Protein AF-A1SZM3-F1 (afdb_monomer)

Radius of gyration: 25.25 Å; Cα contacts (8 Å, |Δi|>4): 1177; chains: 1; bounding box: 64×91×62 Å

InterPro domains:
  IPR011004 Trimeric LpxA-like superfamily [SSF51161] (179-258)
  IPR021884 Ice-binding protein [PF11999] (259-447)

Secondary structure (DSSP, 8-state):
-----STTHHHHHHHHHHHHHHHHHHHHHHHHHHHHHHHHHHHHHHHHHHHHHHHHHHHHHHHHHHTT--HHHHHHHHHHH-EEEEETTEEEE--S----EETTEEEEEEEEEEEETTEEEEEEEEEEEE--TTSS-S-EEEEEEEEE--SSSS------S---S--SPPPTTTTEEEEESS-EEE-SS-BBSSEEEESS-EEE-TT-B-S-EEESSEEE--TT-EEEEEEESSEEEE-TT-EEEEEEESSEEEEPTT-EEEEEEESSEEEE-TT-EEEEE--TTTTSGGGPPTT--SSHHHHHHHHHHHHHHHHHHHHSPPPTTT-BPPSEESSEEE-SEEEEESSEEEPTT-EEEEE--TTS-S-EEEEEEEESS-EEEPTT-EEEEES--SS-EEEEEEEESS-EEE-TT-EEESEEEESS-EEEEEEEEEES-EEESS-EEEEEESB-TTS-B-PPTTTTHHHHHHHTT-

Mean predicted aligned error: 15.8 Å

Nearest PDB structures (foldseek):
  5awg-assembly2_E  TM=1.113E-01  e=8.534E+00  Escherichia coli K-12

Organism: Psychromonas ingrahamii (strain DSM 17664 / CCUG 51855 / 37) (NCBI:txid357804)

Structure (mmCIF, N/CA/C/O backbone):
data_AF-A1SZM3-F1
#
_entry.id   AF-A1SZM3-F1
#
loop_
_atom_site.group_PDB
_atom_site.id
_atom_site.type_symbol
_atom_site.label_atom_id
_atom_site.label_alt_id
_atom_site.label_comp_id
_atom_site.label_asym_id
_atom_site.label_entity_id
_atom_site.label_seq_id
_atom_site.pdbx_PDB_ins_code
_atom_site.Cartn_x
_atom_site.Cartn_y
_atom_site.Cartn_z
_atom_site.occupancy
_atom_site.B_iso_or_equiv
_atom_site.auth_seq_id
_atom_site.auth_comp_id
_atom_site.auth_asym_id
_atom_site.auth_atom_id
_atom_site.pdbx_PDB_model_num
ATOM 1 N N . MET A 1 1 ? -40.982 -51.867 -28.976 1.00 41.75 1 MET A N 1
ATOM 2 C CA . MET A 1 1 ? -39.954 -50.831 -28.711 1.00 41.75 1 MET A CA 1
ATOM 3 C C . MET A 1 1 ? -40.475 -49.470 -29.170 1.00 41.75 1 MET A C 1
ATOM 5 O O . MET A 1 1 ? -40.534 -49.231 -30.370 1.00 41.75 1 MET A O 1
ATOM 9 N N . LYS A 1 2 ? -40.931 -48.608 -28.247 1.00 43.94 2 LYS A N 1
ATOM 10 C CA . LYS A 1 2 ? -41.367 -47.233 -28.566 1.00 43.94 2 LYS A CA 1
ATOM 11 C C . LYS A 1 2 ? -40.135 -46.322 -28.668 1.00 43.94 2 LYS A C 1
ATOM 13 O O . LYS A 1 2 ? -39.290 -46.331 -27.781 1.00 43.94 2 LYS A O 1
ATOM 18 N N . LYS A 1 3 ? -40.016 -45.580 -29.775 1.00 49.78 3 LYS A N 1
ATOM 19 C CA . LYS A 1 3 ? -38.903 -44.662 -30.073 1.00 49.78 3 LYS A CA 1
ATOM 20 C C . LYS A 1 3 ? -39.131 -43.309 -29.382 1.00 49.78 3 LYS A C 1
ATOM 22 O O . LYS A 1 3 ? -39.977 -42.540 -29.825 1.00 49.78 3 LYS A O 1
ATOM 27 N N . HIS A 1 4 ? -38.342 -42.995 -28.356 1.00 50.12 4 HIS A N 1
ATOM 28 C CA . HIS A 1 4 ? -38.204 -41.641 -27.809 1.00 50.12 4 HIS A CA 1
ATOM 29 C C . HIS A 1 4 ? -37.172 -40.866 -28.644 1.00 50.12 4 HIS A C 1
ATOM 31 O O . HIS A 1 4 ? -35.978 -40.969 -28.392 1.00 50.12 4 HIS A O 1
ATOM 37 N N . LYS A 1 5 ? -37.606 -40.136 -29.681 1.00 54.41 5 LYS A N 1
ATOM 38 C CA . LYS A 1 5 ? -36.708 -39.292 -30.503 1.00 54.41 5 LYS A CA 1
ATOM 39 C C . LYS A 1 5 ? -36.914 -37.778 -30.338 1.00 54.41 5 LYS A C 1
ATOM 41 O O . LYS A 1 5 ? -36.140 -37.016 -30.897 1.00 54.41 5 LYS A O 1
ATOM 46 N N . GLY A 1 6 ? -37.906 -37.339 -29.557 1.00 55.88 6 GLY A N 1
ATOM 47 C CA . GLY A 1 6 ? -38.181 -35.909 -29.327 1.00 55.88 6 GLY A CA 1
ATOM 48 C C . GLY A 1 6 ? -37.611 -35.329 -28.026 1.00 55.88 6 GLY A C 1
ATOM 49 O O . GLY A 1 6 ? -37.397 -34.129 -27.940 1.00 55.88 6 GLY A O 1
ATOM 50 N N . PHE A 1 7 ? -37.332 -36.164 -27.018 1.00 56.50 7 PHE A N 1
ATOM 51 C CA . PHE A 1 7 ? -36.997 -35.680 -25.669 1.00 56.50 7 PHE A CA 1
ATOM 52 C C . PHE A 1 7 ? -35.544 -35.198 -25.522 1.00 56.50 7 PHE A C 1
ATOM 54 O O . PHE A 1 7 ? -35.255 -34.402 -24.643 1.00 56.50 7 PHE A O 1
ATOM 61 N N . VAL A 1 8 ? -34.633 -35.643 -26.395 1.00 59.28 8 VAL A N 1
ATOM 62 C CA . VAL A 1 8 ? -33.204 -35.267 -26.352 1.00 59.28 8 VAL A CA 1
ATOM 63 C C . VAL A 1 8 ? -32.942 -33.915 -27.031 1.00 59.28 8 VAL A C 1
ATOM 65 O O . VAL A 1 8 ? -31.987 -33.229 -26.688 1.00 59.28 8 VAL A O 1
ATOM 68 N N . LEU A 1 9 ? -33.811 -33.487 -27.952 1.00 57.47 9 LEU A N 1
ATOM 69 C CA . LEU A 1 9 ? -33.640 -32.227 -28.686 1.00 57.47 9 LEU A CA 1
ATOM 70 C C . LEU A 1 9 ? -33.903 -30.990 -27.819 1.00 57.47 9 LEU A C 1
ATOM 72 O O . LEU A 1 9 ? -33.223 -29.984 -27.973 1.00 57.47 9 LEU A O 1
ATOM 76 N N . ILE A 1 10 ? -34.855 -31.077 -26.892 1.00 65.88 10 ILE A N 1
ATOM 77 C CA . ILE A 1 10 ? -35.241 -29.975 -26.001 1.00 65.88 10 ILE A CA 1
ATOM 78 C C . ILE A 1 10 ? -34.094 -29.552 -25.062 1.00 65.88 10 ILE A C 1
ATOM 80 O O . ILE A 1 10 ? -33.760 -28.369 -25.060 1.00 65.88 10 ILE A O 1
ATOM 84 N N . PRO A 1 11 ? -33.438 -30.457 -24.305 1.00 66.19 11 PRO A N 1
ATOM 85 C CA . PRO A 1 11 ? -32.341 -30.064 -23.423 1.00 66.19 11 PRO A CA 1
ATOM 86 C C . PRO A 1 11 ? -31.127 -29.538 -24.195 1.00 66.19 11 PRO A C 1
ATOM 88 O O . PRO A 1 11 ? -30.495 -28.596 -23.734 1.00 66.19 11 PRO A O 1
ATOM 91 N N . ILE A 1 12 ? -30.833 -30.068 -25.389 1.00 72.88 12 ILE A N 1
ATOM 92 C CA . ILE A 1 12 ? -29.746 -29.549 -26.235 1.00 72.88 12 ILE A CA 1
ATOM 93 C C . ILE A 1 12 ? -30.042 -28.110 -26.664 1.00 72.88 12 ILE A C 1
ATOM 95 O O . ILE A 1 12 ? -29.165 -27.259 -26.556 1.00 72.88 12 ILE A O 1
ATOM 99 N N . LEU A 1 13 ? -31.279 -27.827 -27.087 1.00 71.44 13 LEU A N 1
ATOM 100 C CA . LEU A 1 13 ? -31.674 -26.484 -27.508 1.00 71.44 13 LEU A CA 1
ATOM 101 C C . LEU A 1 13 ? -31.570 -25.485 -26.347 1.00 71.44 13 LEU A C 1
ATOM 103 O O . LEU A 1 13 ? -31.006 -24.407 -26.518 1.00 71.44 13 LEU A O 1
ATOM 107 N N . ILE A 1 14 ? -32.032 -25.888 -25.157 1.00 75.38 14 ILE A N 1
ATOM 108 C CA . ILE A 1 14 ? -31.965 -25.081 -23.931 1.00 75.38 14 ILE A CA 1
ATOM 109 C C . ILE A 1 14 ? -30.508 -24.789 -23.546 1.00 75.38 14 ILE A C 1
ATOM 111 O O . ILE A 1 14 ? -30.167 -23.636 -23.287 1.00 75.38 14 ILE A O 1
ATOM 115 N N . ILE A 1 15 ? -29.633 -25.800 -23.569 1.00 74.94 15 ILE A N 1
ATOM 116 C CA . ILE A 1 15 ? -28.206 -25.627 -23.264 1.00 74.94 15 ILE A CA 1
ATOM 117 C C . ILE A 1 15 ? -27.563 -24.668 -24.269 1.00 74.94 15 ILE A C 1
ATOM 119 O O . ILE A 1 15 ? -26.896 -23.726 -23.856 1.00 74.94 15 ILE A O 1
ATOM 123 N N . THR A 1 16 ? -27.827 -24.822 -25.571 1.00 77.00 16 THR A N 1
ATOM 124 C CA . THR A 1 16 ? -27.276 -23.905 -26.581 1.00 77.00 16 THR A CA 1
ATOM 125 C C . THR A 1 16 ? -27.773 -22.471 -26.422 1.00 77.00 16 THR A C 1
ATOM 127 O O . THR A 1 16 ? -26.991 -21.542 -26.605 1.00 77.00 16 THR A O 1
ATOM 130 N N . THR A 1 17 ? -29.034 -22.261 -26.028 1.00 73.25 17 THR A N 1
ATOM 131 C CA . THR A 1 17 ? -29.552 -20.909 -25.771 1.00 73.25 17 THR A CA 1
ATOM 132 C C . THR A 1 17 ? -28.957 -20.283 -24.516 1.00 73.25 17 THR A C 1
ATOM 134 O O . THR A 1 17 ? -28.628 -19.102 -24.544 1.00 73.25 17 THR A O 1
ATOM 137 N N . ILE A 1 18 ? -28.752 -21.059 -23.447 1.00 75.62 18 ILE A N 1
ATOM 138 C CA . ILE A 1 18 ? -28.117 -20.569 -22.216 1.00 75.62 18 ILE A CA 1
ATOM 139 C C . ILE A 1 18 ? -26.649 -20.226 -22.485 1.00 75.62 18 ILE A C 1
ATOM 141 O O . ILE A 1 18 ? -26.195 -19.154 -22.098 1.00 75.62 18 ILE A O 1
ATOM 145 N N . SER A 1 19 ? -25.919 -21.080 -23.208 1.00 66.00 19 SER A N 1
ATOM 146 C CA . SER A 1 19 ? -24.529 -20.809 -23.590 1.00 66.00 19 SER A CA 1
ATOM 147 C C . SER A 1 19 ? -24.402 -19.588 -24.504 1.00 66.00 19 SER A C 1
ATOM 149 O O . SER A 1 19 ? -23.490 -18.789 -24.319 1.00 66.00 19 SER A O 1
ATOM 151 N N . ALA A 1 20 ? -25.326 -19.402 -25.452 1.00 70.50 20 ALA A N 1
ATOM 152 C CA . ALA A 1 20 ? -25.347 -18.213 -26.301 1.00 70.50 20 ALA A CA 1
ATOM 153 C C . ALA A 1 20 ? -25.654 -16.942 -25.494 1.00 70.50 20 ALA A C 1
ATOM 155 O O . ALA A 1 20 ? -24.970 -15.939 -25.662 1.00 70.50 20 ALA A O 1
ATOM 156 N N . MET A 1 21 ? -26.636 -16.982 -24.586 1.00 68.69 21 MET A N 1
ATOM 157 C CA . MET A 1 21 ? -26.949 -15.850 -23.705 1.00 68.69 21 MET A CA 1
ATOM 158 C C . MET A 1 21 ? -25.776 -15.494 -22.788 1.00 68.69 21 MET A C 1
ATOM 160 O O . MET A 1 21 ? -25.469 -14.316 -22.641 1.00 68.69 21 MET A O 1
ATOM 164 N N . LEU A 1 22 ? -25.081 -16.491 -22.234 1.00 64.31 22 LEU A N 1
ATOM 165 C CA . LEU A 1 22 ? -23.890 -16.273 -21.412 1.00 64.31 22 LEU A CA 1
ATOM 166 C C . LEU A 1 22 ? -22.761 -15.623 -22.228 1.00 64.31 22 LEU A C 1
ATOM 168 O O . LEU A 1 22 ? -22.159 -14.655 -21.776 1.00 64.31 22 LEU A O 1
ATOM 172 N N . ALA A 1 23 ? -22.526 -16.098 -23.455 1.00 62.44 23 ALA A N 1
ATOM 173 C CA . ALA A 1 23 ? -21.529 -15.518 -24.353 1.00 62.44 23 ALA A CA 1
ATOM 174 C C . ALA A 1 23 ? -21.869 -14.069 -24.751 1.00 62.44 23 ALA A C 1
ATOM 176 O O . ALA A 1 23 ? -20.988 -13.214 -24.779 1.00 62.44 23 ALA A O 1
ATOM 177 N N . PHE A 1 24 ? -23.143 -13.761 -25.018 1.00 59.00 24 PHE A N 1
ATOM 178 C CA . PHE A 1 24 ? -23.574 -12.392 -25.318 1.00 59.00 24 PHE A CA 1
ATOM 179 C C . PHE A 1 24 ? -23.526 -11.465 -24.098 1.00 59.00 24 PHE A C 1
ATOM 181 O O . PHE A 1 24 ? -23.191 -10.294 -24.265 1.00 59.00 24 PHE A O 1
ATOM 188 N N . SER A 1 25 ? -23.804 -11.974 -22.893 1.00 59.84 25 SER A N 1
ATOM 189 C CA . SER A 1 25 ? -23.624 -11.217 -21.646 1.00 59.84 25 SER A CA 1
ATOM 190 C C . SER A 1 25 ? -22.159 -10.836 -21.466 1.00 59.84 25 SER A C 1
ATOM 192 O O . SER A 1 25 ? -21.854 -9.660 -21.329 1.00 59.84 25 SER A O 1
ATOM 194 N N . GLN A 1 26 ? -21.244 -11.799 -21.612 1.00 50.78 26 GLN A N 1
ATOM 195 C CA . GLN A 1 26 ? -19.808 -11.540 -21.494 1.00 50.78 26 GLN A CA 1
ATOM 196 C C . GLN A 1 26 ? -19.292 -10.557 -22.553 1.00 50.78 26 GLN A C 1
ATOM 198 O O . GLN A 1 26 ? -18.474 -9.700 -22.245 1.00 50.78 26 GLN A O 1
ATOM 203 N N . LEU A 1 27 ? -19.795 -10.611 -23.791 1.00 55.72 27 LEU A N 1
ATOM 204 C CA . LEU A 1 27 ? -19.451 -9.621 -24.821 1.00 55.72 27 LEU A CA 1
ATOM 205 C C . LEU A 1 27 ? -19.987 -8.215 -24.501 1.00 55.72 27 LEU A C 1
ATOM 207 O O . LEU A 1 27 ? -19.332 -7.223 -24.820 1.00 55.72 27 LEU A O 1
ATOM 211 N N . SER A 1 28 ? -21.173 -8.116 -23.897 1.00 53.47 28 SER A N 1
ATOM 212 C CA . SER A 1 28 ? -21.749 -6.839 -23.464 1.00 53.47 28 SER A CA 1
ATOM 213 C C . SER A 1 28 ? -20.968 -6.241 -22.296 1.00 53.47 28 SER A C 1
ATOM 215 O O . SER A 1 28 ? -20.656 -5.050 -22.326 1.00 53.47 28 SER A O 1
ATOM 217 N N . ASP A 1 29 ? -20.618 -7.068 -21.313 1.00 45.44 29 ASP A N 1
ATOM 218 C CA . ASP A 1 29 ? -19.850 -6.667 -20.135 1.00 45.44 29 ASP A CA 1
ATOM 219 C C . ASP A 1 29 ? -18.430 -6.254 -20.536 1.00 45.44 29 ASP A C 1
ATOM 221 O O . ASP A 1 29 ? -17.993 -5.170 -20.165 1.00 45.44 29 ASP A O 1
ATOM 225 N N . ASN A 1 30 ? -17.773 -7.009 -21.424 1.00 45.44 30 ASN A N 1
ATOM 226 C CA . ASN A 1 30 ? -16.471 -6.637 -21.987 1.00 45.44 30 ASN A CA 1
ATOM 227 C C . ASN A 1 30 ? -16.527 -5.302 -22.739 1.00 45.44 30 ASN A C 1
ATOM 229 O O . ASN A 1 30 ? -15.637 -4.476 -22.586 1.00 45.44 30 ASN A O 1
ATOM 233 N N . ARG A 1 31 ? -17.583 -5.039 -23.520 1.00 43.91 31 ARG A N 1
ATOM 234 C CA . ARG A 1 31 ? -17.738 -3.760 -24.235 1.00 43.91 31 ARG A CA 1
ATOM 235 C C . ARG A 1 31 ? -18.024 -2.593 -23.286 1.00 43.91 31 ARG A C 1
ATOM 237 O O . ARG A 1 31 ? -17.644 -1.459 -23.572 1.00 43.91 31 ARG A O 1
ATOM 244 N N . LEU A 1 32 ? -18.741 -2.830 -22.189 1.00 43.66 32 LEU A N 1
ATOM 245 C CA . LEU A 1 32 ? -18.949 -1.823 -21.148 1.00 43.66 32 LEU A CA 1
ATOM 246 C C . LEU A 1 32 ? -17.644 -1.547 -20.409 1.00 43.66 32 LEU A C 1
ATOM 248 O O . LEU A 1 32 ? -17.298 -0.385 -20.244 1.00 43.66 32 LEU A O 1
ATOM 252 N N . GLN A 1 33 ? -16.890 -2.588 -20.072 1.00 44.94 33 GLN A N 1
ATOM 253 C CA . GLN A 1 33 ? -15.587 -2.486 -19.430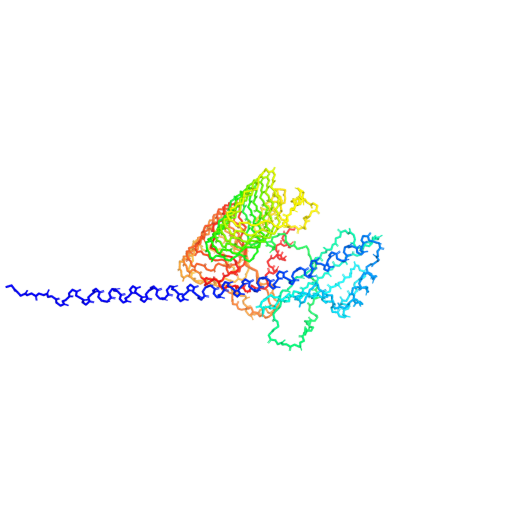 1.00 44.94 33 GLN A CA 1
ATOM 254 C C . GLN A 1 33 ? -14.562 -1.791 -20.335 1.00 44.94 33 GLN A C 1
ATOM 256 O O . GLN A 1 33 ? -13.868 -0.900 -19.875 1.00 44.94 33 GLN A O 1
ATOM 261 N N . GLU A 1 34 ? -14.547 -2.076 -21.638 1.00 43.22 34 GLU A N 1
ATOM 262 C CA . GLU A 1 34 ? -13.710 -1.394 -22.637 1.00 43.22 34 GLU A CA 1
ATOM 263 C C . GLU A 1 34 ? -14.093 0.090 -22.790 1.00 43.22 34 GLU A C 1
ATOM 265 O O . GLU A 1 34 ? -13.237 0.958 -22.953 1.00 43.22 34 GLU A O 1
ATOM 270 N N . ARG A 1 35 ? -15.387 0.423 -22.678 1.00 54.44 35 ARG A N 1
ATOM 271 C CA . ARG A 1 35 ? -15.855 1.820 -22.679 1.00 54.44 35 ARG A CA 1
ATOM 272 C C . ARG A 1 35 ? -15.556 2.548 -21.371 1.00 54.44 35 ARG A C 1
ATOM 274 O O . ARG A 1 35 ? -15.295 3.746 -21.419 1.00 54.44 35 ARG A O 1
ATOM 281 N N . VAL A 1 36 ? -15.616 1.858 -20.234 1.00 49.88 36 VAL A N 1
ATOM 282 C CA . VAL A 1 36 ? -15.260 2.404 -18.919 1.00 49.88 36 VAL A CA 1
ATOM 283 C C . VAL A 1 36 ? -13.753 2.622 -18.854 1.00 49.88 36 VAL A C 1
ATOM 285 O O . VAL A 1 36 ? -13.343 3.752 -18.626 1.00 49.88 36 VAL A O 1
ATOM 288 N N . ALA A 1 37 ? -12.947 1.620 -19.205 1.00 45.22 37 ALA A N 1
ATOM 289 C CA . ALA A 1 37 ? -11.494 1.719 -19.305 1.00 45.22 37 ALA A CA 1
ATOM 290 C C . ALA A 1 37 ? -11.069 2.808 -20.299 1.00 45.22 37 ALA A C 1
ATOM 292 O O . ALA A 1 37 ? -10.232 3.642 -19.979 1.00 45.22 37 ALA A O 1
ATOM 293 N N . GLY A 1 38 ? -11.706 2.891 -21.472 1.00 49.50 38 GLY A N 1
ATOM 294 C CA . GLY A 1 38 ? -11.427 3.947 -22.447 1.00 49.50 38 GLY A CA 1
ATOM 295 C C . GLY A 1 38 ? -11.836 5.350 -21.980 1.00 49.50 38 GLY A C 1
ATOM 296 O O . GLY A 1 38 ? -11.195 6.330 -22.351 1.00 49.50 38 GLY A O 1
ATOM 297 N N . ASN A 1 39 ? -12.888 5.486 -21.169 1.00 56.59 39 ASN A N 1
ATOM 298 C CA . ASN A 1 39 ? -13.261 6.772 -20.573 1.00 56.59 39 ASN A CA 1
ATOM 299 C C . ASN A 1 39 ? -12.335 7.144 -19.406 1.00 56.59 39 ASN A C 1
ATOM 301 O O . ASN A 1 39 ? -11.920 8.296 -19.320 1.00 56.59 39 ASN A O 1
ATOM 305 N N . GLN A 1 40 ? -11.948 6.172 -18.580 1.00 52.91 40 GLN A N 1
ATOM 306 C CA . GLN A 1 40 ? -10.982 6.345 -17.496 1.00 52.91 40 GLN A CA 1
ATOM 307 C C . GLN A 1 40 ? -9.595 6.697 -18.037 1.00 52.91 40 GLN A C 1
ATOM 309 O O . GLN A 1 40 ? -8.969 7.627 -17.549 1.00 52.91 40 GLN A O 1
ATOM 314 N N . GLN A 1 41 ? -9.146 6.055 -19.117 1.00 55.97 41 GLN A N 1
ATOM 315 C CA . GLN A 1 41 ? -7.893 6.393 -19.792 1.00 55.97 41 GLN A CA 1
ATOM 316 C C . GLN A 1 41 ? -7.897 7.841 -20.297 1.00 55.97 41 GLN A C 1
ATOM 318 O O . GLN A 1 41 ? -6.890 8.540 -20.183 1.00 55.97 41 GLN A O 1
ATOM 323 N N . LYS A 1 42 ? -9.027 8.321 -20.837 1.00 63.41 42 LYS A N 1
ATOM 324 C CA . LYS A 1 42 ? -9.161 9.724 -21.257 1.00 63.41 42 LYS A CA 1
ATOM 325 C C . LYS A 1 42 ? -9.103 10.680 -20.075 1.00 63.41 42 LYS A C 1
ATOM 327 O O . LYS A 1 42 ? -8.477 11.727 -20.189 1.00 63.41 42 LYS A O 1
ATOM 332 N N . GLU A 1 43 ? -9.740 10.320 -18.967 1.00 59.34 43 GLU A N 1
ATOM 333 C CA . GLU A 1 43 ? -9.727 11.106 -17.738 1.00 59.34 43 GLU A CA 1
ATOM 334 C C . GLU A 1 43 ? -8.320 11.181 -17.136 1.00 59.34 43 GLU A C 1
ATOM 336 O O . GLU A 1 43 ? -7.836 12.278 -16.884 1.00 59.34 43 GLU A O 1
ATOM 341 N N . ILE A 1 44 ? -7.617 10.052 -17.017 1.00 59.28 44 ILE A N 1
ATOM 342 C CA . ILE A 1 44 ? -6.224 9.984 -16.548 1.00 59.28 44 ILE A CA 1
ATOM 343 C C . ILE A 1 44 ? -5.307 10.786 -17.471 1.00 59.28 44 ILE A C 1
ATOM 345 O O . ILE A 1 44 ? -4.495 11.575 -17.006 1.00 59.28 44 ILE A O 1
ATOM 349 N N . SER A 1 45 ? -5.475 10.665 -18.787 1.00 60.28 45 SER A N 1
ATOM 350 C CA . SER A 1 45 ? -4.677 11.443 -19.742 1.00 60.28 45 SER A CA 1
ATOM 351 C C . SER A 1 45 ? -4.939 12.950 -19.623 1.00 60.28 45 SER A C 1
ATOM 353 O O . SER A 1 45 ? -4.024 13.752 -19.797 1.00 60.28 45 SER A O 1
ATOM 355 N N . ALA A 1 46 ? -6.177 13.352 -19.311 1.00 55.59 46 ALA A N 1
ATOM 356 C CA . ALA A 1 46 ? -6.513 14.744 -19.028 1.00 55.59 46 ALA A CA 1
ATOM 357 C C . ALA A 1 46 ? -5.934 15.212 -17.678 1.00 55.59 46 ALA A C 1
ATOM 359 O O . ALA A 1 46 ? -5.462 16.344 -17.596 1.00 55.59 46 ALA A O 1
ATOM 360 N N . ARG A 1 47 ? -5.908 14.354 -16.647 1.00 62.44 47 ARG A N 1
ATOM 361 C CA . ARG A 1 47 ? -5.253 14.628 -15.352 1.00 62.44 47 ARG A CA 1
ATOM 362 C C . ARG A 1 47 ? -3.749 14.805 -15.510 1.00 62.44 47 ARG A C 1
ATOM 364 O O . ARG A 1 47 ? -3.237 15.847 -15.122 1.00 62.44 47 ARG A O 1
ATOM 371 N N . LEU A 1 48 ? -3.091 13.886 -16.211 1.00 61.06 48 LEU A N 1
ATOM 372 C CA . LEU A 1 48 ? -1.670 13.970 -16.543 1.00 61.06 48 LEU A CA 1
ATOM 373 C C . LEU A 1 48 ? -1.340 15.276 -17.281 1.00 61.06 48 LEU A C 1
ATOM 375 O O . LEU A 1 48 ? -0.334 15.929 -17.014 1.00 61.06 48 LEU A O 1
ATOM 379 N N . ALA A 1 49 ? -2.198 15.692 -18.216 1.00 59.66 49 ALA A N 1
ATOM 380 C CA . ALA A 1 49 ? -2.053 16.972 -18.904 1.00 59.66 49 ALA A CA 1
ATOM 381 C C . ALA A 1 49 ? -2.198 18.176 -17.946 1.00 59.66 49 ALA A C 1
ATOM 383 O O . ALA A 1 49 ? -1.470 19.161 -18.078 1.00 59.66 49 ALA A O 1
ATOM 384 N N . ALA A 1 50 ? -3.092 18.097 -16.954 1.00 57.94 50 ALA A N 1
ATOM 385 C CA . ALA A 1 50 ? -3.229 19.119 -15.919 1.00 57.94 50 ALA A CA 1
ATOM 386 C C . ALA A 1 50 ? -2.007 19.145 -14.975 1.00 57.94 50 ALA A C 1
ATOM 388 O O . ALA A 1 50 ? -1.481 20.220 -14.687 1.00 57.94 50 ALA A O 1
ATOM 389 N N . GLU A 1 51 ? -1.492 17.990 -14.561 1.00 60.88 51 GLU A N 1
ATOM 390 C CA . GLU A 1 51 ? -0.272 17.856 -13.751 1.00 60.88 51 GLU A CA 1
ATOM 391 C C . GLU A 1 51 ? 0.945 18.450 -14.450 1.00 60.88 51 GLU A C 1
ATOM 393 O O . GLU A 1 51 ? 1.647 19.275 -13.866 1.00 60.88 51 GLU A O 1
ATOM 398 N N . LYS A 1 52 ? 1.146 18.136 -15.736 1.00 62.53 52 LYS A N 1
ATOM 399 C CA . LYS A 1 52 ? 2.216 18.727 -16.556 1.00 62.53 52 LYS A CA 1
ATOM 400 C C . LYS A 1 52 ? 2.200 20.253 -16.527 1.00 62.53 52 LYS A C 1
ATOM 402 O O . LYS A 1 52 ? 3.262 20.874 -16.486 1.00 62.53 52 LYS A O 1
ATOM 407 N N . GLY A 1 53 ? 1.014 20.864 -16.530 1.00 61.84 53 GLY A N 1
ATOM 408 C CA . GLY A 1 53 ? 0.886 22.316 -16.423 1.00 61.84 53 GLY A CA 1
ATOM 409 C C . GLY A 1 53 ? 1.345 22.869 -15.073 1.00 61.84 53 GLY A C 1
ATOM 410 O O . GLY A 1 53 ? 2.034 23.887 -15.046 1.00 61.84 53 GLY A O 1
ATOM 411 N N . ILE A 1 54 ? 1.052 22.173 -13.970 1.00 63.88 54 ILE A N 1
ATOM 412 C CA . ILE A 1 54 ? 1.546 22.536 -12.634 1.00 63.88 54 ILE A CA 1
ATOM 413 C C . ILE A 1 54 ? 3.067 22.337 -12.539 1.00 63.88 54 ILE A C 1
ATOM 415 O O . ILE A 1 54 ? 3.775 23.264 -12.149 1.00 63.88 54 ILE A O 1
ATOM 419 N N . PHE A 1 55 ? 3.598 21.190 -12.974 1.00 62.66 55 PHE A N 1
ATOM 420 C CA . PHE A 1 55 ? 5.042 20.919 -12.966 1.00 62.66 55 PHE A CA 1
ATOM 421 C C . PHE A 1 55 ? 5.841 21.905 -13.816 1.00 62.66 55 PHE A C 1
ATOM 423 O O . PHE A 1 55 ? 6.927 22.33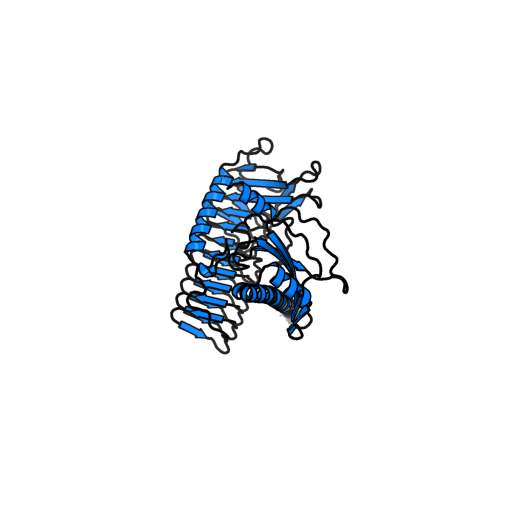7 -13.428 1.00 62.66 55 PHE A O 1
ATOM 430 N N . LYS A 1 56 ? 5.303 22.322 -14.963 1.00 63.78 56 LYS A N 1
ATOM 431 C CA . LYS A 1 56 ? 5.958 23.352 -15.762 1.00 63.78 56 LYS A CA 1
ATOM 432 C C . LYS A 1 56 ? 5.941 24.716 -15.072 1.00 63.78 56 LYS A C 1
ATOM 434 O O . LYS A 1 56 ? 6.958 25.403 -15.117 1.00 63.78 56 LYS A O 1
ATOM 439 N N . ALA A 1 57 ? 4.842 25.096 -14.420 1.00 64.38 57 ALA A N 1
ATOM 440 C CA . ALA A 1 57 ? 4.803 26.324 -13.631 1.00 64.38 57 ALA A CA 1
ATOM 441 C C . ALA A 1 57 ? 5.886 26.315 -12.535 1.00 64.38 57 ALA A C 1
ATOM 443 O O . ALA A 1 57 ? 6.585 27.312 -12.362 1.00 64.38 57 ALA A O 1
ATOM 444 N N . PHE A 1 58 ? 6.107 25.172 -11.875 1.00 63.81 58 PHE A N 1
ATOM 445 C CA . PHE A 1 58 ? 7.219 24.991 -10.935 1.00 63.81 58 PHE A CA 1
ATOM 446 C C . PHE A 1 58 ? 8.595 25.142 -11.590 1.00 63.81 58 PHE A C 1
ATOM 448 O O . PHE A 1 58 ? 9.458 25.835 -11.053 1.00 63.81 58 PHE A O 1
ATOM 455 N N . ASN A 1 59 ? 8.813 24.531 -12.756 1.00 61.41 59 ASN A N 1
ATOM 456 C CA . ASN A 1 59 ? 10.085 24.661 -13.464 1.00 61.41 59 ASN A CA 1
ATOM 457 C C . ASN A 1 59 ? 10.361 26.113 -13.893 1.00 61.41 59 ASN A C 1
ATOM 459 O O . ASN A 1 59 ? 11.490 26.582 -13.783 1.00 61.41 59 ASN A O 1
ATOM 463 N N . ASP A 1 60 ? 9.337 26.846 -14.327 1.00 64.06 60 ASP A N 1
ATOM 464 C CA . ASP A 1 60 ? 9.470 28.260 -14.683 1.00 64.06 60 ASP A CA 1
ATOM 465 C C . ASP A 1 60 ? 9.812 29.117 -13.447 1.00 64.06 60 ASP A C 1
ATOM 467 O O . ASP A 1 60 ? 10.696 29.971 -13.525 1.00 64.06 60 ASP A O 1
ATOM 471 N N . ILE A 1 61 ? 9.192 28.842 -12.289 1.00 64.19 61 ILE A N 1
ATOM 472 C CA . ILE A 1 61 ? 9.540 29.462 -10.995 1.00 64.19 61 ILE A CA 1
ATOM 473 C C . ILE A 1 61 ? 11.011 29.189 -10.639 1.00 64.19 61 ILE A C 1
ATOM 475 O O . ILE A 1 61 ? 11.750 30.115 -10.294 1.00 64.19 61 ILE A O 1
ATOM 479 N N . LYS A 1 62 ? 11.456 27.933 -10.771 1.00 59.72 62 LYS A N 1
ATOM 480 C CA . LYS A 1 62 ? 12.832 27.509 -10.479 1.00 59.72 62 LYS A CA 1
ATOM 481 C C . LYS A 1 62 ? 13.855 28.201 -11.383 1.00 59.72 62 LYS A C 1
ATOM 483 O O . LYS A 1 62 ? 14.833 28.751 -10.891 1.00 59.72 62 LYS A O 1
ATOM 488 N N . VAL A 1 63 ? 13.609 28.254 -12.692 1.00 62.66 63 VAL A N 1
ATOM 489 C CA . VAL A 1 63 ? 14.518 28.910 -13.648 1.00 62.66 63 VAL A CA 1
ATOM 490 C C . VAL A 1 63 ? 14.661 30.406 -13.356 1.00 62.66 63 VAL A C 1
ATOM 492 O O . VAL A 1 63 ? 15.772 30.929 -13.385 1.00 62.66 63 VAL A O 1
ATOM 495 N N . GLN A 1 64 ? 13.565 31.113 -13.062 1.00 62.00 64 GLN A N 1
ATOM 496 C CA . GLN A 1 64 ? 13.636 32.546 -12.737 1.00 62.00 64 GLN A CA 1
ATOM 497 C C . GLN A 1 64 ? 14.359 32.802 -11.409 1.00 62.00 64 GLN A C 1
ATOM 499 O O . GLN A 1 64 ? 15.072 33.799 -11.269 1.00 62.00 64 GLN A O 1
ATOM 504 N N . SER A 1 65 ? 14.230 31.874 -10.462 1.00 58.66 65 SER A N 1
ATOM 505 C CA . SER A 1 65 ? 15.001 31.892 -9.225 1.00 58.66 65 SER A CA 1
ATOM 506 C C . SER A 1 65 ? 16.498 31.721 -9.445 1.00 58.66 65 SER A C 1
ATOM 508 O O . SER A 1 65 ? 17.289 32.496 -8.911 1.00 58.66 65 SER A O 1
ATOM 510 N N . ASP A 1 66 ? 16.900 30.742 -10.257 1.00 58.34 66 ASP A N 1
ATOM 511 C CA . ASP A 1 66 ? 18.311 30.486 -10.566 1.00 58.34 66 ASP A CA 1
ATOM 512 C C . ASP A 1 66 ? 18.965 31.688 -11.279 1.00 58.34 66 ASP A C 1
ATOM 514 O O . ASP A 1 66 ? 20.179 31.892 -11.207 1.00 58.34 66 ASP A O 1
ATOM 518 N N . LEU A 1 67 ? 18.153 32.533 -11.925 1.00 64.06 67 LEU A N 1
ATOM 519 C CA . LEU A 1 67 ? 18.555 33.810 -12.524 1.00 64.06 67 LEU A CA 1
ATOM 520 C C . LEU A 1 67 ? 18.648 34.975 -11.516 1.00 64.06 67 LEU A C 1
ATOM 522 O O . LEU A 1 67 ? 18.983 36.095 -11.910 1.00 64.06 67 LEU A O 1
ATOM 526 N N . GLY A 1 68 ? 18.394 34.730 -10.228 1.00 56.16 68 GLY A N 1
ATOM 527 C CA . GLY A 1 68 ? 18.571 35.686 -9.133 1.00 56.16 68 GLY A CA 1
ATOM 528 C C . GLY A 1 68 ? 17.434 36.697 -8.962 1.00 56.16 68 GLY A C 1
ATOM 529 O O . GLY A 1 68 ? 17.658 37.752 -8.365 1.00 56.16 68 GLY A O 1
ATOM 530 N N . GLN A 1 69 ? 16.239 36.419 -9.494 1.00 61.59 69 GLN A N 1
ATOM 531 C CA . GLN A 1 69 ? 15.064 37.267 -9.264 1.00 61.59 69 GLN A CA 1
ATOM 532 C C . GLN A 1 69 ? 14.529 37.112 -7.833 1.00 61.59 69 GLN A C 1
ATOM 534 O O . GLN A 1 69 ? 14.606 36.040 -7.232 1.00 61.59 69 GLN A O 1
ATOM 539 N N . THR A 1 70 ? 13.975 38.192 -7.277 1.00 57.31 70 THR A N 1
ATOM 540 C CA . THR A 1 70 ? 13.310 38.149 -5.967 1.00 57.31 70 THR A CA 1
ATOM 541 C C . THR A 1 70 ? 11.939 37.478 -6.064 1.00 57.31 70 THR A C 1
ATOM 543 O O . THR A 1 70 ? 11.327 37.442 -7.133 1.00 57.31 70 THR A O 1
ATOM 546 N N . ASN A 1 71 ? 11.418 36.992 -4.936 1.00 55.84 71 ASN A N 1
ATOM 547 C CA . ASN A 1 71 ? 10.107 36.336 -4.876 1.00 55.84 71 ASN A CA 1
ATOM 548 C C . ASN A 1 71 ? 8.994 37.253 -5.411 1.00 55.84 71 ASN A C 1
ATOM 550 O O . ASN A 1 71 ? 8.210 36.832 -6.256 1.00 55.84 71 ASN A O 1
ATOM 554 N N . ASP A 1 72 ? 9.020 38.538 -5.048 1.00 59.25 72 ASP A N 1
ATOM 555 C CA . ASP A 1 72 ? 8.098 39.551 -5.579 1.00 59.25 72 ASP A CA 1
ATOM 556 C C . ASP A 1 72 ? 8.201 39.734 -7.102 1.00 59.25 72 ASP A C 1
ATOM 558 O O . ASP A 1 72 ? 7.189 39.952 -7.770 1.00 59.25 72 ASP A O 1
ATOM 562 N N . GLN A 1 73 ? 9.409 39.648 -7.673 1.00 62.44 73 GLN A N 1
ATOM 563 C CA . GLN A 1 73 ? 9.629 39.777 -9.119 1.00 62.44 73 GLN A CA 1
ATOM 564 C C . GLN A 1 73 ? 9.101 38.563 -9.878 1.00 62.44 73 GLN A C 1
ATOM 566 O O . GLN A 1 73 ? 8.459 38.727 -10.913 1.00 62.44 73 GLN A O 1
ATOM 571 N N . ILE A 1 74 ? 9.329 37.365 -9.340 1.00 61.28 74 ILE A N 1
ATOM 572 C CA . ILE A 1 74 ? 8.858 36.107 -9.921 1.00 61.28 74 ILE A CA 1
ATOM 573 C C . ILE A 1 74 ? 7.331 36.060 -9.867 1.00 61.28 74 ILE A C 1
ATOM 575 O O . ILE A 1 74 ? 6.687 35.808 -10.879 1.00 61.28 74 ILE A O 1
ATOM 579 N N . ILE A 1 75 ? 6.737 36.402 -8.723 1.00 59.09 75 ILE A N 1
ATOM 580 C CA . ILE A 1 75 ? 5.282 36.440 -8.543 1.00 59.09 75 ILE A CA 1
ATOM 581 C C . ILE A 1 75 ? 4.640 37.478 -9.461 1.00 59.09 75 ILE A C 1
ATOM 583 O O . ILE A 1 75 ? 3.676 37.161 -10.153 1.00 59.09 75 ILE A O 1
ATOM 587 N N . SER A 1 76 ? 5.201 38.688 -9.534 1.00 61.44 76 SER A N 1
ATOM 588 C CA . SER A 1 76 ? 4.684 39.731 -10.429 1.00 61.44 76 SER A CA 1
ATOM 589 C C . SER A 1 76 ? 4.792 39.314 -11.897 1.00 61.44 76 SER A C 1
ATOM 591 O O . SER A 1 76 ? 3.826 39.453 -12.636 1.00 61.44 76 SER A O 1
ATOM 593 N N . ALA A 1 77 ? 5.916 38.720 -12.317 1.00 61.34 77 ALA A N 1
ATOM 594 C CA . ALA A 1 77 ? 6.094 38.229 -13.683 1.00 61.34 77 ALA A CA 1
ATOM 595 C C . ALA A 1 77 ? 5.121 37.091 -14.039 1.00 61.34 77 ALA A C 1
ATOM 597 O O . ALA A 1 77 ? 4.646 37.016 -15.173 1.00 61.34 77 ALA A O 1
ATOM 598 N N . LEU A 1 78 ? 4.810 36.212 -13.084 1.00 59.84 78 LEU A N 1
ATOM 599 C CA . LEU A 1 78 ? 3.883 35.098 -13.279 1.00 59.84 78 LEU A CA 1
ATOM 600 C C . LEU A 1 78 ? 2.425 35.570 -13.320 1.00 59.84 78 LEU A C 1
ATOM 602 O O . LEU A 1 78 ? 1.676 35.137 -14.194 1.00 59.84 78 LEU A O 1
ATOM 606 N N . ILE A 1 79 ? 2.038 36.511 -12.460 1.00 56.34 79 ILE A N 1
ATOM 607 C CA . ILE A 1 79 ? 0.700 37.120 -12.471 1.00 56.34 79 ILE A CA 1
ATOM 608 C C . ILE A 1 79 ? 0.491 37.956 -13.740 1.00 56.34 79 ILE A C 1
ATOM 610 O O . ILE A 1 79 ? -0.541 37.816 -14.399 1.00 56.34 79 ILE A O 1
ATOM 614 N N . ASP A 1 80 ? 1.489 38.746 -14.146 1.00 58.66 80 ASP A N 1
ATOM 615 C CA . ASP A 1 80 ? 1.448 39.549 -15.376 1.00 58.66 80 ASP A CA 1
ATOM 616 C C . ASP A 1 80 ? 1.415 38.677 -16.647 1.00 58.66 80 ASP A C 1
ATOM 618 O O . ASP A 1 80 ? 0.920 39.116 -17.689 1.00 58.66 80 ASP A O 1
ATOM 622 N N . SER A 1 81 ? 1.900 37.428 -16.574 1.00 57.34 81 SER A N 1
ATOM 623 C CA . SER A 1 81 ? 1.826 36.464 -17.682 1.00 57.34 81 SER A CA 1
ATOM 624 C C . SER A 1 81 ? 0.414 35.906 -17.923 1.00 57.34 81 SER A C 1
ATOM 626 O O . SER A 1 81 ? 0.118 35.432 -19.022 1.00 57.34 81 SER A O 1
ATOM 628 N N . GLY A 1 82 ? -0.484 36.003 -16.934 1.00 58.06 82 GLY A N 1
ATOM 629 C CA . GLY A 1 82 ? -1.869 35.546 -17.033 1.00 58.06 82 GLY A CA 1
ATOM 630 C C . GLY A 1 82 ? -2.005 34.031 -17.249 1.00 58.06 82 GLY A C 1
ATOM 631 O O . GLY A 1 82 ? -1.518 33.222 -16.460 1.00 58.06 82 GLY A O 1
ATOM 632 N N . LYS A 1 83 ? -2.737 33.635 -18.300 1.00 55.66 83 LYS A N 1
ATOM 633 C CA . LYS A 1 83 ? -2.894 32.232 -18.715 1.00 55.66 83 LYS A CA 1
ATOM 634 C C . LYS A 1 83 ? -1.748 31.852 -19.649 1.00 55.66 83 LYS A C 1
ATOM 636 O O . LYS A 1 83 ? -1.635 32.409 -20.739 1.00 55.66 83 LYS A O 1
ATOM 641 N N . VAL A 1 84 ? -0.950 30.868 -19.256 1.00 57.16 84 VAL A N 1
ATOM 642 C CA . VAL A 1 84 ? 0.119 30.314 -20.086 1.00 57.16 84 VAL A CA 1
ATOM 643 C C . VAL A 1 84 ? -0.400 29.061 -20.786 1.00 57.16 84 VAL A C 1
ATOM 645 O O . VAL A 1 84 ? -0.643 28.026 -20.161 1.00 57.16 84 VAL A O 1
ATOM 648 N N . ASP A 1 85 ? -0.579 29.163 -22.102 1.00 52.56 85 ASP A N 1
ATOM 649 C CA . ASP A 1 85 ? -0.958 28.040 -22.960 1.00 52.56 85 ASP A CA 1
ATOM 650 C C . ASP A 1 85 ? 0.291 27.235 -23.349 1.00 52.56 85 ASP A C 1
ATOM 652 O O . ASP A 1 85 ? 1.234 27.760 -23.943 1.00 52.56 85 ASP A O 1
ATOM 656 N N . LEU A 1 86 ? 0.299 25.949 -23.004 1.00 51.50 86 LEU A N 1
ATOM 657 C CA . LEU A 1 86 ? 1.389 25.015 -23.308 1.00 51.50 86 LEU A CA 1
ATOM 658 C C . LEU A 1 86 ? 1.177 24.325 -24.649 1.00 51.50 86 LEU A C 1
ATOM 660 O O . LEU A 1 86 ? 2.120 24.081 -25.401 1.00 51.50 86 LEU A O 1
ATOM 664 N N . SER A 1 87 ? -0.088 24.072 -24.968 1.00 49.91 87 SER A N 1
ATOM 665 C CA . SER A 1 87 ? -0.557 23.578 -26.254 1.00 49.91 87 SER A CA 1
ATOM 666 C C . SER A 1 87 ? -2.031 23.962 -26.437 1.00 49.91 87 SER A C 1
ATOM 668 O O . SER A 1 87 ? -2.641 24.575 -25.564 1.00 49.91 87 SER A O 1
ATOM 670 N N . ALA A 1 88 ? -2.657 23.573 -27.555 1.00 41.62 88 ALA A N 1
ATOM 671 C CA . ALA A 1 88 ? -4.091 23.812 -27.778 1.00 41.62 88 ALA A CA 1
ATOM 672 C C . ALA A 1 88 ? -5.015 23.120 -26.746 1.00 41.62 88 ALA A C 1
ATOM 674 O O . ALA A 1 88 ? -6.223 23.336 -26.783 1.00 41.62 88 ALA A O 1
ATOM 675 N N . ARG A 1 89 ? -4.464 22.256 -25.880 1.00 38.44 89 ARG A N 1
ATOM 676 C CA . ARG A 1 89 ? -5.183 21.382 -24.939 1.00 38.44 89 ARG A CA 1
ATOM 677 C C . ARG A 1 89 ? -4.652 21.442 -23.502 1.00 38.44 89 ARG A C 1
ATOM 679 O O . ARG A 1 89 ? -5.177 20.754 -22.632 1.00 38.44 89 ARG A O 1
ATOM 686 N N . GLU A 1 90 ? -3.617 22.236 -23.253 1.00 46.34 90 GLU A N 1
ATOM 687 C CA . GLU A 1 90 ? -2.921 22.319 -21.968 1.00 46.34 90 GLU A CA 1
ATOM 688 C C . GLU A 1 90 ? -2.690 23.786 -21.638 1.00 46.34 90 GLU A C 1
ATOM 690 O O . GLU A 1 90 ? -2.135 24.536 -22.446 1.00 46.34 90 GLU A O 1
ATOM 695 N N . SER A 1 91 ? -3.100 24.206 -20.450 1.00 52.31 91 SER A N 1
ATOM 696 C CA . SER A 1 91 ? -2.875 25.578 -20.008 1.00 52.31 91 SER A CA 1
ATOM 697 C C . SER A 1 91 ? -2.870 25.660 -18.498 1.00 52.31 91 SER A C 1
ATOM 699 O O . SER A 1 91 ? -3.682 24.989 -17.867 1.00 52.31 91 SER A O 1
ATOM 701 N N . TYR A 1 92 ? -2.062 26.543 -17.928 1.00 52.12 92 TYR A N 1
ATOM 702 C CA . TYR A 1 92 ? -2.208 26.937 -16.530 1.00 52.12 92 TYR A CA 1
ATOM 703 C C . TYR A 1 92 ? -2.447 28.436 -16.420 1.00 52.12 92 TYR A C 1
ATOM 705 O O . TYR A 1 92 ? -2.094 29.217 -17.302 1.00 52.12 92 TYR A O 1
ATOM 713 N N . SER A 1 93 ? -3.107 28.837 -15.348 1.00 52.66 93 SER A N 1
ATOM 714 C CA . SER A 1 93 ? -3.399 30.223 -15.029 1.00 52.66 93 SER A CA 1
ATOM 715 C C . SER A 1 93 ? -3.160 30.466 -13.552 1.00 52.66 93 SER A C 1
ATOM 717 O O . SER A 1 93 ? -3.532 29.647 -12.706 1.00 52.66 93 SER A O 1
ATOM 719 N N . PHE A 1 94 ? -2.606 31.630 -13.258 1.00 52.97 94 PHE A N 1
ATOM 720 C CA . PHE A 1 94 ? -2.561 32.176 -11.913 1.00 52.97 94 PHE A CA 1
ATOM 721 C C . PHE A 1 94 ? -3.872 32.939 -11.674 1.00 52.97 94 PHE A C 1
ATOM 723 O O . PHE A 1 94 ? -4.258 33.748 -12.524 1.00 52.97 94 PHE A O 1
ATOM 730 N N . PRO A 1 95 ? -4.603 32.693 -10.575 1.00 50.41 95 PRO A N 1
ATOM 731 C CA . PRO A 1 95 ? -5.651 33.607 -10.148 1.00 50.41 95 PRO A CA 1
ATOM 732 C C . PRO A 1 95 ? -5.034 34.987 -9.880 1.00 50.41 95 PRO A C 1
ATOM 734 O O . PRO A 1 95 ? -3.892 35.083 -9.438 1.00 50.41 95 PRO A O 1
ATOM 737 N N . SER A 1 96 ? -5.797 36.053 -10.115 1.00 46.72 96 SER A N 1
ATOM 738 C CA . SER A 1 96 ? -5.382 37.454 -9.925 1.00 46.72 96 SER A CA 1
ATOM 739 C C . SER A 1 96 ? -5.092 37.851 -8.471 1.00 46.72 96 SER A C 1
ATOM 741 O O . SER A 1 96 ? -4.756 39.004 -8.199 1.00 46.72 96 SER A O 1
ATOM 743 N N . ASP A 1 97 ? -5.248 36.918 -7.534 1.00 48.31 97 ASP A N 1
ATOM 744 C CA . ASP A 1 97 ? -5.449 37.224 -6.131 1.00 48.31 97 ASP A CA 1
ATOM 745 C C . ASP A 1 97 ? -4.238 36.711 -5.342 1.00 48.31 97 ASP A C 1
ATOM 747 O O . ASP A 1 97 ? -4.087 35.515 -5.082 1.00 48.31 97 ASP A O 1
ATOM 751 N N . ASN A 1 98 ? -3.355 37.646 -4.980 1.00 47.72 98 ASN A N 1
ATOM 752 C CA . ASN A 1 98 ? -2.285 37.446 -4.004 1.00 47.72 98 ASN A CA 1
ATOM 753 C C . ASN A 1 98 ? -2.909 37.139 -2.636 1.00 47.72 98 ASN A C 1
ATOM 755 O O . ASN A 1 98 ? -3.100 38.037 -1.813 1.00 47.72 98 ASN A O 1
ATOM 759 N N . ASN A 1 99 ? -3.268 35.881 -2.394 1.00 45.66 99 ASN A N 1
ATOM 760 C CA . ASN A 1 99 ? -3.841 35.458 -1.123 1.00 45.66 99 ASN A CA 1
ATOM 761 C C . ASN A 1 99 ? -2.754 35.392 -0.042 1.00 45.66 99 ASN A C 1
ATOM 763 O O . ASN A 1 99 ? -2.198 34.338 0.243 1.00 45.66 99 ASN A O 1
ATOM 767 N N . GLY A 1 100 ? -2.502 36.549 0.573 1.00 46.78 100 GLY A N 1
ATOM 768 C CA . GLY A 1 100 ? -1.874 36.692 1.884 1.00 46.78 100 GLY A CA 1
ATOM 769 C C . GLY A 1 100 ? -0.350 36.609 1.884 1.00 46.78 100 GLY A C 1
ATOM 770 O O . GLY A 1 100 ? 0.229 35.532 1.979 1.00 46.78 100 GLY A O 1
ATOM 771 N N . ALA A 1 101 ? 0.308 37.769 1.884 1.00 42.97 101 ALA A N 1
ATOM 772 C CA . ALA A 1 101 ? 1.685 37.866 2.354 1.00 42.97 101 ALA A CA 1
ATOM 773 C C . ALA A 1 101 ? 1.697 37.684 3.884 1.00 42.97 101 ALA A C 1
ATOM 775 O O . ALA A 1 101 ? 1.112 38.492 4.609 1.00 42.97 101 ALA A O 1
ATOM 776 N N . SER A 1 102 ? 2.352 36.633 4.376 1.00 44.12 102 SER A N 1
ATOM 777 C CA . SER A 1 102 ? 2.826 36.579 5.762 1.00 44.12 102 SER A CA 1
ATOM 778 C C . SER A 1 102 ? 4.224 37.209 5.803 1.00 44.12 102 SER A C 1
ATOM 780 O O . SER A 1 102 ? 4.969 37.049 4.838 1.00 44.12 102 SER A O 1
ATOM 782 N N . PRO A 1 103 ? 4.639 37.899 6.881 1.00 45.09 103 PRO A N 1
ATOM 783 C CA . PRO A 1 103 ? 5.989 38.467 6.984 1.00 45.09 103 PRO A CA 1
ATOM 784 C C . PRO A 1 103 ? 7.139 37.444 6.878 1.00 45.09 103 PRO A C 1
ATOM 786 O O . PRO A 1 103 ? 8.291 37.857 6.786 1.00 45.09 103 PRO A O 1
ATOM 789 N N . GLU A 1 104 ? 6.845 36.139 6.890 1.00 46.00 104 GLU A N 1
ATOM 790 C CA . GLU A 1 104 ? 7.830 35.046 6.832 1.00 46.00 104 GLU A CA 1
ATOM 791 C C . GLU A 1 104 ? 7.653 34.112 5.614 1.00 46.00 104 GLU A C 1
ATOM 793 O O . GLU A 1 104 ? 8.502 33.251 5.371 1.00 46.00 104 GLU A O 1
ATOM 798 N N . ALA A 1 105 ? 6.552 34.241 4.858 1.00 50.53 105 ALA A N 1
ATOM 799 C CA . ALA A 1 105 ? 6.247 33.356 3.734 1.00 50.53 105 ALA A CA 1
ATOM 800 C C . ALA A 1 105 ? 5.219 33.941 2.749 1.00 50.53 105 ALA A C 1
ATOM 802 O O . ALA A 1 105 ? 4.260 34.606 3.147 1.00 50.53 105 ALA A O 1
ATOM 803 N N . THR A 1 106 ? 5.359 33.590 1.470 1.00 55.06 106 THR A N 1
ATOM 804 C CA . THR A 1 106 ? 4.411 33.931 0.402 1.00 55.06 106 THR A CA 1
ATOM 805 C C . THR A 1 106 ? 3.611 32.707 -0.041 1.00 55.06 106 THR A C 1
ATOM 807 O O . THR A 1 106 ? 4.192 31.650 -0.277 1.00 55.06 106 THR A O 1
ATOM 810 N N . ILE A 1 107 ? 2.285 32.831 -0.171 1.00 54.72 107 ILE A N 1
ATOM 811 C CA . ILE A 1 107 ? 1.400 31.749 -0.632 1.00 54.72 107 ILE A CA 1
ATOM 812 C C . ILE A 1 107 ? 0.923 32.039 -2.061 1.00 54.72 107 ILE A C 1
ATOM 814 O O . ILE A 1 107 ? 0.414 33.122 -2.345 1.00 54.72 107 ILE A O 1
ATOM 818 N N . ILE A 1 108 ? 1.066 31.067 -2.965 1.00 59.22 108 ILE A N 1
ATOM 819 C CA . ILE A 1 108 ? 0.648 31.152 -4.371 1.00 59.22 108 ILE A CA 1
ATOM 820 C C . ILE A 1 108 ? -0.358 30.046 -4.667 1.00 59.22 108 ILE A C 1
ATOM 822 O O . ILE A 1 108 ? -0.148 28.887 -4.324 1.00 59.22 108 ILE A O 1
ATOM 826 N N . THR A 1 109 ? -1.441 30.387 -5.359 1.00 61.34 109 THR A N 1
ATOM 827 C CA . THR A 1 109 ? -2.387 29.407 -5.899 1.00 61.34 109 THR A CA 1
ATOM 828 C C . THR A 1 109 ? -2.178 29.257 -7.404 1.00 61.34 109 THR A C 1
ATOM 830 O O . THR A 1 109 ? -2.158 30.247 -8.127 1.00 61.34 109 THR A O 1
ATOM 833 N N . LEU A 1 110 ? -2.070 28.023 -7.889 1.00 65.25 110 LEU A N 1
ATOM 834 C CA . LEU A 1 110 ? -1.995 27.669 -9.304 1.00 65.25 110 LEU A CA 1
ATOM 835 C C . LEU A 1 110 ? -3.246 26.911 -9.718 1.00 65.25 110 LEU A C 1
ATOM 837 O O . LEU A 1 110 ? -3.727 26.068 -8.964 1.00 65.25 110 LEU A O 1
ATOM 841 N N . VAL A 1 111 ? -3.734 27.149 -10.933 1.00 64.88 111 VAL A N 1
ATOM 842 C CA . VAL A 1 111 ? -4.766 26.311 -11.551 1.00 64.88 111 VAL A CA 1
ATOM 843 C C . VAL A 1 111 ? -4.286 25.880 -12.929 1.00 64.88 111 VAL A C 1
ATOM 845 O O . VAL A 1 111 ? -4.035 26.716 -13.791 1.00 64.88 111 VAL A O 1
ATOM 848 N N . SER A 1 112 ? -4.183 24.577 -13.153 1.00 65.81 112 SER A N 1
ATOM 849 C CA . SER A 1 112 ? -3.873 23.974 -14.444 1.00 65.81 112 SER A CA 1
ATOM 850 C C . SER A 1 112 ? -5.086 23.253 -15.013 1.00 65.81 112 SER A C 1
ATOM 852 O O . SER A 1 112 ? -5.907 22.708 -14.278 1.00 65.81 112 SER A O 1
ATOM 854 N N . LYS A 1 113 ? -5.198 23.254 -16.337 1.00 71.12 113 LYS A N 1
ATOM 855 C CA . LYS A 1 113 ? -6.231 22.582 -17.115 1.00 71.12 113 LYS A CA 1
ATOM 856 C C . LYS A 1 113 ? -5.567 21.637 -18.108 1.00 71.12 113 LYS A C 1
ATOM 858 O O . LYS A 1 113 ? -4.747 22.073 -18.919 1.00 71.12 113 LYS A O 1
ATOM 863 N N . GLY A 1 114 ? -5.995 20.382 -18.092 1.00 65.19 114 GLY A N 1
ATOM 864 C CA . GLY A 1 114 ? -5.645 19.383 -19.093 1.00 65.19 114 GLY A CA 1
ATOM 865 C C . GLY A 1 114 ? -6.875 18.909 -19.858 1.00 65.19 114 GLY A C 1
ATOM 866 O O . GLY A 1 114 ? -7.925 18.649 -19.271 1.00 65.19 114 GLY A O 1
ATOM 867 N N . GLU A 1 115 ? -6.760 18.797 -21.180 1.00 67.56 115 GLU A N 1
ATOM 868 C CA . GLU A 1 115 ? -7.804 18.247 -22.044 1.00 67.56 115 GLU A CA 1
ATOM 869 C C . GLU A 1 115 ? -7.287 17.080 -22.883 1.00 67.56 115 GLU A C 1
ATOM 871 O O . GLU A 1 115 ? -6.314 17.197 -23.630 1.00 67.56 115 GLU A O 1
ATOM 876 N N . PHE A 1 116 ? -8.003 15.957 -22.853 1.00 61.81 116 PHE A N 1
ATOM 877 C CA . PHE A 1 116 ? -7.674 14.806 -23.682 1.00 61.81 116 PHE A CA 1
ATOM 878 C C . PHE A 1 116 ? -8.927 14.134 -24.241 1.00 61.81 116 PHE A C 1
ATOM 880 O O . PHE A 1 116 ? -9.769 13.613 -23.516 1.00 61.81 116 PHE A O 1
ATOM 887 N N . SER A 1 117 ? -9.055 14.124 -25.573 1.00 64.81 117 SER A N 1
ATOM 888 C CA . SER A 1 117 ? -10.115 13.404 -26.301 1.00 64.81 117 SER A CA 1
ATOM 889 C C . SER A 1 117 ? -11.551 13.660 -25.792 1.00 64.81 117 SER A C 1
ATOM 891 O O . SER A 1 117 ? -12.381 12.748 -25.788 1.00 64.81 117 SER A O 1
ATOM 893 N N . GLY A 1 118 ? -11.840 14.904 -25.388 1.00 61.88 118 GLY A N 1
ATOM 894 C CA . GLY A 1 118 ? -13.146 15.352 -24.883 1.00 61.88 118 GLY A CA 1
ATOM 895 C C . GLY A 1 118 ? -13.317 15.276 -23.361 1.00 61.88 118 GLY A C 1
ATOM 896 O O . GLY A 1 118 ? -14.339 15.739 -22.865 1.00 61.88 118 GLY A O 1
ATOM 897 N N . ALA A 1 119 ? -12.343 14.721 -22.632 1.00 54.38 119 ALA A N 1
ATOM 898 C CA . ALA A 1 119 ? -12.254 14.820 -21.177 1.00 54.38 119 ALA A CA 1
ATOM 899 C C . ALA A 1 119 ? -11.459 16.071 -20.781 1.00 54.38 119 ALA A C 1
ATOM 901 O O . ALA A 1 119 ? -10.490 16.431 -21.455 1.00 54.38 119 ALA A O 1
ATOM 902 N N . THR A 1 120 ? -11.856 16.707 -19.682 1.00 60.88 120 THR A N 1
ATOM 903 C CA . THR A 1 120 ? -11.202 17.894 -19.127 1.00 60.88 120 THR A CA 1
ATOM 904 C C . THR A 1 120 ? -10.965 17.670 -17.641 1.00 60.88 120 THR A C 1
ATOM 906 O O . THR A 1 120 ? -11.905 17.341 -16.920 1.00 60.88 120 THR A O 1
ATOM 909 N N . ALA A 1 121 ? -9.733 17.875 -17.188 1.00 53.56 121 ALA A N 1
ATOM 910 C CA . ALA A 1 121 ? -9.364 17.854 -15.781 1.00 53.56 121 ALA A CA 1
ATOM 911 C C . ALA A 1 121 ? -8.788 19.214 -15.382 1.00 53.56 121 ALA A C 1
ATOM 913 O O . ALA A 1 121 ? -8.087 19.858 -16.169 1.00 53.56 121 ALA A O 1
ATOM 914 N N . TYR A 1 122 ? -9.076 19.635 -14.154 1.00 60.97 122 TYR A N 1
ATOM 915 C CA . TYR A 1 122 ? -8.452 20.799 -13.546 1.00 60.97 122 TYR A CA 1
ATOM 916 C C . TYR A 1 122 ? -7.690 20.370 -12.302 1.00 60.97 122 TYR A C 1
ATOM 918 O O . TYR A 1 122 ? -8.187 19.579 -11.499 1.00 60.97 122 TYR A O 1
ATOM 926 N N . LEU A 1 123 ? -6.497 20.926 -12.145 1.00 58.03 123 LEU A N 1
ATOM 927 C CA . LEU A 1 123 ? -5.637 20.709 -10.997 1.00 58.03 123 LEU A CA 1
ATOM 928 C C . LEU A 1 123 ? -5.336 22.053 -10.353 1.00 58.03 123 LEU A C 1
ATOM 930 O O . LEU A 1 123 ? -4.783 22.939 -11.003 1.00 58.03 123 LEU A O 1
ATOM 934 N N . LYS A 1 124 ? -5.705 22.212 -9.085 1.00 60.28 124 LYS A N 1
ATOM 935 C CA . LYS A 1 124 ? -5.374 23.392 -8.291 1.00 60.28 124 LYS A CA 1
ATOM 936 C C . LYS A 1 124 ? -4.279 23.030 -7.294 1.00 60.28 124 LYS A C 1
ATOM 938 O O . LYS A 1 124 ? -4.451 22.088 -6.528 1.00 60.28 124 LYS A O 1
ATOM 943 N N . ALA A 1 125 ? -3.186 23.784 -7.284 1.00 56.38 125 ALA A N 1
ATOM 944 C CA . ALA A 1 125 ? -2.094 23.614 -6.329 1.00 56.38 125 ALA A CA 1
ATOM 945 C C . ALA A 1 125 ? -1.933 24.878 -5.480 1.00 56.38 125 ALA A C 1
ATOM 947 O O . ALA A 1 125 ? -1.994 25.988 -6.009 1.00 56.38 125 ALA A O 1
ATOM 948 N N . VAL A 1 126 ? -1.730 24.721 -4.173 1.00 58.03 126 VAL A N 1
ATOM 949 C CA . VAL A 1 126 ? -1.399 25.818 -3.255 1.00 58.03 126 VAL A CA 1
ATOM 950 C C . VAL A 1 126 ? 0.031 25.628 -2.770 1.00 58.03 126 VAL A C 1
ATOM 952 O O . VAL A 1 126 ? 0.382 24.599 -2.189 1.00 58.03 126 VAL A O 1
ATOM 955 N N . ILE A 1 127 ? 0.859 26.633 -3.022 1.00 56.91 127 ILE A N 1
ATOM 956 C CA . ILE A 1 127 ? 2.294 26.633 -2.759 1.00 56.91 127 ILE A CA 1
ATOM 957 C C . ILE A 1 127 ? 2.567 27.633 -1.644 1.00 56.91 127 ILE A C 1
ATOM 959 O O . ILE A 1 127 ? 2.136 28.779 -1.747 1.00 56.91 127 ILE A O 1
ATOM 963 N N . LYS A 1 128 ? 3.317 27.232 -0.615 1.00 54.94 128 LYS A N 1
ATOM 964 C CA . LYS A 1 128 ? 3.882 28.158 0.374 1.00 54.94 128 LYS A CA 1
ATOM 965 C C . LYS A 1 128 ? 5.385 28.261 0.155 1.00 54.94 128 LYS A C 1
ATOM 967 O O . LYS A 1 128 ? 6.079 27.257 0.019 1.00 54.94 128 LYS A O 1
ATOM 972 N N . ILE A 1 129 ? 5.883 29.487 0.141 1.00 55.69 129 ILE A N 1
ATOM 973 C CA . ILE A 1 129 ? 7.283 29.820 -0.110 1.00 55.69 129 ILE A CA 1
ATOM 974 C C . ILE A 1 129 ? 7.813 30.531 1.125 1.00 55.69 129 ILE A C 1
ATOM 976 O O . ILE A 1 129 ? 7.209 31.503 1.559 1.00 55.69 129 ILE A O 1
ATOM 980 N N . ILE A 1 130 ? 8.928 30.069 1.682 1.00 49.59 130 ILE A N 1
ATOM 981 C CA . ILE A 1 130 ? 9.585 30.702 2.834 1.00 49.59 130 ILE A CA 1
ATOM 982 C C . ILE A 1 130 ? 10.716 31.595 2.309 1.00 49.59 130 ILE A C 1
ATOM 984 O O . ILE A 1 130 ? 11.512 31.160 1.473 1.00 49.59 130 ILE A O 1
ATOM 988 N N . ASP A 1 131 ? 10.791 32.842 2.775 1.00 46.09 131 ASP A N 1
ATOM 989 C CA . ASP A 1 131 ? 11.797 33.796 2.301 1.00 46.09 131 ASP A CA 1
ATOM 990 C C . ASP A 1 131 ? 13.200 33.456 2.838 1.00 46.09 131 ASP A C 1
ATOM 992 O O . ASP A 1 131 ? 13.450 33.441 4.043 1.00 46.09 131 ASP A O 1
ATOM 996 N N . GLY A 1 132 ? 14.152 33.228 1.925 1.00 43.81 132 GLY A N 1
ATOM 997 C CA . GLY A 1 132 ? 15.584 33.121 2.215 1.00 43.81 132 GLY A CA 1
ATOM 998 C C . GLY A 1 132 ? 16.389 34.219 1.497 1.00 43.81 132 GLY A C 1
ATOM 999 O O . GLY A 1 132 ? 15.983 34.662 0.421 1.00 43.81 132 GLY A O 1
ATOM 1000 N N . PRO A 1 133 ? 17.552 34.658 2.025 1.00 33.00 133 PRO A N 1
ATOM 1001 C CA . PRO A 1 133 ? 18.327 35.806 1.519 1.00 33.00 133 PRO A CA 1
ATOM 1002 C C . PRO A 1 133 ? 19.026 35.581 0.157 1.00 33.00 133 PRO A C 1
ATOM 1004 O O . PRO A 1 133 ? 20.082 36.153 -0.109 1.00 33.00 133 PRO A O 1
ATOM 1007 N N . SER A 1 134 ? 18.496 34.724 -0.716 1.00 38.72 134 SER A N 1
ATOM 1008 C CA . SER A 1 134 ? 19.120 34.353 -1.996 1.00 38.72 134 SER A CA 1
ATOM 1009 C C . SER A 1 134 ? 18.129 34.071 -3.135 1.00 38.72 134 SER A C 1
ATOM 1011 O O . SER A 1 134 ? 18.543 33.516 -4.147 1.00 38.72 134 SER A O 1
ATOM 1013 N N . GLY A 1 135 ? 16.852 34.449 -3.003 1.00 42.50 135 GLY A N 1
ATOM 1014 C CA . GLY A 1 135 ? 15.819 34.058 -3.974 1.00 42.50 135 GLY A CA 1
ATOM 1015 C C . GLY A 1 135 ? 15.402 32.586 -3.828 1.00 42.50 135 GLY A C 1
ATOM 1016 O O . GLY A 1 135 ? 15.946 31.866 -2.988 1.00 42.50 135 GLY A O 1
ATOM 1017 N N . LEU A 1 136 ? 14.400 32.180 -4.615 1.00 45.09 136 LEU A N 1
ATOM 1018 C CA . LEU A 1 136 ? 13.620 30.918 -4.654 1.00 45.09 136 LEU A CA 1
ATOM 1019 C C . LEU A 1 136 ? 14.440 29.605 -4.854 1.00 45.09 136 LEU A C 1
ATOM 1021 O O . LEU A 1 136 ? 14.122 28.758 -5.686 1.00 45.09 136 LEU A O 1
ATOM 1025 N N . GLY A 1 137 ? 15.552 29.427 -4.145 1.00 40.31 137 GLY A N 1
ATOM 1026 C CA . GLY A 1 137 ? 16.586 28.468 -4.536 1.00 40.31 137 GLY A CA 1
ATOM 1027 C C . GLY A 1 137 ? 16.737 27.207 -3.693 1.00 40.31 137 GLY A C 1
ATOM 1028 O O . GLY A 1 137 ? 17.644 26.440 -4.004 1.00 40.31 137 GLY A O 1
ATOM 1029 N N . LYS A 1 138 ? 15.965 26.973 -2.616 1.00 38.59 138 LYS A N 1
ATOM 1030 C CA . LYS A 1 138 ? 16.260 25.810 -1.743 1.00 38.59 138 LYS A CA 1
ATOM 1031 C C . LYS A 1 138 ? 15.107 24.948 -1.244 1.00 38.59 138 LYS A C 1
ATOM 1033 O O . LYS A 1 138 ? 15.365 23.778 -0.990 1.00 38.59 138 LYS A O 1
ATOM 1038 N N . THR A 1 139 ? 13.872 25.436 -1.166 1.00 39.03 139 THR A N 1
ATOM 1039 C CA . THR A 1 139 ? 12.746 24.566 -0.788 1.00 39.03 139 THR A CA 1
ATOM 1040 C C . THR A 1 139 ? 11.435 25.192 -1.245 1.00 39.03 139 THR A C 1
ATOM 1042 O O . THR A 1 139 ? 11.035 26.236 -0.735 1.00 39.03 139 THR A O 1
ATOM 1045 N N . VAL A 1 140 ? 10.779 24.585 -2.233 1.00 39.41 140 VAL A N 1
ATOM 1046 C CA . VAL A 1 140 ? 9.376 24.873 -2.543 1.00 39.41 140 VAL A CA 1
ATOM 1047 C C . VAL A 1 140 ? 8.577 23.740 -1.915 1.00 39.41 140 VAL A C 1
ATOM 1049 O O . VAL A 1 140 ? 8.796 22.589 -2.271 1.00 39.41 140 VAL A O 1
ATOM 1052 N N . SER A 1 141 ? 7.701 24.048 -0.960 1.00 38.72 141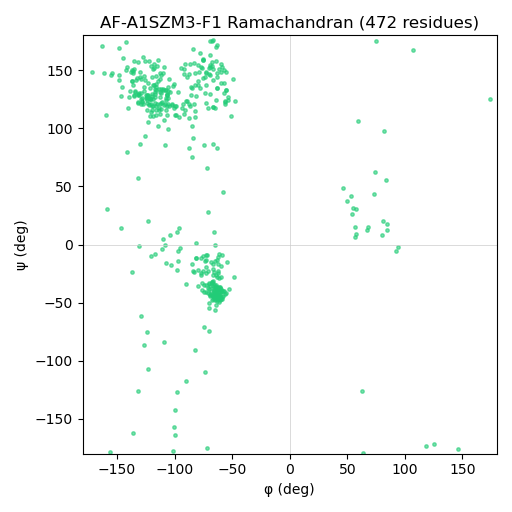 SER A N 1
ATOM 1053 C CA . SER A 1 141 ? 6.817 23.054 -0.342 1.00 38.72 141 SER A CA 1
ATOM 1054 C C . SER A 1 141 ? 5.395 23.249 -0.860 1.00 38.72 141 SER A C 1
ATOM 1056 O O . SER A 1 141 ? 4.873 24.370 -0.894 1.00 38.72 141 SER A O 1
ATOM 1058 N N . TYR A 1 142 ? 4.756 22.158 -1.276 1.00 39.38 142 TYR A N 1
ATOM 1059 C CA . TYR A 1 142 ? 3.325 22.148 -1.559 1.00 39.38 142 TYR A CA 1
ATOM 1060 C C . TYR A 1 142 ? 2.565 22.087 -0.228 1.00 39.38 142 TYR A C 1
ATOM 1062 O O . TYR A 1 142 ? 2.944 21.329 0.656 1.00 39.38 142 TYR A O 1
ATOM 1070 N N . CYS A 1 143 ? 1.515 22.897 -0.055 1.00 37.81 143 CYS A N 1
ATOM 1071 C CA . CYS A 1 143 ? 0.649 22.787 1.130 1.00 37.81 143 CYS A CA 1
ATOM 1072 C C . CYS A 1 143 ? -0.679 22.087 0.811 1.00 37.81 143 CYS A C 1
ATOM 1074 O O . CYS A 1 143 ? -1.343 21.611 1.723 1.00 37.81 143 CYS A O 1
ATOM 1076 N N . SER A 1 144 ? -1.079 21.988 -0.464 1.00 41.53 144 SER A N 1
ATOM 1077 C CA . SER A 1 144 ? -2.177 21.112 -0.906 1.00 41.53 144 SER A CA 1
ATOM 1078 C C . SER A 1 144 ? -2.294 21.044 -2.435 1.00 41.53 144 SER A C 1
ATOM 1080 O O . SER A 1 144 ? -2.007 22.017 -3.140 1.00 41.53 144 SER A O 1
ATOM 1082 N N . ILE A 1 145 ? -2.742 19.893 -2.950 1.00 40.78 145 ILE A N 1
ATOM 1083 C CA . ILE A 1 145 ? -3.050 19.652 -4.367 1.00 40.78 145 ILE A CA 1
ATOM 1084 C C . ILE A 1 145 ? -4.468 19.072 -4.439 1.00 40.78 145 ILE A C 1
ATOM 1086 O O . ILE A 1 145 ? -4.738 18.037 -3.838 1.00 40.78 145 ILE A O 1
ATOM 1090 N N . TYR A 1 146 ? -5.373 19.724 -5.172 1.00 42.00 146 TYR A N 1
ATOM 1091 C CA . TYR A 1 146 ? -6.753 19.262 -5.352 1.00 42.00 146 TYR A CA 1
ATOM 1092 C C . TYR A 1 146 ? -7.100 19.127 -6.834 1.00 42.00 146 TYR A C 1
ATOM 1094 O O . TYR A 1 146 ? -6.958 20.077 -7.611 1.00 42.00 146 TYR A O 1
ATOM 1102 N N . TYR A 1 147 ? -7.634 17.967 -7.211 1.00 38.38 147 TYR A N 1
ATOM 1103 C CA . TYR A 1 147 ? -8.293 17.771 -8.502 1.00 38.38 147 TYR A CA 1
ATOM 1104 C C . TYR A 1 147 ? -9.749 18.221 -8.400 1.00 38.38 147 TYR A C 1
ATOM 1106 O O . TYR A 1 147 ? -10.448 17.865 -7.451 1.00 38.38 147 TYR A O 1
ATOM 1114 N N . TYR A 1 148 ? -10.227 18.980 -9.385 1.00 46.00 148 TYR A N 1
ATOM 1115 C CA . TYR A 1 148 ? -11.620 19.424 -9.431 1.00 46.00 148 TYR A CA 1
ATOM 1116 C C . TYR A 1 148 ? -12.243 19.225 -10.816 1.00 46.00 148 TYR A C 1
ATOM 1118 O O . TYR A 1 148 ? -11.614 19.470 -11.848 1.00 46.00 148 TYR A O 1
ATOM 1126 N N . TYR A 1 149 ? -13.519 18.828 -10.819 1.00 41.31 149 TYR A N 1
ATOM 1127 C CA . TYR A 1 149 ? -14.364 18.710 -12.007 1.00 41.31 149 TYR A CA 1
ATOM 1128 C C . TYR A 1 149 ? -15.519 19.711 -11.904 1.00 41.31 149 TYR A C 1
ATOM 1130 O O . TYR A 1 149 ? -16.400 19.527 -11.061 1.00 41.31 149 TYR A O 1
ATOM 1138 N N . PRO A 1 150 ? -15.566 20.767 -12.735 1.00 43.03 150 PRO A N 1
ATOM 1139 C CA . PRO A 1 150 ? -16.702 21.676 -12.719 1.00 43.03 150 PRO A CA 1
ATOM 1140 C C . PRO A 1 150 ? -17.959 20.954 -13.206 1.00 43.03 150 PRO A C 1
ATOM 1142 O O . PRO A 1 150 ? -18.036 20.529 -14.356 1.00 43.03 150 PRO A O 1
ATOM 1145 N N . GLN A 1 151 ? -18.975 20.855 -12.343 1.00 36.78 151 GLN A N 1
ATOM 1146 C CA . GLN A 1 151 ? -20.323 20.459 -12.769 1.00 36.78 151 GLN A CA 1
ATOM 1147 C C . GLN A 1 151 ? -21.063 21.594 -13.504 1.00 36.78 151 GLN A C 1
ATOM 1149 O O . GLN A 1 151 ? -22.101 21.341 -14.115 1.00 36.78 151 GLN A O 1
ATOM 1154 N N . GLN A 1 152 ? -20.537 22.827 -13.505 1.00 30.17 152 GLN A N 1
ATOM 1155 C CA . GLN A 1 152 ? -21.061 23.937 -14.303 1.00 30.17 152 GLN A CA 1
ATOM 1156 C C . GLN A 1 152 ? -19.943 24.775 -14.928 1.00 30.17 152 GLN A C 1
ATOM 1158 O O . GLN A 1 152 ? -18.976 25.168 -14.277 1.00 30.17 152 GLN A O 1
ATOM 1163 N N . ASP A 1 153 ? -20.114 25.034 -16.221 1.00 41.72 153 ASP A N 1
ATOM 1164 C CA . ASP A 1 153 ? -19.319 25.955 -17.019 1.00 41.72 153 ASP A CA 1
ATOM 1165 C C . ASP A 1 153 ? -19.504 27.379 -16.463 1.00 41.72 153 ASP A C 1
ATOM 1167 O O . ASP A 1 153 ? -20.634 27.801 -16.215 1.00 41.72 153 ASP A O 1
ATOM 1171 N N . THR A 1 154 ? -18.410 28.126 -16.301 1.00 32.41 154 THR A N 1
ATOM 1172 C CA . THR A 1 154 ? -18.361 29.568 -15.961 1.00 32.41 154 THR A CA 1
ATOM 1173 C C . THR A 1 154 ? -18.460 30.000 -14.485 1.00 32.41 154 THR A C 1
ATOM 1175 O O . THR A 1 154 ? -19.247 30.868 -14.137 1.00 32.41 154 THR A O 1
ATOM 1178 N N . ALA A 1 155 ? -17.584 29.485 -13.621 1.00 34.03 155 ALA A N 1
ATOM 1179 C CA . ALA A 1 155 ? -16.824 30.278 -12.637 1.00 34.03 155 ALA A CA 1
ATOM 1180 C C . ALA A 1 155 ? -16.036 29.322 -11.739 1.00 34.03 155 ALA A C 1
ATOM 1182 O O . ALA A 1 155 ? -16.614 28.450 -11.095 1.00 34.03 155 ALA A O 1
ATOM 1183 N N . VAL A 1 156 ? -14.720 29.518 -11.648 1.00 38.25 156 VAL A N 1
ATOM 1184 C CA . VAL A 1 156 ? -13.956 29.042 -10.491 1.00 38.25 156 VAL A CA 1
ATOM 1185 C C . VAL A 1 156 ? -14.459 29.882 -9.319 1.00 38.25 156 VAL A C 1
ATOM 1187 O O . VAL A 1 156 ? -13.955 30.978 -9.089 1.00 38.25 156 VAL A O 1
ATOM 1190 N N . ALA A 1 157 ? -15.539 29.455 -8.662 1.00 34.34 157 ALA A N 1
ATOM 1191 C CA . ALA A 1 157 ? -15.971 30.094 -7.431 1.00 34.34 157 ALA A CA 1
ATOM 1192 C C . ALA A 1 157 ? -14.776 30.043 -6.478 1.00 34.34 157 ALA A C 1
ATOM 1194 O O . ALA A 1 157 ? -14.197 28.974 -6.264 1.00 34.34 157 ALA A O 1
ATOM 1195 N N . ALA A 1 158 ? -14.357 31.211 -5.991 1.00 35.25 158 ALA A N 1
ATOM 1196 C CA . ALA A 1 158 ? -13.390 31.301 -4.918 1.00 35.25 158 ALA A CA 1
ATOM 1197 C C . ALA A 1 158 ? -13.897 30.394 -3.792 1.00 35.25 158 ALA A C 1
ATOM 1199 O O . ALA A 1 158 ? -14.957 30.645 -3.224 1.00 35.25 158 ALA A O 1
ATOM 1200 N N . LEU A 1 159 ? -13.190 29.285 -3.561 1.00 34.59 159 LEU A N 1
ATOM 1201 C CA . LEU A 1 159 ? -13.385 28.481 -2.365 1.00 34.59 159 LEU A CA 1
ATOM 1202 C C . LEU A 1 159 ? -13.172 29.423 -1.183 1.00 34.59 159 LEU A C 1
ATOM 1204 O O . LEU A 1 159 ? -12.147 30.107 -1.121 1.00 34.59 159 LEU A O 1
ATOM 1208 N N . ASP A 1 160 ? -14.201 29.499 -0.344 1.00 29.84 160 ASP A N 1
ATOM 1209 C CA . ASP A 1 160 ? -14.301 30.414 0.781 1.00 29.84 160 ASP A CA 1
ATOM 1210 C C . ASP A 1 160 ? -13.090 30.262 1.712 1.00 29.84 160 ASP A C 1
ATOM 1212 O O . ASP A 1 160 ? -12.470 29.199 1.806 1.00 29.84 160 ASP A O 1
ATOM 1216 N N . SER A 1 161 ? -12.713 31.365 2.348 1.00 28.42 161 SER A N 1
ATOM 1217 C CA . SER A 1 161 ? -11.461 31.573 3.076 1.00 28.42 161 SER A CA 1
ATOM 1218 C C . SER A 1 161 ? -11.386 30.800 4.403 1.00 28.42 161 SER A C 1
ATOM 1220 O O . SER A 1 161 ? -11.337 31.404 5.471 1.00 28.42 161 SER A O 1
ATOM 1222 N N . GLY A 1 162 ? -11.364 29.468 4.337 1.00 27.67 162 GLY A N 1
ATOM 1223 C CA . GLY A 1 162 ? -11.217 28.560 5.483 1.00 27.67 162 GLY A CA 1
ATOM 1224 C C . GLY A 1 162 ? -9.795 28.042 5.730 1.00 27.67 162 GLY A C 1
ATOM 1225 O O . GLY A 1 162 ? -9.616 27.124 6.518 1.00 27.67 162 GLY A O 1
ATOM 1226 N N . TYR A 1 163 ? -8.768 28.587 5.068 1.00 32.72 163 TYR A N 1
ATOM 1227 C CA . TYR A 1 163 ? -7.378 28.172 5.294 1.00 32.72 163 TYR A CA 1
ATOM 1228 C C . TYR A 1 163 ? -6.747 28.970 6.439 1.00 32.72 163 TYR A C 1
ATOM 1230 O O . TYR A 1 163 ? -6.021 29.938 6.207 1.00 32.72 163 TYR A O 1
ATOM 1238 N N . SER A 1 164 ? -6.988 28.546 7.678 1.00 28.98 164 SER A N 1
ATOM 1239 C CA . SER A 1 164 ? -6.025 28.773 8.754 1.00 28.98 164 SER A CA 1
ATOM 1240 C C . SER A 1 164 ? -5.267 27.475 9.016 1.00 28.98 164 SER A C 1
ATOM 1242 O O . SER A 1 164 ? -5.866 26.473 9.377 1.00 28.98 164 SER A O 1
ATOM 1244 N N . GLU A 1 165 ? -3.944 27.540 8.851 1.00 36.69 165 GLU A N 1
ATOM 1245 C CA . GLU A 1 165 ? -2.987 26.676 9.554 1.00 36.69 165 GLU A CA 1
ATOM 1246 C C . GLU A 1 165 ? -2.872 25.208 9.108 1.00 36.69 165 GLU A C 1
ATOM 1248 O O . GLU A 1 165 ? -3.026 24.300 9.903 1.00 36.69 165 GLU A O 1
ATOM 1253 N N . TYR A 1 166 ? -2.469 24.953 7.859 1.00 37.34 166 TYR A N 1
ATOM 1254 C CA . TYR A 1 166 ? -1.913 23.641 7.485 1.00 37.34 166 TYR A CA 1
ATOM 1255 C C . TYR A 1 166 ? -0.747 23.789 6.504 1.00 37.34 166 TYR A C 1
ATOM 1257 O O . TYR A 1 166 ? -0.875 23.624 5.296 1.00 37.34 166 TYR A O 1
ATOM 1265 N N . CYS A 1 167 ? 0.417 24.128 7.051 1.00 34.59 167 CYS A N 1
ATOM 1266 C CA . CYS A 1 167 ? 1.707 23.762 6.463 1.00 34.59 167 CYS A CA 1
ATOM 1267 C C . CYS A 1 167 ? 2.564 23.173 7.594 1.00 34.59 167 CYS A C 1
ATOM 1269 O O . CYS A 1 167 ? 3.602 23.731 7.950 1.00 34.59 167 CYS A O 1
ATOM 1271 N N . GLY A 1 168 ? 2.040 22.116 8.223 1.00 34.59 168 GLY A N 1
ATOM 1272 C CA . GLY A 1 168 ? 2.836 21.190 9.023 1.00 34.59 168 GLY A CA 1
ATOM 1273 C C . GLY A 1 168 ? 3.595 20.232 8.104 1.00 34.59 168 GLY A C 1
ATOM 1274 O O . GLY A 1 168 ? 3.298 20.158 6.910 1.00 34.59 168 GLY A O 1
ATOM 1275 N N . GLU A 1 169 ? 4.590 19.536 8.648 1.00 39.69 169 GLU A N 1
ATOM 1276 C CA . GLU A 1 169 ? 5.300 18.460 7.954 1.00 39.69 169 GLU A CA 1
ATOM 1277 C C . GLU A 1 169 ? 4.288 17.508 7.303 1.00 39.69 169 GLU A C 1
ATOM 1279 O O . GLU A 1 169 ? 3.385 16.992 7.965 1.00 39.69 169 GLU A O 1
ATOM 1284 N N . ILE A 1 170 ? 4.392 17.308 5.988 1.00 46.34 170 ILE A N 1
ATOM 1285 C CA . ILE A 1 170 ? 3.584 16.296 5.312 1.00 46.34 170 ILE A CA 1
ATOM 1286 C C . ILE A 1 170 ? 4.038 14.967 5.884 1.00 46.34 170 ILE A C 1
ATOM 1288 O O . ILE A 1 170 ? 5.211 14.616 5.761 1.00 46.34 170 ILE A O 1
ATOM 1292 N N . SER A 1 171 ? 3.124 14.254 6.548 1.00 59.00 171 SER A N 1
ATOM 1293 C CA 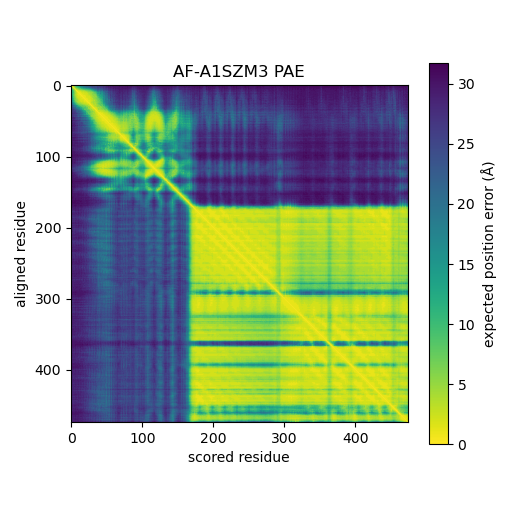. SER A 1 171 ? 3.449 12.932 7.064 1.00 59.00 171 SER A CA 1
ATOM 1294 C C . SER A 1 171 ? 3.991 12.095 5.909 1.00 59.00 171 SER A C 1
ATOM 1296 O O . SER A 1 171 ? 3.315 11.978 4.881 1.00 59.00 171 SER A O 1
ATOM 1298 N N . PRO A 1 172 ? 5.176 11.491 6.063 1.00 65.38 172 PRO A N 1
ATOM 1299 C CA . PRO A 1 172 ? 5.823 10.764 4.978 1.00 65.38 172 PRO A CA 1
ATOM 1300 C C . PRO A 1 172 ? 5.005 9.521 4.567 1.00 65.38 172 PRO A C 1
ATOM 1302 O O . PRO A 1 172 ? 5.178 8.970 3.489 1.00 65.38 172 PRO A O 1
ATOM 1305 N N . PHE A 1 173 ? 4.031 9.117 5.385 1.00 74.88 173 PHE A N 1
ATOM 1306 C CA . PHE A 1 173 ? 3.075 8.057 5.082 1.00 74.88 173 PHE A CA 1
ATOM 1307 C C . PHE A 1 173 ? 2.006 8.431 4.044 1.00 74.88 173 PHE A C 1
ATOM 1309 O O . PHE A 1 173 ? 1.438 7.541 3.409 1.00 74.88 173 PHE A O 1
ATOM 1316 N N . LYS A 1 174 ? 1.698 9.723 3.883 1.00 78.06 174 LYS A N 1
ATOM 1317 C CA . LYS A 1 174 ? 0.454 10.197 3.256 1.00 78.06 174 LYS A CA 1
ATOM 1318 C C . LYS A 1 174 ? 0.283 9.779 1.795 1.00 78.06 174 LYS A C 1
ATOM 1320 O O . LYS A 1 174 ? -0.839 9.480 1.381 1.00 78.06 174 LYS A O 1
ATOM 1325 N N . SER A 1 175 ? 1.366 9.777 1.022 1.00 78.94 175 SER A N 1
ATOM 1326 C CA . SER A 1 175 ? 1.356 9.414 -0.401 1.00 78.94 175 SER A CA 1
ATOM 1327 C C . SER A 1 175 ? 1.234 7.905 -0.633 1.00 78.94 175 SER A C 1
ATOM 1329 O O . SER A 1 175 ? 0.744 7.479 -1.680 1.00 78.94 175 SER A O 1
ATOM 1331 N N . TYR A 1 176 ? 1.606 7.085 0.353 1.00 88.31 176 TYR A N 1
ATOM 1332 C CA . TYR A 1 176 ? 1.662 5.635 0.214 1.00 88.31 176 TYR A CA 1
ATOM 1333 C C . TYR A 1 176 ? 0.352 4.970 0.611 1.00 88.31 176 TYR A C 1
ATOM 1335 O O . TYR A 1 176 ? -0.026 4.936 1.785 1.00 88.31 176 TYR A O 1
ATOM 1343 N N . ALA A 1 177 ? -0.293 4.334 -0.364 1.00 90.88 177 ALA A N 1
ATOM 1344 C CA . ALA A 1 177 ? -1.418 3.441 -0.126 1.00 90.88 177 ALA A CA 1
ATOM 1345 C C . ALA A 1 177 ? -0.973 2.183 0.635 1.00 90.88 177 ALA A C 1
ATOM 1347 O O . ALA A 1 177 ? -1.701 1.696 1.507 1.00 90.88 177 ALA A O 1
ATOM 1348 N N . ALA A 1 178 ? 0.223 1.664 0.326 1.00 96.69 178 ALA A N 1
ATOM 1349 C CA . ALA A 1 178 ? 0.800 0.554 1.071 1.00 96.69 178 ALA A CA 1
ATOM 1350 C C . ALA A 1 178 ? 2.334 0.562 1.141 1.00 96.69 178 ALA A C 1
ATOM 1352 O O . ALA A 1 178 ? 3.015 0.833 0.152 1.00 96.69 178 ALA A O 1
ATOM 1353 N N . ILE A 1 179 ? 2.865 0.171 2.304 1.00 97.50 179 ILE A N 1
ATOM 1354 C CA . ILE A 1 179 ? 4.304 0.010 2.564 1.00 97.50 179 ILE A CA 1
ATOM 1355 C C . ILE A 1 179 ? 4.544 -1.352 3.216 1.00 97.50 179 ILE A C 1
ATOM 1357 O O . ILE A 1 179 ? 3.874 -1.704 4.185 1.00 97.50 179 ILE A O 1
ATOM 1361 N N . SER A 1 180 ? 5.497 -2.118 2.689 1.00 98.44 180 SER A N 1
ATOM 1362 C CA . SER A 1 180 ? 5.783 -3.495 3.100 1.00 98.44 180 SER A CA 1
ATOM 1363 C C . SER A 1 180 ? 7.263 -3.712 3.416 1.00 98.44 180 SER A C 1
ATOM 1365 O O . SER A 1 180 ? 8.141 -3.446 2.594 1.00 98.44 180 SER A O 1
ATOM 1367 N N . GLY A 1 181 ? 7.541 -4.304 4.576 1.00 97.94 181 GLY A N 1
ATOM 1368 C CA . GLY A 1 181 ? 8.873 -4.787 4.950 1.00 97.94 181 GLY A CA 1
ATOM 1369 C C . GLY A 1 181 ? 9.321 -6.051 4.202 1.00 97.94 181 GLY A C 1
ATOM 1370 O O . GLY A 1 181 ? 10.482 -6.430 4.307 1.00 97.94 181 GLY A O 1
ATOM 1371 N N . ASP A 1 182 ? 8.430 -6.695 3.442 1.00 98.44 182 ASP A N 1
ATOM 1372 C CA . ASP A 1 182 ? 8.752 -7.821 2.556 1.00 98.44 182 ASP A CA 1
ATOM 1373 C C . ASP A 1 182 ? 8.310 -7.492 1.120 1.00 98.44 182 ASP A C 1
ATOM 1375 O O . ASP A 1 182 ? 8.891 -6.609 0.494 1.00 98.44 182 ASP A O 1
ATOM 1379 N N . TYR A 1 183 ? 7.241 -8.099 0.598 1.00 98.50 183 TYR A N 1
ATOM 1380 C CA . TYR A 1 183 ? 6.749 -7.857 -0.764 1.00 98.50 183 TYR A CA 1
ATOM 1381 C C . TYR A 1 183 ? 5.274 -7.453 -0.812 1.00 98.50 183 TYR A C 1
ATOM 1383 O O . TYR A 1 183 ? 4.505 -7.764 0.097 1.00 98.50 183 TYR A O 1
ATOM 1391 N N . ILE A 1 184 ? 4.869 -6.796 -1.902 1.00 98.81 184 ILE A N 1
ATOM 1392 C CA . ILE A 1 184 ? 3.470 -6.434 -2.175 1.00 98.81 184 ILE A CA 1
ATOM 1393 C C . ILE A 1 184 ? 2.949 -7.230 -3.372 1.00 98.81 184 ILE A C 1
ATOM 1395 O O . ILE A 1 184 ? 3.597 -7.306 -4.415 1.00 98.81 184 ILE A O 1
ATOM 1399 N N . THR A 1 185 ? 1.748 -7.790 -3.240 1.00 98.38 185 THR A N 1
ATOM 1400 C CA . THR A 1 185 ? 0.982 -8.371 -4.349 1.00 98.38 185 THR A CA 1
ATOM 1401 C C . THR A 1 185 ? -0.398 -7.723 -4.439 1.00 98.38 185 THR A C 1
ATOM 1403 O O . THR A 1 185 ? -1.172 -7.770 -3.482 1.00 98.38 185 THR A O 1
ATOM 1406 N N . ILE A 1 186 ? -0.705 -7.128 -5.591 1.00 97.56 186 ILE A N 1
ATOM 1407 C CA . ILE A 1 186 ? -2.014 -6.549 -5.913 1.00 97.56 186 ILE A CA 1
ATOM 1408 C C . ILE A 1 186 ? -2.730 -7.475 -6.894 1.00 97.56 186 ILE A C 1
ATOM 1410 O O . ILE A 1 186 ? -2.124 -7.954 -7.858 1.00 97.56 186 ILE A O 1
ATOM 1414 N N . ALA A 1 187 ? -4.016 -7.733 -6.668 1.00 94.81 187 ALA A N 1
ATOM 1415 C CA . ALA A 1 187 ? -4.818 -8.543 -7.579 1.00 94.81 187 ALA A CA 1
ATOM 1416 C C . ALA A 1 187 ? -4.956 -7.897 -8.976 1.00 94.81 187 ALA A C 1
ATOM 1418 O O . ALA A 1 187 ? -4.538 -6.767 -9.232 1.00 94.81 187 ALA A O 1
ATOM 1419 N N . ALA A 1 188 ? -5.519 -8.651 -9.921 1.00 91.19 188 ALA A N 1
ATOM 1420 C CA . ALA A 1 188 ? -5.887 -8.120 -11.233 1.00 91.19 188 ALA A CA 1
ATOM 1421 C C . ALA A 1 188 ? -7.155 -7.259 -11.145 1.00 91.19 188 ALA A C 1
ATOM 1423 O O . ALA A 1 188 ? -7.962 -7.431 -10.231 1.00 91.19 188 ALA A O 1
ATOM 1424 N N . ASN A 1 189 ? -7.356 -6.388 -12.133 1.00 84.06 189 ASN A N 1
ATOM 1425 C CA . ASN A 1 189 ? -8.476 -5.450 -12.231 1.00 84.06 189 ASN A CA 1
ATOM 1426 C C . ASN A 1 189 ? -8.614 -4.597 -10.966 1.00 84.06 189 ASN A C 1
ATOM 1428 O O . ASN A 1 189 ? -9.708 -4.438 -10.431 1.00 84.06 189 ASN A O 1
ATOM 1432 N N . SER A 1 190 ? -7.480 -4.141 -10.441 1.00 84.44 190 SER A N 1
ATOM 1433 C CA . SER A 1 190 ? -7.407 -3.479 -9.146 1.00 84.44 190 SER A CA 1
ATOM 1434 C C . SER A 1 190 ? -6.960 -2.035 -9.279 1.00 84.44 190 SER A C 1
ATOM 1436 O O . SER A 1 190 ? -6.114 -1.709 -10.107 1.00 84.44 190 SER A O 1
ATOM 1438 N N . THR A 1 191 ? -7.494 -1.169 -8.430 1.00 81.62 191 THR A N 1
ATOM 1439 C CA . THR A 1 191 ? -7.064 0.228 -8.343 1.00 81.62 191 THR A CA 1
ATOM 1440 C C . THR A 1 191 ? -6.397 0.460 -6.998 1.00 81.62 191 THR A C 1
ATOM 1442 O O . THR A 1 191 ? -6.900 0.018 -5.964 1.00 81.62 191 THR A O 1
ATOM 1445 N N . VAL A 1 192 ? -5.252 1.133 -7.026 1.00 83.12 192 VAL A N 1
ATOM 1446 C CA . VAL A 1 192 ? -4.538 1.610 -5.845 1.00 83.12 192 VAL A CA 1
ATOM 1447 C C . VAL A 1 192 ? -4.461 3.126 -5.946 1.00 83.12 192 VAL A C 1
ATOM 1449 O O . VAL A 1 192 ? -3.775 3.659 -6.814 1.00 83.12 192 VAL A O 1
ATOM 1452 N N . ASN A 1 193 ? -5.189 3.816 -5.073 1.00 76.81 193 ASN A N 1
ATOM 1453 C CA . ASN A 1 193 ? -5.167 5.273 -4.985 1.00 76.81 193 ASN A CA 1
ATOM 1454 C C . ASN A 1 193 ? -4.006 5.739 -4.093 1.00 76.81 193 ASN A C 1
ATOM 1456 O O . ASN A 1 193 ? -4.209 6.078 -2.929 1.00 76.81 193 ASN A O 1
ATOM 1460 N N . GLY A 1 194 ? -2.789 5.673 -4.627 1.00 79.25 194 GLY A N 1
ATOM 1461 C CA . GLY A 1 194 ? -1.559 6.045 -3.931 1.00 79.25 194 GLY A CA 1
ATOM 1462 C C . GLY A 1 194 ? -0.371 5.187 -4.350 1.00 79.25 194 GLY A C 1
ATOM 1463 O O . GLY A 1 194 ? -0.479 4.322 -5.225 1.00 79.25 194 GLY A O 1
ATOM 1464 N N . ASP A 1 195 ? 0.754 5.430 -3.690 1.00 88.50 195 ASP A N 1
ATOM 1465 C CA . ASP A 1 195 ? 2.027 4.789 -3.994 1.00 88.50 195 ASP A CA 1
ATOM 1466 C C . ASP A 1 195 ? 2.181 3.445 -3.274 1.00 88.50 195 ASP A C 1
ATOM 1468 O O . ASP A 1 195 ? 1.572 3.184 -2.227 1.00 88.50 195 ASP A O 1
ATOM 1472 N N . LEU A 1 196 ? 3.013 2.575 -3.842 1.00 96.19 196 LEU A N 1
ATOM 1473 C CA . LEU A 1 196 ? 3.389 1.287 -3.267 1.00 96.19 196 LEU A CA 1
ATOM 1474 C C . LEU A 1 196 ? 4.887 1.261 -2.985 1.00 96.19 196 LEU A C 1
ATOM 1476 O O . LEU A 1 196 ? 5.679 1.565 -3.871 1.00 96.19 196 LEU A O 1
ATOM 1480 N N . ALA A 1 197 ? 5.285 0.800 -1.801 1.00 97.00 197 ALA A N 1
ATOM 1481 C CA . ALA A 1 197 ? 6.694 0.599 -1.472 1.00 97.00 197 ALA A CA 1
ATOM 1482 C C . ALA A 1 197 ? 6.947 -0.748 -0.793 1.00 97.00 197 ALA A C 1
ATOM 1484 O O . ALA A 1 197 ? 6.268 -1.116 0.165 1.00 97.00 197 ALA A O 1
ATOM 1485 N N . ALA A 1 198 ? 7.949 -1.490 -1.261 1.00 98.44 198 ALA A N 1
ATOM 1486 C CA . ALA A 1 198 ? 8.346 -2.762 -0.664 1.00 98.44 198 ALA A CA 1
ATOM 1487 C C . ALA A 1 198 ? 9.870 -2.904 -0.567 1.00 98.44 198 ALA A C 1
ATOM 1489 O O . ALA A 1 198 ? 10.586 -2.564 -1.506 1.00 98.44 198 ALA A O 1
ATOM 1490 N N . GLN A 1 199 ? 10.385 -3.472 0.530 1.00 97.50 199 GLN A N 1
ATOM 1491 C CA . GLN A 1 199 ? 11.820 -3.790 0.627 1.00 97.50 199 GLN A CA 1
ATOM 1492 C C . GLN A 1 199 ? 12.226 -4.905 -0.348 1.00 97.50 199 GLN A C 1
ATOM 1494 O O . GLN A 1 199 ? 13.343 -4.920 -0.858 1.00 97.50 199 GLN A O 1
ATOM 1499 N N . GLY A 1 200 ? 11.318 -5.846 -0.599 1.00 98.00 200 GLY A N 1
ATOM 1500 C CA . GLY A 1 200 ? 11.466 -6.931 -1.555 1.00 98.00 200 GLY A CA 1
ATOM 1501 C C . GLY A 1 200 ? 10.947 -6.534 -2.931 1.00 98.00 200 GLY A C 1
ATOM 1502 O O . GLY A 1 200 ? 11.485 -5.647 -3.587 1.00 98.00 200 GLY A O 1
ATOM 1503 N N . TYR A 1 201 ? 9.917 -7.232 -3.403 1.00 98.44 201 TYR A N 1
ATOM 1504 C CA . TYR A 1 201 ? 9.349 -7.029 -4.734 1.00 98.44 201 TYR A CA 1
ATOM 1505 C C . TYR A 1 201 ? 7.914 -6.501 -4.681 1.00 98.44 201 TYR A C 1
ATOM 1507 O O . TYR A 1 201 ? 7.200 -6.683 -3.694 1.00 98.44 201 TYR A O 1
ATOM 1515 N N . VAL A 1 202 ? 7.471 -5.888 -5.775 1.00 98.81 202 VAL A N 1
ATOM 1516 C CA . VAL A 1 202 ? 6.069 -5.514 -5.990 1.00 98.81 202 VAL A CA 1
ATOM 1517 C C . VAL A 1 202 ? 5.556 -6.231 -7.230 1.00 98.81 202 VAL A C 1
ATOM 1519 O O . VAL A 1 202 ? 6.184 -6.212 -8.287 1.00 98.81 202 VAL A O 1
ATOM 1522 N N . THR A 1 203 ? 4.413 -6.901 -7.112 1.00 98.56 203 THR A N 1
ATOM 1523 C CA . THR A 1 203 ? 3.709 -7.503 -8.247 1.00 98.56 203 THR A CA 1
ATOM 1524 C C . THR A 1 203 ? 2.285 -6.987 -8.314 1.00 98.56 203 THR A C 1
ATOM 1526 O O . THR A 1 203 ? 1.541 -7.117 -7.345 1.00 98.56 203 THR A O 1
ATOM 1529 N N . ILE A 1 204 ? 1.883 -6.447 -9.461 1.00 97.81 204 ILE A N 1
ATOM 1530 C CA . ILE A 1 204 ? 0.505 -6.010 -9.696 1.00 97.81 204 ILE A CA 1
ATOM 1531 C C . ILE A 1 204 ? -0.142 -6.857 -10.786 1.00 97.81 204 ILE A C 1
ATOM 1533 O O . ILE A 1 204 ? 0.508 -7.238 -11.759 1.00 97.81 204 ILE A O 1
ATOM 1537 N N . GLY A 1 205 ? -1.418 -7.192 -10.609 1.00 95.31 205 GLY A N 1
ATOM 1538 C CA . GLY A 1 205 ? -2.166 -7.979 -11.580 1.00 95.31 205 GLY A CA 1
ATOM 1539 C C . GLY A 1 205 ? -2.457 -7.236 -12.889 1.00 95.31 205 GLY A C 1
ATOM 1540 O O . GLY A 1 205 ? -2.147 -6.059 -13.061 1.00 95.31 205 GLY A O 1
ATOM 1541 N N . ALA A 1 206 ? -3.053 -7.960 -13.838 1.0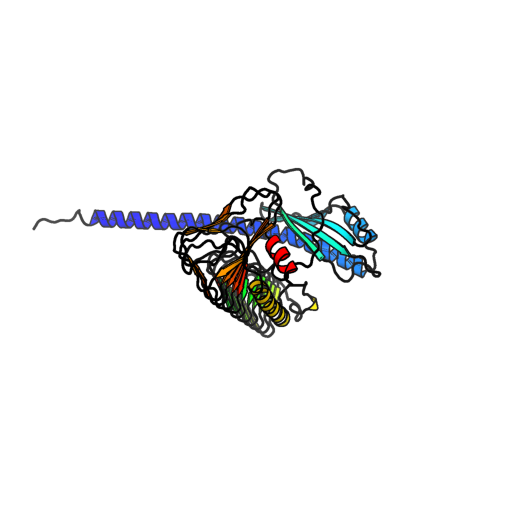0 90.94 206 ALA A N 1
ATOM 1542 C CA . ALA A 1 206 ? -3.469 -7.408 -15.128 1.00 90.94 206 ALA A CA 1
ATOM 1543 C C . ALA A 1 206 ? -4.550 -6.333 -14.958 1.00 90.94 206 ALA A C 1
ATOM 1545 O O . ALA A 1 206 ? -5.385 -6.455 -14.064 1.00 90.94 206 ALA A O 1
ATOM 1546 N N . ASN A 1 207 ? -4.565 -5.325 -15.832 1.00 82.56 207 ASN A N 1
ATOM 1547 C CA . ASN A 1 207 ? -5.501 -4.194 -15.814 1.00 82.56 207 ASN A CA 1
ATOM 1548 C C . ASN A 1 207 ? -5.545 -3.439 -14.476 1.00 82.56 207 ASN A C 1
ATOM 1550 O O . ASN A 1 207 ? -6.583 -2.879 -14.117 1.00 82.56 207 ASN A O 1
ATOM 1554 N N . SER A 1 208 ? -4.457 -3.474 -13.706 1.00 84.81 208 SER A N 1
ATOM 1555 C CA . SER A 1 208 ? -4.371 -2.745 -12.444 1.00 84.81 208 SER A CA 1
ATOM 1556 C C . SER A 1 208 ? -3.781 -1.354 -12.651 1.00 84.81 208 SER A C 1
ATOM 1558 O O . SER A 1 208 ? -2.930 -1.164 -13.520 1.00 84.81 208 SER A O 1
ATOM 1560 N N . VAL A 1 209 ? -4.241 -0.390 -11.855 1.00 81.12 209 VAL A N 1
ATOM 1561 C CA . VAL A 1 209 ? -3.810 1.013 -11.903 1.00 81.12 209 VAL A CA 1
ATOM 1562 C C . VAL A 1 209 ? -3.183 1.384 -10.569 1.00 81.12 209 VAL A C 1
ATOM 1564 O O . VAL A 1 209 ? -3.814 1.209 -9.525 1.00 81.12 209 VAL A O 1
ATOM 1567 N N . VAL A 1 210 ? -1.952 1.881 -10.622 1.00 81.69 210 VAL A N 1
ATOM 1568 C CA . VAL A 1 210 ? -1.162 2.329 -9.470 1.00 81.69 210 VAL A CA 1
ATOM 1569 C C . VAL A 1 210 ? -0.465 3.639 -9.839 1.00 81.69 210 VAL A C 1
ATOM 1571 O O . VAL A 1 210 ? -0.159 3.845 -11.012 1.00 81.69 210 VAL A O 1
ATOM 1574 N N . HIS A 1 211 ? -0.213 4.510 -8.860 1.00 82.69 211 HIS A N 1
ATOM 1575 C CA . HIS A 1 211 ? 0.649 5.679 -9.047 1.00 82.69 211 HIS A CA 1
ATOM 1576 C C . HIS A 1 211 ? 2.120 5.237 -9.108 1.00 82.69 211 HIS A C 1
ATOM 1578 O O . HIS A 1 211 ? 2.525 4.569 -10.064 1.00 82.69 211 HIS A O 1
ATOM 1584 N N . ASN A 1 212 ? 2.919 5.548 -8.089 1.00 85.81 212 ASN A N 1
ATOM 1585 C CA . ASN A 1 212 ? 4.328 5.198 -8.059 1.00 85.81 212 ASN A CA 1
ATOM 1586 C C . ASN A 1 212 ? 4.560 3.850 -7.378 1.00 85.81 212 ASN A C 1
ATOM 1588 O O . ASN A 1 212 ? 3.814 3.418 -6.494 1.00 85.81 212 ASN A O 1
ATOM 1592 N N . ILE A 1 213 ? 5.619 3.168 -7.802 1.00 95.19 213 ILE A N 1
ATOM 1593 C CA . ILE A 1 213 ? 6.065 1.910 -7.215 1.00 95.19 213 ILE A CA 1
ATOM 1594 C C . ILE A 1 213 ? 7.543 2.008 -6.875 1.00 95.19 213 ILE A C 1
ATOM 1596 O O . ILE A 1 213 ? 8.378 2.216 -7.753 1.00 95.19 213 ILE A O 1
ATOM 1600 N N . TYR A 1 214 ? 7.861 1.724 -5.620 1.00 95.94 214 TYR A N 1
ATOM 1601 C CA . TYR A 1 214 ? 9.199 1.400 -5.163 1.00 95.94 214 TYR A CA 1
ATOM 1602 C C . TYR A 1 214 ? 9.311 -0.077 -4.774 1.00 95.94 214 TYR A C 1
ATOM 1604 O O . TYR A 1 214 ? 8.484 -0.619 -4.034 1.00 95.94 214 TYR A O 1
ATOM 1612 N N . ALA A 1 215 ? 10.375 -0.731 -5.233 1.00 98.19 215 ALA A N 1
ATOM 1613 C CA . ALA A 1 215 ? 10.753 -2.069 -4.803 1.00 98.19 215 ALA A CA 1
ATOM 1614 C C . ALA A 1 215 ? 12.270 -2.179 -4.622 1.00 98.19 215 ALA A C 1
ATOM 1616 O O . ALA A 1 215 ? 13.040 -1.930 -5.550 1.00 98.19 215 ALA A O 1
ATOM 1617 N N . GLY A 1 216 ? 12.724 -2.645 -3.461 1.00 96.88 216 GLY A N 1
ATOM 1618 C CA . GLY A 1 216 ? 14.155 -2.858 -3.226 1.00 96.88 216 GLY A CA 1
ATOM 1619 C C . GLY A 1 216 ? 14.773 -3.926 -4.139 1.00 96.88 216 GLY A C 1
ATOM 1620 O O . GLY A 1 216 ? 15.958 -3.848 -4.452 1.00 96.88 216 GLY A O 1
ATOM 1621 N N . ALA A 1 217 ? 13.978 -4.884 -4.622 1.00 97.56 217 ALA A N 1
ATOM 1622 C CA . ALA A 1 217 ? 14.390 -5.897 -5.587 1.00 97.56 217 ALA A CA 1
ATOM 1623 C C . ALA A 1 217 ? 13.745 -5.670 -6.961 1.00 97.56 217 ALA A C 1
ATOM 1625 O O . ALA A 1 217 ? 14.361 -5.081 -7.844 1.00 97.56 217 ALA A O 1
ATOM 1626 N N . ALA A 1 218 ? 12.516 -6.141 -7.173 1.00 98.25 218 ALA A N 1
ATOM 1627 C CA . ALA A 1 218 ? 11.932 -6.200 -8.509 1.00 98.25 218 ALA A CA 1
ATOM 1628 C C . ALA A 1 218 ? 10.490 -5.701 -8.564 1.00 98.25 218 ALA A C 1
ATOM 1630 O O . ALA A 1 218 ? 9.728 -5.856 -7.611 1.00 98.25 218 ALA A O 1
ATOM 1631 N N . VAL A 1 219 ? 10.098 -5.172 -9.721 1.00 98.75 219 VAL A N 1
ATOM 1632 C CA . VAL A 1 219 ? 8.705 -4.835 -10.031 1.00 98.75 219 VAL A CA 1
ATOM 1633 C C . VAL A 1 219 ? 8.222 -5.698 -11.184 1.00 98.75 219 VAL A C 1
ATOM 1635 O O . VAL A 1 219 ? 8.916 -5.867 -12.184 1.00 98.75 219 VAL A O 1
ATOM 1638 N N . THR A 1 220 ? 7.036 -6.285 -11.041 1.00 98.62 220 THR A N 1
ATOM 1639 C CA . THR A 1 220 ? 6.352 -7.020 -12.110 1.00 98.62 220 THR A CA 1
ATOM 1640 C C . THR A 1 220 ? 4.930 -6.508 -12.256 1.00 98.62 220 THR A C 1
ATOM 1642 O O . THR A 1 220 ? 4.157 -6.553 -11.302 1.00 98.62 220 THR A O 1
ATOM 1645 N N . THR A 1 221 ? 4.554 -6.059 -13.445 1.00 97.38 221 THR A N 1
ATOM 1646 C CA . THR A 1 221 ? 3.177 -5.642 -13.718 1.00 97.38 221 THR A CA 1
ATOM 1647 C C . THR A 1 221 ? 2.462 -6.627 -14.634 1.00 97.38 221 THR A C 1
ATOM 1649 O O . THR A 1 221 ? 3.093 -7.340 -15.418 1.00 97.38 221 THR A O 1
ATOM 1652 N N . GLY A 1 222 ? 1.138 -6.696 -14.518 1.00 94.25 222 GLY A N 1
ATOM 1653 C CA . GLY A 1 222 ? 0.295 -7.532 -15.362 1.00 94.25 222 GLY A CA 1
ATOM 1654 C C . GLY A 1 222 ? -0.080 -6.873 -16.689 1.00 94.25 222 GLY A C 1
ATOM 1655 O O . GLY A 1 222 ? 0.132 -5.684 -16.903 1.00 94.25 222 GLY A O 1
ATOM 1656 N N . ASP A 1 223 ? -0.633 -7.676 -17.600 1.00 91.31 223 ASP A N 1
ATOM 1657 C CA . ASP A 1 223 ? -1.067 -7.224 -18.931 1.00 91.31 223 ASP A CA 1
ATOM 1658 C C . ASP A 1 223 ? -2.047 -6.047 -18.821 1.00 91.31 223 ASP A C 1
ATOM 1660 O O . ASP A 1 223 ? -2.953 -6.082 -17.988 1.00 91.31 223 ASP A O 1
ATOM 1664 N N . GLY A 1 224 ? -1.841 -4.991 -19.609 1.00 73.62 224 GLY A N 1
ATOM 1665 C CA . GLY A 1 224 ? -2.707 -3.806 -19.600 1.00 73.62 224 GLY A CA 1
ATOM 1666 C C . GLY A 1 224 ? -2.671 -2.970 -18.312 1.00 73.62 224 GLY A C 1
ATOM 1667 O O . GLY A 1 224 ? -3.547 -2.130 -18.112 1.00 73.62 224 GLY A O 1
ATOM 1668 N N . SER A 1 225 ? -1.710 -3.195 -17.409 1.00 86.06 225 SER A N 1
ATOM 1669 C CA . SER A 1 225 ? -1.557 -2.369 -16.205 1.00 86.06 225 SER A CA 1
ATOM 1670 C C . SER A 1 225 ? -1.115 -0.944 -16.539 1.00 86.06 225 SER A C 1
ATOM 1672 O O . SER A 1 225 ? -0.379 -0.739 -17.505 1.00 86.06 225 SER A O 1
ATOM 1674 N N . ILE A 1 226 ? -1.452 0.012 -15.677 1.00 81.88 226 ILE A N 1
ATOM 1675 C CA . ILE A 1 226 ? -0.991 1.400 -15.762 1.00 81.88 226 ILE A CA 1
ATOM 1676 C C . ILE A 1 226 ? -0.252 1.743 -14.470 1.00 81.88 226 ILE A C 1
ATOM 1678 O O . ILE A 1 226 ? -0.803 1.581 -13.381 1.00 81.88 226 ILE A O 1
ATOM 1682 N N . VAL A 1 227 ? 0.986 2.206 -14.608 1.00 80.38 227 VAL A N 1
ATOM 1683 C CA . VAL A 1 227 ? 1.829 2.690 -13.509 1.00 80.38 227 VAL A CA 1
ATOM 1684 C C . VAL A 1 227 ? 2.400 4.051 -13.896 1.00 80.38 227 VAL A C 1
ATOM 1686 O O . VAL A 1 227 ? 2.632 4.320 -15.074 1.00 80.38 227 VAL A O 1
ATOM 1689 N N . GLU A 1 228 ? 2.627 4.931 -12.931 1.00 82.75 228 GLU A N 1
ATOM 1690 C CA . GLU A 1 228 ? 3.320 6.192 -13.178 1.00 82.75 228 GLU A CA 1
ATOM 1691 C C . GLU A 1 228 ? 4.830 5.961 -13.178 1.00 82.75 228 GLU A C 1
ATOM 1693 O O . GLU A 1 228 ? 5.405 5.618 -14.216 1.00 82.75 228 GLU A O 1
ATOM 1698 N N . ASN A 1 229 ? 5.477 6.092 -12.023 1.00 83.00 229 ASN A N 1
ATOM 1699 C CA . ASN A 1 229 ? 6.912 5.890 -11.895 1.00 83.00 229 ASN A CA 1
ATOM 1700 C C . ASN A 1 229 ? 7.216 4.553 -11.219 1.00 83.00 229 ASN A C 1
ATOM 1702 O O . ASN A 1 229 ? 6.519 4.118 -10.308 1.00 83.00 229 ASN A O 1
ATOM 1706 N N . THR A 1 230 ? 8.266 3.880 -11.675 1.00 90.56 230 THR A N 1
ATOM 1707 C CA . THR A 1 230 ? 8.756 2.639 -11.079 1.00 90.56 230 THR A CA 1
ATOM 1708 C C . THR A 1 230 ? 10.227 2.774 -10.728 1.00 90.56 230 THR A C 1
ATOM 1710 O O . THR A 1 230 ? 11.046 3.053 -11.600 1.00 90.56 230 THR A O 1
ATOM 1713 N N . PHE A 1 231 ? 10.565 2.496 -9.475 1.00 93.38 231 PHE A N 1
ATOM 1714 C CA . PHE A 1 231 ? 11.927 2.433 -8.965 1.00 93.38 231 PHE A CA 1
ATOM 1715 C C . PHE A 1 231 ? 12.185 1.032 -8.421 1.00 93.38 231 PHE A C 1
ATOM 1717 O O . PHE A 1 231 ? 11.552 0.588 -7.466 1.00 93.38 231 PHE A O 1
ATOM 1724 N N . SER A 1 232 ? 13.112 0.316 -9.052 1.00 96.94 232 SER A N 1
ATOM 1725 C CA . SER A 1 232 ? 13.493 -1.040 -8.661 1.00 96.94 232 SER A CA 1
ATOM 1726 C C . SER A 1 232 ? 14.999 -1.155 -8.456 1.00 96.94 232 SER A C 1
ATOM 1728 O O . SER A 1 232 ? 15.785 -0.667 -9.271 1.00 96.94 232 SER A O 1
ATOM 1730 N N . GLY A 1 233 ? 15.419 -1.813 -7.375 1.00 94.56 233 GLY A N 1
ATOM 1731 C CA . GLY A 1 233 ? 16.843 -2.032 -7.106 1.00 94.56 233 GLY A CA 1
ATOM 1732 C C . GLY A 1 233 ? 17.514 -3.034 -8.053 1.00 94.56 233 GLY A C 1
ATOM 1733 O O . GLY A 1 233 ? 18.724 -2.966 -8.247 1.00 94.56 233 GLY A O 1
ATOM 1734 N N . ASP A 1 234 ? 16.747 -3.930 -8.676 1.00 96.38 234 ASP A N 1
ATOM 1735 C CA . ASP A 1 234 ? 17.231 -4.970 -9.588 1.00 96.38 234 ASP A CA 1
ATOM 1736 C C . ASP A 1 234 ? 16.493 -4.910 -10.936 1.00 96.38 234 ASP A C 1
ATOM 1738 O O . ASP A 1 234 ? 16.948 -4.239 -11.863 1.00 96.38 234 ASP A O 1
ATOM 1742 N N . ALA A 1 235 ? 15.338 -5.566 -11.072 1.00 97.94 235 ALA A N 1
ATOM 1743 C CA . ALA A 1 235 ? 14.668 -5.703 -12.364 1.00 97.94 235 ALA A CA 1
ATOM 1744 C C . ALA A 1 235 ? 13.233 -5.167 -12.370 1.00 97.94 235 ALA A C 1
ATOM 1746 O O . ALA A 1 235 ? 12.447 -5.447 -11.469 1.00 97.94 235 ALA A O 1
ATOM 1747 N N . THR A 1 236 ? 12.849 -4.488 -13.451 1.00 98.56 236 THR A N 1
ATOM 1748 C CA . THR A 1 236 ? 11.447 -4.157 -13.736 1.00 98.56 236 THR A CA 1
ATOM 1749 C C . THR A 1 236 ? 10.965 -4.917 -14.963 1.00 98.56 236 THR A C 1
ATOM 1751 O O . THR A 1 236 ? 11.566 -4.855 -16.034 1.00 98.56 236 THR A O 1
ATOM 1754 N N . THR A 1 237 ? 9.851 -5.627 -14.816 1.00 98.44 237 THR A N 1
ATOM 1755 C CA . THR A 1 237 ? 9.123 -6.257 -15.916 1.00 98.44 237 THR A CA 1
ATOM 1756 C C . THR A 1 237 ? 7.726 -5.666 -15.997 1.00 98.44 237 THR A C 1
ATOM 1758 O O . THR A 1 237 ? 6.932 -5.800 -15.074 1.00 98.44 237 THR A O 1
ATOM 1761 N N . ILE A 1 238 ? 7.411 -5.056 -17.127 1.00 94.69 238 ILE A N 1
ATOM 1762 C CA . ILE A 1 238 ? 6.064 -4.593 -17.468 1.00 94.69 238 ILE A CA 1
ATOM 1763 C C . ILE A 1 238 ? 5.528 -5.551 -18.521 1.00 94.69 238 ILE A C 1
ATOM 1765 O O . ILE A 1 238 ? 6.221 -5.844 -19.498 1.00 94.69 238 ILE A O 1
ATOM 1769 N N . ALA A 1 239 ? 4.335 -6.099 -18.312 1.00 95.06 239 ALA A N 1
ATOM 1770 C CA . ALA A 1 239 ? 3.759 -7.070 -19.238 1.00 95.06 239 ALA A CA 1
ATOM 1771 C C . ALA A 1 239 ? 3.295 -6.425 -20.557 1.00 95.06 239 ALA A C 1
ATOM 1773 O O . ALA A 1 239 ? 3.544 -5.253 -20.837 1.00 95.06 239 ALA A O 1
ATOM 1774 N N . ALA A 1 240 ? 2.663 -7.229 -21.415 1.00 87.44 240 ALA A N 1
ATOM 1775 C CA . ALA A 1 240 ? 2.127 -6.741 -22.677 1.00 87.44 240 ALA A CA 1
ATOM 1776 C C . ALA A 1 240 ? 1.055 -5.662 -22.453 1.00 87.44 240 ALA A C 1
ATOM 1778 O O . ALA A 1 240 ? 0.389 -5.645 -21.417 1.00 87.44 240 ALA A O 1
ATOM 1779 N N . ASN A 1 241 ? 0.920 -4.739 -23.406 1.00 82.44 241 ASN A N 1
ATOM 1780 C CA . ASN A 1 241 ? -0.056 -3.640 -23.385 1.00 82.44 241 ASN A CA 1
ATOM 1781 C C . ASN A 1 241 ? 0.012 -2.716 -22.149 1.00 82.44 241 ASN A C 1
ATOM 1783 O O . ASN A 1 241 ? -0.869 -1.876 -21.967 1.00 82.44 241 ASN A O 1
ATOM 1787 N N . ALA A 1 242 ? 1.004 -2.888 -21.273 1.00 85.25 242 ALA A N 1
ATOM 1788 C CA . ALA A 1 242 ? 1.145 -2.102 -20.060 1.00 85.25 242 ALA A CA 1
ATOM 1789 C C . ALA A 1 242 ? 1.743 -0.728 -20.375 1.00 85.25 242 ALA A C 1
ATOM 1791 O O . ALA A 1 242 ? 2.556 -0.584 -21.292 1.00 85.25 242 ALA A O 1
ATOM 1792 N N . ILE A 1 243 ? 1.352 0.269 -19.586 1.00 82.12 243 ILE A N 1
ATOM 1793 C CA . ILE A 1 243 ? 1.821 1.648 -19.710 1.00 82.12 243 ILE A CA 1
ATOM 1794 C C . ILE A 1 243 ? 2.569 2.028 -18.435 1.00 82.12 243 ILE A C 1
ATOM 1796 O O . ILE A 1 243 ? 2.055 1.827 -17.333 1.00 82.12 243 ILE A O 1
ATOM 1800 N N . ALA A 1 244 ? 3.758 2.602 -18.596 1.00 79.31 244 ALA A N 1
ATOM 1801 C CA . ALA A 1 244 ? 4.514 3.227 -17.517 1.00 79.31 244 ALA A CA 1
ATOM 1802 C C . ALA A 1 244 ? 4.980 4.631 -17.930 1.00 79.31 244 ALA A C 1
ATOM 1804 O O . ALA A 1 244 ? 5.338 4.849 -19.088 1.00 79.31 244 ALA A O 1
ATOM 1805 N N . GLN A 1 245 ? 5.020 5.597 -17.011 1.00 80.25 245 GLN A N 1
ATOM 1806 C CA . GLN A 1 245 ? 5.681 6.872 -17.306 1.00 80.25 245 GLN A CA 1
ATOM 1807 C C . GLN A 1 245 ? 7.196 6.669 -17.267 1.00 80.25 245 GLN A C 1
ATOM 1809 O O . GLN A 1 245 ? 7.852 6.638 -18.307 1.00 80.25 245 GLN A O 1
ATOM 1814 N N . ASN A 1 246 ? 7.765 6.458 -16.085 1.00 81.75 246 ASN A N 1
ATOM 1815 C CA . ASN A 1 246 ? 9.213 6.372 -15.926 1.00 81.75 246 ASN A CA 1
ATOM 1816 C C . ASN A 1 246 ? 9.610 5.080 -15.222 1.00 81.75 246 ASN A C 1
ATOM 1818 O O . ASN A 1 246 ? 8.938 4.643 -14.292 1.00 81.75 246 ASN A O 1
ATOM 1822 N N . ILE A 1 247 ? 10.716 4.472 -15.652 1.00 88.19 247 ILE A N 1
ATOM 1823 C CA . ILE A 1 247 ? 11.244 3.261 -15.019 1.00 88.19 247 ILE A CA 1
ATOM 1824 C C . ILE A 1 247 ? 12.728 3.402 -14.757 1.00 88.19 247 ILE A C 1
ATOM 1826 O O . ILE A 1 247 ? 13.529 3.532 -15.682 1.00 88.19 247 ILE A O 1
ATOM 1830 N N . TYR A 1 248 ? 13.082 3.265 -13.490 1.00 91.81 248 TYR A N 1
ATOM 1831 C CA . TYR A 1 248 ? 14.432 3.072 -13.015 1.00 91.81 248 TYR A CA 1
ATOM 1832 C C . TYR A 1 248 ? 14.607 1.628 -12.532 1.00 91.81 248 TYR A C 1
ATOM 1834 O O . TYR A 1 248 ? 13.885 1.155 -11.649 1.00 91.81 248 TYR A O 1
ATOM 1842 N N . ALA A 1 249 ? 15.588 0.921 -13.087 1.00 96.56 249 ALA A N 1
ATOM 1843 C CA . ALA A 1 249 ? 15.978 -0.405 -12.628 1.00 96.56 249 ALA A CA 1
ATOM 1844 C C . ALA A 1 249 ? 17.495 -0.503 -12.455 1.00 96.56 249 ALA A C 1
ATOM 1846 O O . ALA A 1 249 ? 18.258 -0.203 -13.377 1.00 96.56 249 ALA A O 1
ATOM 1847 N N . GLY A 1 250 ? 17.945 -0.979 -11.294 1.00 94.38 250 GLY A N 1
ATOM 1848 C CA . GLY A 1 250 ? 19.376 -1.145 -11.020 1.00 94.38 250 GLY A CA 1
ATOM 1849 C C . GLY A 1 250 ? 20.077 -2.143 -11.952 1.00 94.38 250 GLY A C 1
ATOM 1850 O O . GLY A 1 250 ? 21.274 -2.017 -12.195 1.00 94.38 250 GLY A O 1
ATOM 1851 N N . ALA A 1 251 ? 19.343 -3.091 -12.538 1.00 96.75 251 ALA A N 1
ATOM 1852 C CA . ALA A 1 251 ? 19.858 -4.071 -13.486 1.00 96.75 251 ALA A CA 1
ATOM 1853 C C . ALA A 1 251 ? 19.107 -4.048 -14.822 1.00 96.75 251 ALA A C 1
ATOM 1855 O O . ALA A 1 251 ? 19.648 -3.579 -15.822 1.00 96.75 251 ALA A O 1
ATOM 1856 N N . ALA A 1 252 ? 17.889 -4.584 -14.899 1.00 97.88 252 ALA A N 1
ATOM 1857 C CA . ALA A 1 252 ? 17.259 -4.855 -16.192 1.00 97.88 252 ALA A CA 1
ATOM 1858 C C . ALA A 1 252 ? 15.812 -4.376 -16.286 1.00 97.88 252 ALA A C 1
ATOM 1860 O O . ALA A 1 252 ? 15.029 -4.520 -15.353 1.00 97.88 252 ALA A O 1
ATOM 1861 N N . ILE A 1 253 ? 15.441 -3.880 -17.466 1.00 98.56 253 ILE A N 1
ATOM 1862 C CA . ILE A 1 253 ? 14.057 -3.568 -17.823 1.00 98.56 253 ILE A CA 1
ATOM 1863 C C . ILE A 1 253 ? 13.605 -4.523 -18.922 1.00 98.56 253 ILE A C 1
ATOM 1865 O O . ILE A 1 253 ? 14.286 -4.686 -19.935 1.00 98.56 253 ILE A O 1
ATOM 1869 N N . THR A 1 254 ? 12.437 -5.133 -18.744 1.00 98.44 254 THR A N 1
ATOM 1870 C CA . THR A 1 254 ? 11.733 -5.874 -19.795 1.00 98.44 254 THR A CA 1
ATOM 1871 C C . THR A 1 254 ? 10.371 -5.242 -20.030 1.00 98.44 254 THR A C 1
ATOM 1873 O O . THR A 1 254 ? 9.539 -5.225 -19.127 1.00 98.44 254 THR A O 1
ATOM 1876 N N . VAL A 1 255 ? 10.138 -4.757 -21.247 1.00 97.12 255 VAL A N 1
ATOM 1877 C CA . VAL A 1 255 ? 8.844 -4.232 -21.695 1.00 97.12 255 VAL A CA 1
ATOM 1878 C C . VAL A 1 255 ? 8.174 -5.290 -22.561 1.00 97.12 255 VAL A C 1
ATOM 1880 O O . VAL A 1 255 ? 8.743 -5.727 -23.563 1.00 97.12 255 VAL A O 1
ATOM 1883 N N . GLY A 1 256 ? 6.984 -5.737 -22.168 1.00 95.38 256 GLY A N 1
ATOM 1884 C CA . GLY A 1 256 ? 6.184 -6.703 -22.914 1.00 95.38 256 GLY A CA 1
ATOM 1885 C C . GLY A 1 256 ? 5.735 -6.177 -24.279 1.00 95.38 256 GLY A C 1
ATOM 1886 O O . GLY A 1 256 ? 5.908 -5.006 -24.602 1.00 95.38 256 GLY A O 1
ATOM 1887 N N . ALA A 1 257 ? 5.173 -7.059 -25.110 1.00 90.06 257 ALA A N 1
ATOM 1888 C CA . ALA A 1 257 ? 4.684 -6.676 -26.436 1.00 90.06 257 ALA A CA 1
ATOM 1889 C C . ALA A 1 257 ? 3.641 -5.550 -26.350 1.00 90.06 257 ALA A C 1
ATOM 1891 O O . ALA A 1 257 ? 2.798 -5.566 -25.458 1.00 90.06 257 ALA A O 1
ATOM 1892 N N . ASP A 1 258 ? 3.722 -4.585 -27.262 1.00 87.62 258 ASP A N 1
ATOM 1893 C CA . ASP A 1 258 ? 2.845 -3.409 -27.313 1.00 87.62 258 ASP A CA 1
ATOM 1894 C C . ASP A 1 258 ? 2.839 -2.564 -26.012 1.00 87.62 258 ASP A C 1
ATOM 1896 O O . ASP A 1 258 ? 1.950 -1.740 -25.814 1.00 87.62 258 ASP A O 1
ATOM 1900 N N . GLY A 1 259 ? 3.813 -2.760 -25.110 1.00 83.25 259 GLY A N 1
ATOM 1901 C CA . GLY A 1 259 ? 3.986 -1.932 -23.916 1.00 83.25 259 GLY A CA 1
ATOM 1902 C C . GLY A 1 259 ? 4.598 -0.571 -24.252 1.00 83.25 259 GLY A C 1
ATOM 1903 O O . GLY A 1 259 ? 5.471 -0.479 -25.119 1.00 83.25 259 GLY A O 1
ATOM 1904 N N . ASP A 1 260 ? 4.163 0.475 -23.553 1.00 80.19 260 ASP A N 1
ATOM 1905 C CA . ASP A 1 260 ? 4.606 1.852 -23.791 1.00 80.19 260 ASP A CA 1
ATOM 1906 C C . ASP A 1 260 ? 5.188 2.469 -22.521 1.00 80.19 260 ASP A C 1
ATOM 1908 O O . ASP A 1 260 ? 4.541 2.510 -21.472 1.00 80.19 260 ASP A O 1
ATOM 1912 N N . VAL A 1 261 ? 6.425 2.948 -22.623 1.00 79.69 261 VAL A N 1
ATOM 1913 C CA . VAL A 1 261 ? 7.133 3.599 -21.524 1.00 79.69 261 VAL A CA 1
ATOM 1914 C C . VAL A 1 261 ? 7.630 4.963 -21.967 1.00 79.69 261 VAL A C 1
ATOM 1916 O O . VAL A 1 261 ? 8.280 5.098 -23.007 1.00 79.69 261 VAL A O 1
ATOM 1919 N N . GLN A 1 262 ? 7.391 5.999 -21.169 1.00 75.88 262 GLN A N 1
ATOM 1920 C CA . GLN A 1 262 ? 7.882 7.325 -21.527 1.00 75.88 262 GLN A CA 1
ATOM 1921 C C . GLN A 1 262 ? 9.407 7.411 -21.402 1.00 75.88 262 GLN A C 1
ATOM 1923 O O . GLN A 1 262 ? 10.044 7.749 -22.397 1.00 75.88 262 GLN A O 1
ATOM 1928 N N . ALA A 1 263 ? 10.009 7.091 -20.254 1.00 77.00 263 ALA A N 1
ATOM 1929 C CA . ALA A 1 263 ? 11.465 7.113 -20.096 1.00 77.00 263 ALA A CA 1
ATOM 1930 C C . ALA A 1 263 ? 12.011 5.972 -19.230 1.00 77.00 263 ALA A C 1
ATOM 1932 O O . ALA A 1 263 ? 11.345 5.477 -18.324 1.00 77.00 263 ALA A O 1
ATOM 1933 N N . VAL A 1 264 ? 13.245 5.552 -19.520 1.00 85.75 264 VAL A N 1
ATOM 1934 C CA . VAL A 1 264 ? 13.871 4.395 -18.865 1.00 85.75 264 VAL A CA 1
ATOM 1935 C C . VAL A 1 264 ? 15.324 4.641 -18.468 1.00 85.75 264 VAL A C 1
ATOM 1937 O O . VAL A 1 264 ? 16.069 5.316 -19.179 1.00 85.75 264 VAL A O 1
ATOM 1940 N N . TYR A 1 265 ? 15.741 4.021 -17.368 1.00 88.31 265 TYR A N 1
ATOM 1941 C CA . TYR A 1 265 ? 17.134 3.756 -17.019 1.00 88.31 265 TYR A CA 1
ATOM 1942 C C . TYR A 1 265 ? 17.272 2.314 -16.520 1.00 88.31 265 TYR A C 1
ATOM 1944 O O . TYR A 1 265 ? 16.540 1.891 -15.628 1.00 88.31 265 TYR A O 1
ATOM 1952 N N . ALA A 1 266 ? 18.221 1.568 -17.088 1.00 95.06 266 ALA A N 1
ATOM 1953 C CA . ALA A 1 266 ? 18.581 0.226 -16.640 1.00 95.06 266 ALA A CA 1
ATOM 1954 C C . ALA A 1 266 ? 20.102 0.125 -16.499 1.00 95.06 266 ALA A C 1
ATOM 1956 O O . ALA A 1 266 ? 20.819 0.422 -17.457 1.00 95.06 266 ALA A O 1
ATOM 1957 N N . GLY A 1 267 ? 20.593 -0.349 -15.353 1.00 93.44 267 GLY A N 1
ATOM 1958 C CA . GLY A 1 267 ? 22.037 -0.484 -15.120 1.00 93.44 267 GLY A CA 1
ATOM 1959 C C . GLY A 1 267 ? 22.740 -1.534 -15.998 1.00 93.44 267 GLY A C 1
ATOM 1960 O O . GLY A 1 267 ? 23.962 -1.511 -16.133 1.00 93.44 267 GLY A O 1
ATOM 1961 N N . ALA A 1 268 ? 21.994 -2.452 -16.619 1.00 96.00 268 ALA A N 1
ATOM 1962 C CA . ALA A 1 268 ? 22.529 -3.515 -17.467 1.00 96.00 268 ALA A CA 1
ATOM 1963 C C . ALA A 1 268 ? 21.853 -3.603 -18.843 1.00 96.00 268 ALA A C 1
ATOM 1965 O O . ALA A 1 268 ? 22.534 -3.478 -19.861 1.00 96.00 268 ALA A O 1
ATOM 1966 N N . ALA A 1 269 ? 20.544 -3.873 -18.910 1.00 96.75 269 ALA A N 1
ATOM 1967 C CA . ALA A 1 269 ? 19.883 -4.161 -20.187 1.00 96.75 269 ALA A CA 1
ATOM 1968 C C . ALA A 1 269 ? 18.422 -3.709 -20.245 1.00 96.75 269 ALA A C 1
ATOM 1970 O O . ALA A 1 269 ? 17.683 -3.820 -19.272 1.00 96.75 269 ALA A O 1
ATOM 1971 N N . ILE A 1 270 ? 17.992 -3.286 -21.436 1.00 97.25 270 ILE A N 1
ATOM 1972 C CA . ILE A 1 270 ? 16.591 -3.007 -21.764 1.00 97.25 270 ILE A CA 1
ATOM 1973 C C . ILE A 1 270 ? 16.169 -3.978 -22.866 1.00 97.25 270 ILE A C 1
ATOM 1975 O O . ILE A 1 270 ? 16.775 -4.012 -23.938 1.00 97.25 270 ILE A O 1
ATOM 1979 N N . THR A 1 271 ? 15.138 -4.775 -22.599 1.00 98.06 271 THR A N 1
ATOM 1980 C CA . THR A 1 271 ? 14.543 -5.717 -23.552 1.00 98.06 271 THR A CA 1
ATOM 1981 C C . THR A 1 271 ? 13.157 -5.230 -23.940 1.00 98.06 271 THR A C 1
ATOM 1983 O O . THR A 1 271 ? 12.297 -5.064 -23.080 1.00 98.06 271 THR A O 1
ATOM 1986 N N . LEU A 1 272 ? 12.934 -5.031 -25.238 1.00 97.12 272 LEU A N 1
ATOM 1987 C CA . LEU A 1 272 ? 11.649 -4.608 -25.787 1.00 97.12 272 LEU A CA 1
ATOM 1988 C C . LEU A 1 272 ? 10.965 -5.778 -26.494 1.00 97.12 272 LEU A C 1
ATOM 1990 O O . LEU A 1 272 ? 11.562 -6.443 -27.345 1.00 97.12 272 LEU A O 1
ATOM 1994 N N . GLY A 1 273 ? 9.708 -6.022 -26.137 1.00 97.06 273 GLY A N 1
ATOM 1995 C CA . GLY A 1 273 ? 8.814 -6.917 -26.850 1.00 97.06 273 GLY A CA 1
ATOM 1996 C C . GLY A 1 273 ? 8.457 -6.385 -28.239 1.00 97.06 273 GLY A C 1
ATOM 1997 O O . GLY A 1 273 ? 8.831 -5.282 -28.638 1.00 97.06 273 GLY A O 1
ATOM 1998 N N . ALA A 1 274 ? 7.709 -7.182 -29.004 1.00 93.62 274 ALA A N 1
ATOM 1999 C CA . ALA A 1 274 ? 7.217 -6.748 -30.309 1.00 93.62 274 ALA A CA 1
ATOM 2000 C C . ALA A 1 274 ? 6.395 -5.455 -30.166 1.00 93.62 274 ALA A C 1
ATOM 2002 O O . ALA A 1 274 ? 5.523 -5.390 -29.309 1.00 93.62 274 ALA A O 1
ATOM 2003 N N . ASN A 1 275 ? 6.690 -4.448 -30.994 1.00 88.44 275 ASN A N 1
ATOM 2004 C CA . ASN A 1 275 ? 6.060 -3.117 -30.987 1.00 88.44 275 ASN A CA 1
ATOM 2005 C C . ASN A 1 275 ? 6.147 -2.325 -29.669 1.00 88.44 275 ASN A C 1
ATOM 2007 O O . ASN A 1 275 ? 5.498 -1.289 -29.564 1.00 88.44 275 ASN A O 1
ATOM 2011 N N . ALA A 1 276 ? 6.924 -2.775 -28.685 1.00 91.50 276 ALA A N 1
ATOM 2012 C CA . ALA A 1 276 ? 7.108 -2.018 -27.455 1.00 91.50 276 ALA A CA 1
ATOM 2013 C C . ALA A 1 276 ? 7.921 -0.738 -27.712 1.00 91.50 276 ALA A C 1
ATOM 2015 O O . ALA A 1 276 ? 8.837 -0.740 -28.545 1.00 91.50 276 ALA A O 1
ATOM 2016 N N . SER A 1 277 ? 7.619 0.333 -26.979 1.00 76.88 277 SER A N 1
ATOM 2017 C CA . SER A 1 277 ? 8.291 1.630 -27.108 1.00 76.88 277 SER A CA 1
ATOM 2018 C C . SER A 1 277 ? 8.833 2.162 -25.789 1.00 76.88 277 SER A C 1
ATOM 2020 O O . SER A 1 277 ? 8.238 2.006 -24.727 1.00 76.88 277 SER A O 1
ATOM 2022 N N . THR A 1 278 ? 9.978 2.838 -25.892 1.00 80.44 278 THR A N 1
ATOM 2023 C CA . THR A 1 278 ? 10.545 3.701 -24.852 1.00 80.44 278 THR A CA 1
ATOM 2024 C C . THR A 1 278 ? 10.935 5.023 -25.510 1.00 80.44 278 THR A C 1
ATOM 2026 O O . THR A 1 278 ? 11.723 5.004 -26.460 1.00 80.44 278 THR A O 1
ATOM 2029 N N . ASN A 1 279 ? 10.408 6.158 -25.049 1.00 72.06 279 ASN A N 1
ATOM 2030 C CA . ASN A 1 279 ? 10.565 7.444 -25.754 1.00 72.06 279 ASN A CA 1
ATOM 2031 C C . ASN A 1 279 ? 11.701 8.335 -25.215 1.00 72.06 279 ASN A C 1
ATOM 2033 O O . ASN A 1 279 ? 12.104 9.292 -25.878 1.00 72.06 279 ASN A O 1
ATOM 2037 N N . GLY A 1 280 ? 12.227 8.025 -24.032 1.00 67.38 280 GLY A N 1
ATOM 2038 C CA . GLY A 1 280 ? 13.189 8.843 -23.305 1.00 67.38 280 GLY A CA 1
ATOM 2039 C C . GLY A 1 280 ? 14.156 8.016 -22.466 1.00 67.38 280 GLY A C 1
ATOM 2040 O O . GLY A 1 280 ? 13.986 6.812 -22.272 1.00 67.38 280 GLY A O 1
ATOM 2041 N N . VAL A 1 281 ? 15.188 8.690 -21.970 1.00 73.00 281 VAL A N 1
ATOM 2042 C CA . VAL A 1 281 ? 16.231 8.110 -21.119 1.00 73.00 281 VAL A CA 1
ATOM 2043 C C . VAL A 1 281 ? 16.271 8.911 -19.825 1.00 73.00 281 VAL A C 1
ATOM 2045 O O . VAL A 1 281 ? 16.334 10.140 -19.875 1.00 73.00 281 VAL A O 1
ATOM 2048 N N . LEU A 1 282 ? 16.204 8.222 -18.688 1.00 74.94 282 LEU A N 1
ATOM 2049 C CA . LEU A 1 282 ? 16.396 8.831 -17.373 1.00 74.94 282 LEU A CA 1
ATOM 2050 C C . LEU A 1 282 ? 17.892 8.939 -17.059 1.00 74.94 282 LEU A C 1
ATOM 2052 O O . LEU A 1 282 ? 18.711 8.196 -17.604 1.00 74.94 282 LEU A O 1
ATOM 2056 N N . ALA A 1 283 ? 18.245 9.866 -16.174 1.00 74.94 283 ALA A N 1
ATOM 2057 C CA . ALA A 1 283 ? 19.603 9.957 -15.659 1.00 74.94 283 ALA A CA 1
ATOM 2058 C C . ALA A 1 283 ? 19.927 8.757 -14.745 1.00 74.94 283 ALA A C 1
ATOM 2060 O O . ALA A 1 283 ? 19.034 8.163 -14.139 1.00 74.94 283 ALA A O 1
ATOM 2061 N N . GLU A 1 284 ? 21.209 8.397 -14.651 1.00 74.25 284 GLU A N 1
ATOM 2062 C CA . GLU A 1 284 ? 21.690 7.297 -13.794 1.00 74.25 284 GLU A CA 1
ATOM 2063 C C . GLU A 1 284 ? 21.406 7.533 -12.306 1.00 74.25 284 GLU A C 1
ATOM 2065 O O . GLU A 1 284 ? 21.202 6.586 -11.549 1.00 74.25 284 GLU A O 1
ATOM 2070 N N . ASP A 1 285 ? 21.345 8.798 -11.910 1.00 77.00 285 ASP A N 1
ATOM 2071 C CA . ASP A 1 285 ? 21.065 9.282 -10.566 1.00 77.00 285 ASP A CA 1
ATOM 2072 C C . ASP A 1 285 ? 19.591 9.661 -10.359 1.00 77.00 285 ASP A C 1
ATOM 2074 O O . ASP A 1 285 ? 19.261 10.280 -9.354 1.00 77.00 285 ASP A O 1
ATOM 2078 N N . ALA A 1 286 ? 18.675 9.271 -11.254 1.00 74.38 286 ALA A N 1
ATOM 2079 C CA . ALA A 1 286 ? 17.251 9.597 -11.121 1.00 74.38 286 ALA A CA 1
ATOM 2080 C C . ALA A 1 286 ? 16.575 8.996 -9.866 1.00 74.38 286 ALA A C 1
ATOM 2082 O O . ALA A 1 286 ? 15.451 9.369 -9.551 1.00 74.38 286 ALA A O 1
ATOM 2083 N N . ASN A 1 287 ? 17.243 8.081 -9.154 1.00 76.19 287 ASN A N 1
ATOM 2084 C CA . ASN A 1 287 ? 16.826 7.535 -7.857 1.00 76.19 287 ASN A CA 1
ATOM 2085 C C . ASN A 1 287 ? 17.623 8.104 -6.656 1.00 76.19 287 ASN A C 1
ATOM 2087 O O . ASN A 1 287 ? 17.518 7.578 -5.545 1.00 76.19 287 ASN A O 1
ATOM 2091 N N . SER A 1 288 ? 18.465 9.119 -6.881 1.00 73.75 288 SER A N 1
ATOM 2092 C CA . SER A 1 288 ? 19.268 9.790 -5.851 1.00 73.75 288 SER A CA 1
ATOM 2093 C C . SER A 1 288 ? 18.398 10.620 -4.907 1.00 73.75 288 SER A C 1
ATOM 2095 O O . SER A 1 288 ? 17.385 11.184 -5.321 1.00 73.75 288 SER A O 1
ATOM 2097 N N . ASP A 1 289 ? 18.866 10.780 -3.667 1.00 66.00 289 ASP A N 1
ATOM 2098 C CA . ASP A 1 289 ? 18.269 11.668 -2.661 1.00 66.00 289 ASP A CA 1
ATOM 2099 C C . ASP A 1 289 ? 18.235 13.143 -3.104 1.00 66.00 289 ASP A C 1
ATOM 2101 O O . ASP A 1 289 ? 17.438 13.924 -2.592 1.00 66.00 289 ASP A O 1
ATOM 2105 N N . ASP A 1 290 ? 19.044 13.530 -4.097 1.00 56.72 290 ASP A N 1
ATOM 2106 C CA . ASP A 1 290 ? 19.022 14.879 -4.685 1.00 56.72 290 ASP A CA 1
ATOM 2107 C C . ASP A 1 290 ? 17.678 15.225 -5.362 1.00 56.72 290 ASP A C 1
ATOM 2109 O O . ASP A 1 290 ? 17.392 16.400 -5.614 1.00 56.72 290 ASP A O 1
ATOM 2113 N N . TYR A 1 291 ? 16.858 14.209 -5.654 1.00 52.16 291 TYR A N 1
ATOM 2114 C CA . TYR A 1 291 ? 15.532 14.327 -6.262 1.00 52.16 291 TYR A CA 1
ATOM 2115 C C . TYR A 1 291 ? 14.383 13.990 -5.297 1.00 52.16 291 TYR A C 1
ATOM 2117 O O . TYR A 1 291 ? 13.234 13.962 -5.730 1.00 52.16 291 TYR A O 1
ATOM 2125 N N . VAL A 1 292 ? 14.674 13.726 -4.018 1.00 50.41 292 VAL A N 1
ATOM 2126 C CA . VAL A 1 292 ? 13.701 13.226 -3.035 1.00 50.41 292 VAL A CA 1
ATOM 2127 C C . VAL A 1 292 ? 13.061 14.389 -2.275 1.00 50.41 292 VAL A C 1
ATOM 2129 O O . VAL A 1 292 ? 13.737 15.174 -1.607 1.00 50.41 292 VAL A O 1
ATOM 2132 N N . GLU A 1 293 ? 11.734 14.497 -2.357 1.00 54.28 293 GLU A N 1
ATOM 2133 C CA . GLU A 1 293 ? 10.958 15.302 -1.412 1.00 54.28 293 GLU A CA 1
ATOM 2134 C C . GLU A 1 293 ? 10.818 14.545 -0.080 1.00 54.28 293 GLU A C 1
ATOM 2136 O O . GLU A 1 293 ? 10.870 13.317 -0.032 1.00 54.28 293 GLU A O 1
ATOM 2141 N N . ALA A 1 294 ? 10.662 15.263 1.036 1.00 50.00 294 ALA A N 1
ATOM 2142 C CA . ALA A 1 294 ? 10.538 14.626 2.346 1.00 50.00 294 ALA A CA 1
ATOM 2143 C C . ALA A 1 294 ? 9.368 13.622 2.364 1.00 50.00 294 ALA A C 1
ATOM 2145 O O . ALA A 1 294 ? 8.220 14.000 2.138 1.00 50.00 294 ALA A O 1
ATOM 2146 N N . GLY A 1 295 ? 9.676 12.355 2.654 1.00 57.69 295 GLY A N 1
ATOM 2147 C CA . GLY A 1 295 ? 8.699 11.266 2.704 1.00 57.69 295 GLY A CA 1
ATOM 2148 C C . GLY A 1 295 ? 8.539 10.461 1.420 1.00 57.69 295 GLY A C 1
ATOM 2149 O O . GLY A 1 295 ? 7.804 9.479 1.425 1.00 57.69 295 GLY A O 1
ATOM 2150 N N . ASP A 1 296 ? 9.247 10.821 0.356 1.00 73.75 296 ASP A N 1
ATOM 2151 C CA . ASP A 1 296 ? 9.275 10.058 -0.883 1.00 73.75 296 ASP A CA 1
ATOM 2152 C C . ASP A 1 296 ? 10.275 8.882 -0.815 1.00 73.75 296 ASP A C 1
ATOM 2154 O O . ASP A 1 296 ? 11.290 8.950 -0.118 1.00 73.75 296 ASP A O 1
ATOM 2158 N N . ILE A 1 297 ? 9.983 7.772 -1.499 1.00 82.75 297 ILE A N 1
ATOM 2159 C CA . ILE A 1 297 ? 10.730 6.508 -1.410 1.00 82.75 297 ILE A CA 1
ATOM 2160 C C . ILE A 1 297 ? 11.162 6.088 -2.804 1.00 82.75 297 ILE A C 1
ATOM 2162 O O . ILE A 1 297 ? 10.453 5.360 -3.490 1.00 82.75 297 ILE A O 1
ATOM 2166 N N . HIS A 1 298 ? 12.372 6.468 -3.205 1.00 82.00 298 HIS A N 1
ATOM 2167 C CA . HIS A 1 298 ? 12.928 6.085 -4.509 1.00 82.00 298 HIS A CA 1
ATOM 2168 C C . HIS A 1 298 ? 14.188 5.218 -4.396 1.00 82.00 298 HIS A C 1
ATOM 2170 O O . HIS A 1 298 ? 14.646 4.639 -5.386 1.00 82.00 298 HIS A O 1
ATOM 2176 N N . ASN A 1 299 ? 14.726 5.054 -3.184 1.00 84.81 299 ASN A N 1
ATOM 2177 C CA . ASN A 1 299 ? 15.881 4.205 -2.918 1.00 84.81 299 ASN A CA 1
ATOM 2178 C C . ASN A 1 299 ? 15.791 3.448 -1.579 1.00 84.81 299 ASN A C 1
ATOM 2180 O O . ASN A 1 299 ? 14.876 3.613 -0.772 1.00 84.81 299 ASN A O 1
ATOM 2184 N N . ALA A 1 300 ? 16.770 2.563 -1.360 1.00 89.69 300 ALA A N 1
ATOM 2185 C CA . ALA A 1 300 ? 16.817 1.692 -0.185 1.00 89.69 300 ALA A CA 1
ATOM 2186 C C . ALA A 1 300 ? 17.035 2.452 1.133 1.00 89.69 300 ALA A C 1
ATOM 2188 O O . ALA A 1 300 ? 16.622 1.959 2.184 1.00 89.69 300 ALA A O 1
ATOM 2189 N N . GLY A 1 301 ? 17.665 3.630 1.083 1.00 86.94 301 GLY A N 1
ATOM 2190 C CA . GLY A 1 301 ? 17.821 4.515 2.235 1.00 86.94 301 GLY A CA 1
ATOM 2191 C C . GLY A 1 301 ? 16.463 5.029 2.699 1.00 86.94 301 GLY A C 1
ATOM 2192 O O . GLY A 1 301 ? 16.058 4.718 3.816 1.00 86.94 301 GLY A O 1
ATOM 2193 N N . ASN A 1 302 ? 15.708 5.674 1.800 1.00 86.12 302 ASN A N 1
ATOM 2194 C CA . ASN A 1 302 ? 14.372 6.198 2.117 1.00 86.12 302 ASN A CA 1
ATOM 2195 C C . ASN A 1 302 ? 13.434 5.092 2.631 1.00 86.12 302 ASN A C 1
ATOM 2197 O O . ASN A 1 302 ? 12.699 5.284 3.598 1.00 86.12 302 ASN A O 1
ATOM 2201 N N . MET A 1 303 ? 13.500 3.897 2.031 1.00 91.88 303 MET A N 1
ATOM 2202 C CA . MET A 1 303 ? 12.701 2.753 2.481 1.00 91.88 303 MET A CA 1
ATOM 2203 C C . MET A 1 303 ? 13.097 2.285 3.888 1.00 91.88 303 MET A C 1
ATOM 2205 O O . MET A 1 303 ? 12.245 1.871 4.674 1.00 91.88 303 MET A O 1
ATOM 2209 N N . THR A 1 304 ? 14.388 2.324 4.222 1.00 89.94 304 THR A N 1
ATOM 2210 C CA . THR A 1 304 ? 14.873 1.959 5.560 1.00 89.94 304 THR A CA 1
ATOM 2211 C C . THR A 1 304 ? 14.371 2.950 6.606 1.00 89.94 304 THR A C 1
ATOM 2213 O O . THR A 1 304 ? 13.852 2.520 7.637 1.00 89.94 304 THR A O 1
ATOM 2216 N N . ASP A 1 305 ? 14.457 4.248 6.313 1.00 86.88 305 ASP A N 1
ATOM 2217 C CA . ASP A 1 305 ? 13.988 5.317 7.199 1.00 86.88 305 ASP A CA 1
ATOM 2218 C C . ASP A 1 305 ? 12.473 5.227 7.423 1.00 86.88 305 ASP A C 1
ATOM 2220 O O . ASP A 1 305 ? 11.995 5.282 8.557 1.00 86.88 305 ASP A O 1
ATOM 2224 N N . MET A 1 306 ? 11.714 4.969 6.357 1.00 88.12 306 MET A N 1
ATOM 2225 C CA . MET A 1 306 ? 10.271 4.768 6.436 1.00 88.12 306 MET A CA 1
ATOM 2226 C C . MET A 1 306 ? 9.890 3.559 7.299 1.00 88.12 306 MET A C 1
ATOM 2228 O O . MET A 1 306 ? 8.975 3.627 8.121 1.00 88.12 306 MET A O 1
ATOM 2232 N N . MET A 1 307 ? 10.596 2.436 7.149 1.00 92.69 307 MET A N 1
ATOM 2233 C CA . MET A 1 307 ? 10.330 1.250 7.964 1.00 92.69 307 MET A CA 1
ATOM 2234 C C . MET A 1 307 ? 10.684 1.461 9.437 1.00 92.69 307 MET A C 1
ATOM 2236 O O . MET A 1 307 ? 10.005 0.900 10.300 1.00 92.69 307 MET A O 1
ATOM 2240 N N . ALA A 1 308 ? 11.704 2.267 9.740 1.00 87.25 308 ALA A N 1
ATOM 2241 C CA . ALA A 1 308 ? 11.990 2.687 11.108 1.00 87.25 308 ALA A CA 1
ATOM 2242 C C . ALA A 1 308 ? 10.842 3.541 11.668 1.00 87.25 308 ALA A C 1
ATOM 2244 O O . ALA A 1 308 ? 10.337 3.240 12.748 1.00 87.25 308 ALA A O 1
ATOM 2245 N N . LEU A 1 309 ? 10.335 4.501 10.889 1.00 88.31 309 LEU A N 1
ATOM 2246 C CA . LEU A 1 309 ? 9.198 5.328 11.292 1.00 88.31 309 LEU A CA 1
ATOM 2247 C C . LEU A 1 309 ? 7.921 4.507 11.536 1.00 88.31 309 LEU A C 1
ATOM 2249 O O . LEU A 1 309 ? 7.180 4.795 12.474 1.00 88.31 309 LEU A O 1
ATOM 2253 N N . ILE A 1 310 ? 7.666 3.456 10.745 1.00 92.19 310 ILE A N 1
ATOM 2254 C CA . ILE A 1 310 ? 6.568 2.502 10.999 1.00 92.19 310 ILE A CA 1
ATOM 2255 C C . ILE A 1 310 ? 6.735 1.847 12.374 1.00 92.19 310 ILE A C 1
ATOM 2257 O O . ILE A 1 310 ? 5.769 1.749 13.128 1.00 92.19 310 ILE A O 1
ATOM 2261 N N . VAL A 1 311 ? 7.947 1.402 12.717 1.00 91.25 311 VAL A N 1
ATOM 2262 C CA . VAL A 1 311 ? 8.235 0.760 14.011 1.00 91.25 311 VAL A CA 1
ATOM 2263 C C . VAL A 1 311 ? 8.049 1.736 15.174 1.00 91.25 311 VAL A C 1
ATOM 2265 O O . VAL A 1 311 ? 7.447 1.364 16.188 1.00 91.25 311 VAL A O 1
ATOM 2268 N N . ASP A 1 312 ? 8.520 2.970 15.026 1.00 88.12 312 ASP A N 1
ATOM 2269 C CA . ASP A 1 312 ? 8.383 4.010 16.047 1.00 88.12 312 ASP A CA 1
ATOM 2270 C C . ASP A 1 312 ? 6.910 4.391 16.241 1.00 88.12 312 ASP A C 1
ATOM 2272 O O . ASP A 1 312 ? 6.411 4.377 17.367 1.00 88.12 312 ASP A O 1
ATOM 2276 N N . THR A 1 313 ? 6.171 4.574 15.143 1.00 89.81 313 THR A N 1
ATOM 2277 C CA . THR A 1 313 ? 4.728 4.864 15.162 1.00 89.81 313 THR A CA 1
ATOM 2278 C C . THR A 1 313 ? 3.937 3.742 15.838 1.00 89.81 313 THR A C 1
ATOM 2280 O O . THR A 1 313 ? 3.101 4.005 16.701 1.00 89.81 313 THR A O 1
ATOM 2283 N N . GLN A 1 314 ? 4.218 2.472 15.517 1.00 94.44 314 GLN A N 1
ATOM 2284 C CA . GLN A 1 314 ? 3.586 1.332 16.197 1.00 94.44 314 GLN A CA 1
ATOM 2285 C C . GLN A 1 314 ? 3.860 1.334 17.702 1.00 94.44 314 GLN A C 1
ATOM 2287 O O . GLN A 1 314 ? 2.973 1.013 18.496 1.00 94.44 314 GLN A O 1
ATOM 2292 N N . SER A 1 315 ? 5.084 1.687 18.095 1.00 88.81 315 SER A N 1
ATOM 2293 C CA . SER A 1 315 ? 5.486 1.750 19.500 1.00 88.81 315 SER A CA 1
ATOM 2294 C C . SER A 1 315 ? 4.764 2.880 20.236 1.00 88.81 315 SER A C 1
ATOM 2296 O O . SER A 1 315 ? 4.260 2.652 21.335 1.00 88.81 315 SER A O 1
ATOM 2298 N N . ALA A 1 316 ? 4.652 4.060 19.617 1.00 91.38 316 ALA A N 1
ATOM 2299 C CA . ALA A 1 316 ? 3.901 5.194 20.150 1.00 91.38 316 ALA A CA 1
ATOM 2300 C C . ALA A 1 316 ? 2.407 4.866 20.300 1.00 91.38 316 ALA A C 1
ATOM 2302 O O . ALA A 1 316 ? 1.829 5.096 21.359 1.00 91.38 316 ALA A O 1
ATOM 2303 N N . LEU A 1 317 ? 1.802 4.230 19.290 1.00 93.56 317 LEU A N 1
ATOM 2304 C CA . LEU A 1 317 ? 0.405 3.793 19.338 1.00 93.56 317 LEU A CA 1
ATOM 2305 C C . LEU A 1 317 ? 0.158 2.784 20.468 1.00 93.56 317 LEU A C 1
ATOM 2307 O O . LEU A 1 317 ? -0.804 2.943 21.215 1.00 93.56 317 LEU A O 1
ATOM 2311 N N . PHE A 1 318 ? 1.028 1.781 20.650 1.00 93.88 318 PHE A N 1
ATOM 2312 C CA . PHE A 1 318 ? 0.905 0.818 21.757 1.00 93.88 318 PHE A CA 1
ATOM 2313 C C . PHE A 1 318 ? 1.127 1.434 23.145 1.00 93.88 318 PHE A C 1
ATOM 2315 O O . PHE A 1 318 ? 0.699 0.842 24.136 1.00 93.88 318 PHE A O 1
ATOM 2322 N N . ALA A 1 319 ? 1.795 2.586 23.235 1.00 92.06 319 ALA A N 1
ATOM 2323 C CA . ALA A 1 319 ? 2.020 3.289 24.494 1.00 92.06 319 ALA A CA 1
ATOM 2324 C C . ALA A 1 319 ? 0.816 4.136 24.944 1.00 92.06 319 ALA A C 1
ATOM 2326 O O . ALA A 1 319 ? 0.800 4.592 26.088 1.00 92.06 319 ALA A O 1
ATOM 2327 N N . LEU A 1 320 ? -0.181 4.347 24.076 1.00 91.94 320 LEU A N 1
ATOM 2328 C CA . LEU A 1 320 ? -1.388 5.099 24.410 1.00 91.94 320 LEU A CA 1
ATOM 2329 C C . LEU A 1 320 ? -2.196 4.405 25.514 1.00 91.94 320 LEU A C 1
ATOM 2331 O O . LEU A 1 320 ? -2.444 3.199 25.461 1.00 91.94 320 LEU A O 1
ATOM 2335 N N . GLU A 1 321 ? -2.646 5.186 26.498 1.00 92.19 321 GLU A N 1
ATOM 2336 C CA . GLU A 1 321 ? -3.496 4.678 27.574 1.00 92.19 321 GLU A CA 1
ATOM 2337 C C . GLU A 1 321 ? -4.896 4.320 27.034 1.00 92.19 321 GLU A C 1
ATOM 2339 O O . GLU A 1 321 ? -5.520 5.152 26.367 1.00 92.19 321 GLU A O 1
ATOM 2344 N N . PRO A 1 322 ? -5.422 3.112 27.320 1.00 93.19 322 PRO A N 1
ATOM 2345 C CA . PRO A 1 322 ? -6.769 2.727 26.915 1.00 93.19 322 PRO A CA 1
ATOM 2346 C C . PRO A 1 322 ? -7.829 3.659 27.502 1.00 93.19 322 PRO A C 1
ATOM 2348 O O . PRO A 1 322 ? -7.786 4.002 28.687 1.00 93.19 322 PRO A O 1
ATOM 2351 N N . SER A 1 323 ? -8.834 4.009 26.701 1.00 92.06 323 SER A N 1
ATOM 2352 C CA . SER A 1 323 ? -9.964 4.812 27.162 1.00 92.06 323 SER A CA 1
ATOM 2353 C C . SER A 1 323 ? -10.786 4.009 28.183 1.00 92.06 323 SER A C 1
ATOM 2355 O O . SER A 1 323 ? -11.352 2.971 27.820 1.00 92.06 323 SER A O 1
ATOM 2357 N N . PRO A 1 324 ? -10.907 4.464 29.449 1.00 86.31 324 PRO A N 1
ATOM 2358 C CA . PRO A 1 324 ? -11.543 3.675 30.507 1.00 86.31 324 PRO A CA 1
ATOM 2359 C C . PRO A 1 324 ? -13.002 3.298 30.218 1.00 86.31 324 PRO A C 1
ATOM 2361 O O . PRO A 1 324 ? -13.478 2.273 30.703 1.00 86.31 324 PRO A O 1
ATOM 2364 N N . GLU A 1 325 ? -13.705 4.117 29.433 1.00 87.56 325 GLU A N 1
ATOM 2365 C CA . GLU A 1 325 ? -15.122 3.928 29.095 1.00 87.56 325 GLU A CA 1
ATOM 2366 C C . GLU A 1 325 ? -15.356 2.840 28.037 1.00 87.56 325 GLU A C 1
ATOM 2368 O O . GLU A 1 325 ? -16.399 2.185 28.042 1.00 87.56 325 GLU A O 1
ATOM 2373 N N . ASN A 1 326 ? -14.364 2.587 27.179 1.00 87.62 326 ASN A N 1
ATOM 2374 C CA . ASN A 1 326 ? -14.455 1.612 26.092 1.00 87.62 326 ASN A CA 1
ATOM 2375 C C . ASN A 1 326 ? -14.249 0.173 26.597 1.00 87.62 326 ASN A C 1
ATOM 2377 O O . ASN A 1 326 ? -14.917 -0.766 26.148 1.00 87.62 326 ASN A O 1
ATOM 2381 N N . GLY A 1 327 ? -13.361 -0.002 27.581 1.00 87.56 327 GLY A N 1
ATOM 2382 C CA . GLY A 1 327 ? -12.941 -1.316 28.067 1.00 87.56 327 GLY A CA 1
ATOM 2383 C C . GLY A 1 327 ? -12.209 -2.150 26.998 1.00 87.56 327 GLY A C 1
ATOM 2384 O O . GLY A 1 327 ? -12.006 -1.702 25.868 1.00 87.56 327 GLY A O 1
ATOM 2385 N N . PRO A 1 328 ? -11.790 -3.384 27.331 1.00 92.06 328 PRO A N 1
ATOM 2386 C CA . PRO A 1 328 ? -11.069 -4.230 26.390 1.00 92.06 328 PRO A CA 1
ATOM 2387 C C . PRO A 1 328 ? -11.996 -4.798 25.308 1.00 92.06 328 PRO A C 1
ATOM 2389 O O . PRO A 1 328 ? -13.142 -5.191 25.566 1.00 92.06 328 PRO A O 1
ATOM 2392 N N . LEU A 1 329 ? -11.467 -4.927 24.094 1.00 95.44 329 LEU A N 1
ATOM 2393 C CA . LEU A 1 329 ? -12.124 -5.635 23.007 1.00 95.44 329 LEU A CA 1
ATOM 2394 C C . LEU A 1 329 ? -12.225 -7.137 23.317 1.00 95.44 329 LEU A C 1
ATOM 2396 O O . LEU A 1 329 ? -11.293 -7.743 23.858 1.00 95.44 329 LEU A O 1
ATOM 2400 N N . PRO A 1 330 ? -13.350 -7.779 22.955 1.00 95.06 330 PRO A N 1
ATOM 2401 C CA . PRO A 1 330 ? -13.484 -9.224 23.079 1.00 95.06 330 PRO A CA 1
ATOM 2402 C C . PRO A 1 330 ? -12.568 -9.937 22.076 1.00 95.06 330 PRO A C 1
ATOM 2404 O O . PRO A 1 330 ? -12.170 -9.371 21.068 1.00 95.06 330 PRO A O 1
ATOM 2407 N N . THR A 1 331 ? -12.309 -11.228 22.278 1.00 96.62 331 THR A N 1
ATOM 2408 C CA . THR A 1 331 ? -11.543 -12.031 21.304 1.00 96.62 331 THR A CA 1
ATOM 2409 C C . THR A 1 331 ? -12.339 -12.371 20.041 1.00 96.62 331 THR A C 1
ATOM 2411 O O . THR A 1 331 ? -11.797 -12.822 19.031 1.00 96.62 331 THR A O 1
ATOM 2414 N N . THR A 1 332 ? -13.657 -12.180 20.072 1.00 97.38 332 THR A N 1
ATOM 2415 C CA . THR A 1 332 ? -14.540 -12.346 18.918 1.00 97.38 332 THR A CA 1
ATOM 2416 C C . THR A 1 332 ? -15.667 -11.328 18.981 1.00 97.38 332 THR A C 1
ATOM 2418 O O . THR A 1 332 ? -16.282 -11.154 20.034 1.00 97.38 332 THR A O 1
ATOM 2421 N N . MET A 1 333 ? -15.973 -10.686 17.855 1.00 96.44 333 MET A N 1
ATOM 2422 C CA . MET A 1 333 ? -17.135 -9.807 17.726 1.00 96.44 333 MET A CA 1
ATOM 2423 C C . MET A 1 333 ? -17.852 -10.010 16.392 1.00 96.44 333 MET A C 1
ATOM 2425 O O . MET A 1 333 ? -17.235 -10.366 15.394 1.00 96.44 333 MET A O 1
ATOM 2429 N N . GLY A 1 334 ? -19.168 -9.810 16.397 1.00 95.19 334 GLY A N 1
ATOM 2430 C CA . GLY A 1 334 ? -19.957 -9.652 15.177 1.00 95.19 334 GLY A CA 1
ATOM 2431 C C . GLY A 1 334 ? -20.237 -8.180 14.915 1.00 95.19 334 GLY A C 1
ATOM 2432 O O . GLY A 1 334 ? -19.395 -7.337 15.219 1.00 95.19 334 GLY A O 1
ATOM 2433 N N . THR A 1 335 ? -21.431 -7.864 14.415 1.00 96.94 335 THR A N 1
ATOM 2434 C CA . THR A 1 335 ? -21.880 -6.473 14.274 1.00 96.94 335 THR A CA 1
ATOM 2435 C C . THR A 1 335 ? -21.775 -5.731 15.602 1.00 96.94 335 THR A C 1
ATOM 2437 O O . THR A 1 335 ? -22.314 -6.186 16.616 1.00 96.94 335 THR A O 1
ATOM 2440 N N . ARG A 1 336 ? -21.058 -4.605 15.599 1.00 95.50 336 ARG A N 1
ATOM 2441 C CA . ARG A 1 336 ? -20.746 -3.848 16.810 1.00 95.50 336 ARG A CA 1
ATOM 2442 C C . ARG A 1 336 ? -20.501 -2.380 16.495 1.00 95.50 336 ARG A C 1
ATOM 2444 O O . ARG A 1 336 ? -19.955 -2.047 15.452 1.00 95.50 336 ARG A O 1
ATOM 2451 N N . MET A 1 337 ? -20.866 -1.542 17.455 1.00 94.94 337 MET A N 1
ATOM 2452 C CA . MET A 1 337 ? -20.583 -0.117 17.470 1.00 94.94 337 MET A CA 1
ATOM 2453 C C . MET A 1 337 ? -19.393 0.178 18.391 1.00 94.94 337 MET A C 1
ATOM 2455 O O . MET A 1 337 ? -19.290 -0.425 19.466 1.00 94.94 337 MET A O 1
ATOM 2459 N N . LEU A 1 338 ? -18.500 1.062 17.957 1.00 95.19 338 LEU A N 1
ATOM 2460 C CA . LEU A 1 338 ? -17.313 1.500 18.686 1.00 95.19 338 LEU A CA 1
ATOM 2461 C C . LEU A 1 338 ? -17.360 3.021 18.850 1.00 95.19 338 LEU A C 1
ATOM 2463 O O . LEU A 1 338 ? -17.387 3.746 17.857 1.00 95.19 338 LEU A O 1
ATOM 2467 N N . ALA A 1 339 ? -17.340 3.482 20.099 1.00 93.06 339 ALA A N 1
ATOM 2468 C CA . ALA A 1 339 ? -17.175 4.892 20.437 1.00 93.06 339 ALA A CA 1
ATOM 2469 C C . ALA A 1 339 ? -15.709 5.339 20.243 1.00 93.06 339 ALA A C 1
ATOM 2471 O O . ALA A 1 339 ? -14.817 4.470 20.237 1.00 93.06 339 ALA A O 1
ATOM 2472 N N . PRO A 1 340 ? -15.442 6.651 20.088 1.00 91.88 340 PRO A N 1
ATOM 2473 C CA . PRO A 1 340 ? -14.090 7.176 19.934 1.00 91.88 340 PRO A CA 1
ATOM 2474 C C . PRO A 1 340 ? -13.213 6.835 21.146 1.00 91.88 340 PRO A C 1
ATOM 2476 O O . PRO A 1 340 ? -13.690 6.585 22.255 1.00 91.88 340 PRO A O 1
ATOM 2479 N N . GLY A 1 341 ? -11.906 6.791 20.927 1.00 91.19 341 GLY A N 1
ATOM 2480 C CA . GLY A 1 341 ? -10.893 6.534 21.942 1.00 91.19 341 GLY A CA 1
ATOM 2481 C C . GLY A 1 341 ? -9.958 5.371 21.617 1.00 91.19 341 GLY A C 1
ATOM 2482 O O . GLY A 1 341 ? -9.953 4.799 20.523 1.0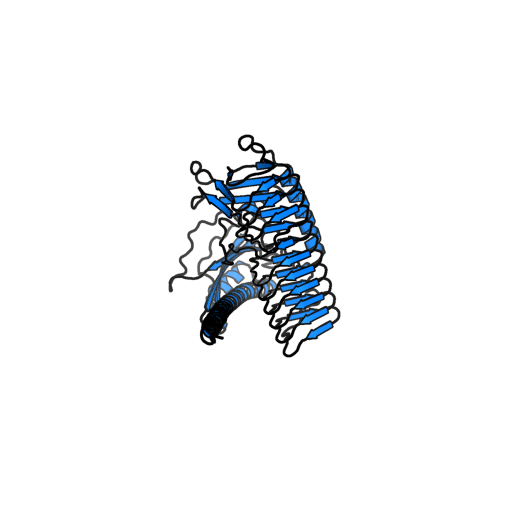0 91.19 341 GLY A O 1
ATOM 2483 N N . VAL A 1 342 ? -9.146 5.018 22.611 1.00 94.75 342 VAL A N 1
ATOM 2484 C CA . VAL A 1 342 ? -8.137 3.961 22.527 1.00 94.75 342 VAL A CA 1
ATOM 2485 C C . VAL A 1 342 ? -8.745 2.656 23.033 1.00 94.75 342 VAL A C 1
ATOM 2487 O O . VAL A 1 342 ? -9.131 2.540 24.196 1.00 94.75 342 VAL A O 1
ATOM 2490 N N . TRP A 1 343 ? -8.827 1.670 22.150 1.00 96.94 343 TRP A N 1
ATOM 2491 C CA . TRP A 1 343 ? -9.281 0.313 22.417 1.00 96.94 343 TRP A CA 1
ATOM 2492 C C . TRP A 1 343 ? -8.079 -0.618 22.548 1.00 96.94 343 TRP A C 1
ATOM 2494 O O . TRP A 1 343 ? -7.172 -0.583 21.719 1.00 96.94 343 TRP A O 1
ATOM 2504 N N . GLU A 1 344 ? -8.096 -1.501 23.545 1.00 96.00 344 GLU A N 1
ATOM 2505 C CA 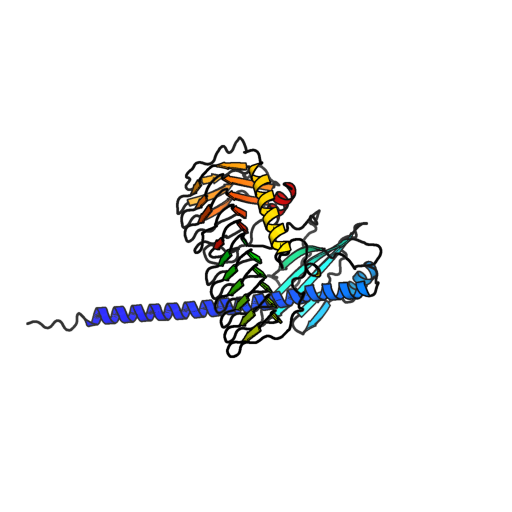. GLU A 1 344 ? -7.075 -2.540 23.719 1.00 96.00 344 GLU A CA 1
ATOM 2506 C C . GLU A 1 344 ? -7.644 -3.944 23.496 1.00 96.00 344 GLU A C 1
ATOM 2508 O O . GLU A 1 344 ? -8.801 -4.224 23.809 1.00 96.00 344 GLU A O 1
ATOM 2513 N N . GLY A 1 345 ? -6.828 -4.859 22.979 1.00 95.88 345 GLY A N 1
ATOM 2514 C CA . GLY A 1 345 ? -7.213 -6.248 22.774 1.00 95.88 345 GLY A CA 1
ATOM 2515 C C . GLY A 1 345 ? -6.032 -7.192 22.556 1.00 95.88 345 GLY A C 1
ATOM 2516 O O . GLY A 1 345 ? -4.875 -6.795 22.392 1.00 95.88 345 GLY A O 1
ATOM 2517 N N . SER A 1 346 ? -6.339 -8.488 22.561 1.00 95.94 346 SER A N 1
ATOM 2518 C CA . SER A 1 346 ? -5.407 -9.546 22.148 1.00 95.94 346 SER A CA 1
ATOM 2519 C C . SER A 1 346 ? -5.693 -9.959 20.705 1.00 95.94 346 SER A C 1
ATOM 2521 O O . SER A 1 346 ? -5.762 -9.094 19.836 1.00 95.94 346 SER A O 1
ATOM 2523 N N . ALA A 1 347 ? -5.887 -11.250 20.435 1.00 97.44 347 ALA A N 1
ATOM 2524 C CA . ALA A 1 347 ? -6.344 -11.708 19.132 1.00 97.44 347 ALA A CA 1
ATOM 2525 C C . ALA A 1 347 ? -7.831 -11.374 18.967 1.00 97.44 347 ALA A C 1
ATOM 2527 O O . ALA A 1 347 ? -8.639 -11.710 19.837 1.00 97.44 347 ALA A O 1
ATOM 2528 N N . LEU A 1 348 ? -8.195 -10.756 17.845 1.00 98.44 348 LEU A N 1
ATOM 2529 C CA . LEU A 1 348 ? -9.566 -10.353 17.541 1.00 98.44 348 LEU A CA 1
ATOM 2530 C C . LEU A 1 348 ? -10.048 -11.025 16.258 1.00 98.44 348 LEU A C 1
ATOM 2532 O O . LEU A 1 348 ? -9.443 -10.893 15.197 1.00 98.44 348 LEU A O 1
ATOM 2536 N N . SER A 1 349 ? -11.175 -11.727 16.352 1.00 98.38 349 SER A N 1
ATOM 2537 C CA . SER A 1 349 ? -11.885 -12.284 15.199 1.00 98.38 349 SER A CA 1
ATOM 2538 C C . SER A 1 349 ? -13.218 -11.573 14.984 1.00 98.38 349 SER A C 1
ATOM 2540 O O . SER A 1 349 ? -14.119 -11.666 15.815 1.00 98.38 349 SER A O 1
ATOM 2542 N N . ILE A 1 350 ? -13.369 -10.892 13.854 1.00 98.44 350 ILE A N 1
ATOM 2543 C CA . ILE A 1 350 ? -14.640 -10.315 13.415 1.00 98.44 350 ILE A CA 1
ATOM 2544 C C . ILE A 1 350 ? -15.369 -11.362 12.578 1.00 98.44 350 ILE A C 1
ATOM 2546 O O . ILE A 1 350 ? -14.817 -11.876 11.605 1.00 98.44 350 ILE A O 1
ATOM 2550 N N . THR A 1 351 ? -16.597 -11.723 12.947 1.00 98.06 351 THR A N 1
ATOM 2551 C CA . THR A 1 351 ? -17.355 -12.741 12.208 1.00 98.06 351 THR A CA 1
ATOM 2552 C C . THR A 1 351 ? -17.721 -12.253 10.806 1.00 98.06 351 THR A C 1
ATOM 2554 O O . THR A 1 351 ? -17.909 -11.060 10.588 1.00 98.06 351 THR A O 1
ATOM 2557 N N . ALA A 1 352 ? -17.850 -13.167 9.844 1.00 97.50 352 ALA A N 1
ATOM 2558 C CA . ALA A 1 352 ? -18.264 -12.818 8.485 1.00 97.50 352 ALA A CA 1
ATOM 2559 C C . ALA A 1 352 ? -19.639 -12.126 8.458 1.00 97.50 352 ALA A C 1
ATOM 2561 O O . ALA A 1 352 ? -20.476 -12.375 9.326 1.00 97.50 352 ALA A O 1
ATOM 2562 N N . SER A 1 353 ? -19.867 -11.296 7.439 1.00 96.38 353 SER A N 1
ATOM 2563 C CA . SER A 1 353 ? -21.118 -10.546 7.244 1.00 96.38 353 SER A CA 1
ATOM 2564 C C . SER A 1 353 ? -21.488 -9.637 8.423 1.00 96.38 353 SER A C 1
ATOM 2566 O O . SER A 1 353 ? -22.669 -9.415 8.690 1.00 96.38 353 SER A O 1
ATOM 2568 N N . SER A 1 354 ? -20.483 -9.132 9.140 1.00 97.38 354 SER A N 1
ATOM 2569 C CA . SER A 1 354 ? -20.675 -8.157 10.216 1.00 97.38 354 SER A CA 1
ATOM 2570 C C . SER A 1 354 ? -20.582 -6.729 9.685 1.00 97.38 354 SER A C 1
ATOM 2572 O O . SER A 1 354 ? -19.890 -6.474 8.699 1.00 97.38 354 SER A O 1
ATOM 2574 N N . THR A 1 355 ? -21.212 -5.798 10.397 1.00 96.88 355 THR A N 1
ATOM 2575 C CA . THR A 1 355 ? -20.982 -4.358 10.222 1.00 96.88 355 THR A CA 1
ATOM 2576 C C . THR A 1 355 ? -20.320 -3.808 11.476 1.00 96.88 355 THR A C 1
ATOM 2578 O O . THR A 1 355 ? -20.867 -3.942 12.572 1.00 96.88 355 THR A O 1
ATOM 2581 N N . ILE A 1 356 ? -19.136 -3.224 11.326 1.00 97.50 356 ILE A N 1
ATOM 2582 C CA . ILE A 1 356 ? -18.479 -2.484 12.401 1.00 97.50 356 ILE A CA 1
ATOM 2583 C C . ILE A 1 356 ? -18.738 -1.001 12.175 1.00 97.50 356 ILE A C 1
ATOM 2585 O O . ILE A 1 356 ? -18.363 -0.455 11.138 1.00 97.50 356 ILE A O 1
ATOM 2589 N N . THR A 1 357 ? -19.393 -0.376 13.143 1.00 96.25 357 THR A N 1
ATOM 2590 C CA . THR A 1 357 ? -19.808 1.023 13.076 1.00 96.25 357 THR A CA 1
ATOM 2591 C C . THR A 1 357 ? -18.943 1.847 14.022 1.00 96.25 357 THR A C 1
ATOM 2593 O O . THR A 1 357 ? -18.915 1.581 15.223 1.00 96.25 357 THR A O 1
ATOM 2596 N N . PHE A 1 358 ? -18.242 2.837 13.487 1.00 94.62 358 PHE A N 1
ATOM 2597 C CA . PHE A 1 358 ? -17.557 3.872 14.252 1.00 94.62 358 PHE A CA 1
ATOM 2598 C C . PHE A 1 358 ? -18.556 5.001 14.494 1.00 94.62 358 PHE A C 1
ATOM 2600 O O . PHE A 1 358 ? -18.991 5.652 13.548 1.00 94.62 358 PHE A O 1
ATOM 2607 N N . ASP A 1 359 ? -18.999 5.154 15.736 1.00 92.50 359 ASP A N 1
ATOM 2608 C CA . ASP A 1 359 ? -20.007 6.151 16.099 1.00 92.50 359 ASP A CA 1
ATOM 2609 C C . ASP A 1 359 ? -19.308 7.360 16.701 1.00 92.50 359 ASP A C 1
ATOM 2611 O O . ASP A 1 359 ? -18.708 7.235 17.766 1.00 92.50 359 ASP A O 1
ATOM 2615 N N . ALA A 1 360 ? -19.328 8.484 15.986 1.00 86.31 360 ALA A N 1
ATOM 2616 C CA . ALA A 1 360 ? -18.726 9.737 16.424 1.00 86.31 360 ALA A CA 1
ATOM 2617 C C . ALA A 1 360 ? -19.460 10.364 17.628 1.00 86.31 360 ALA A C 1
ATOM 2619 O O . ALA A 1 360 ? -18.856 11.166 18.324 1.00 86.31 360 ALA A O 1
ATOM 2620 N N . ASP A 1 361 ? -20.688 9.916 17.934 1.00 73.12 361 ASP A N 1
ATOM 2621 C CA . ASP A 1 361 ? -21.605 10.509 18.919 1.00 73.12 361 ASP A CA 1
ATOM 2622 C C . ASP A 1 361 ? -21.952 11.977 18.596 1.00 73.12 361 ASP A C 1
ATOM 2624 O O . ASP A 1 361 ? -21.190 12.903 18.831 1.00 73.12 361 ASP A O 1
ATOM 2628 N N . VAL A 1 362 ? -23.179 12.203 18.116 1.00 58.66 362 VAL A N 1
ATOM 2629 C CA . VAL A 1 362 ? -23.726 13.510 17.682 1.00 58.66 362 VAL A CA 1
ATOM 2630 C C . VAL A 1 362 ? -23.903 14.555 18.799 1.00 58.66 362 VAL A C 1
ATOM 2632 O O . VAL A 1 362 ? -24.648 15.521 18.626 1.00 58.66 362 VAL A O 1
ATOM 2635 N N . SER A 1 363 ? -23.366 14.320 19.997 1.00 57.03 363 SER A N 1
ATOM 2636 C CA . SER A 1 363 ? -23.527 15.219 21.143 1.00 57.03 363 SER A CA 1
ATOM 2637 C C . SER A 1 363 ? -22.362 16.191 21.354 1.00 57.03 363 SER A C 1
ATOM 2639 O O . SER A 1 363 ? -22.494 17.087 22.199 1.00 57.03 363 SER A O 1
ATOM 2641 N N . THR A 1 364 ? -21.279 16.072 20.576 1.00 54.50 364 THR A N 1
ATOM 2642 C CA . THR A 1 364 ? -20.114 16.967 20.614 1.00 54.50 364 THR A CA 1
ATOM 2643 C C . THR A 1 364 ? -19.721 17.468 19.219 1.00 54.50 364 THR A C 1
ATOM 2645 O O . THR A 1 364 ? -18.856 16.905 18.566 1.00 54.50 364 THR A O 1
ATOM 2648 N N . ASP A 1 365 ? -20.349 18.559 18.771 1.00 54.16 365 ASP A N 1
ATOM 2649 C CA . ASP A 1 365 ? -20.008 19.210 17.495 1.00 54.16 365 ASP A CA 1
ATOM 2650 C C . ASP A 1 365 ? -18.565 19.764 17.515 1.00 54.16 365 ASP A C 1
ATOM 2652 O O . ASP A 1 365 ? -18.140 20.361 18.518 1.00 54.16 365 ASP A O 1
ATOM 2656 N N . ASN A 1 366 ? -17.872 19.693 16.370 1.00 55.47 366 ASN A N 1
ATOM 2657 C CA . ASN A 1 366 ? -16.570 20.317 16.107 1.00 55.47 366 ASN A CA 1
ATOM 2658 C C . ASN A 1 366 ? -15.393 19.608 16.818 1.00 55.47 366 ASN A C 1
ATOM 2660 O O . ASN A 1 366 ? -14.506 20.268 17.382 1.00 55.47 366 ASN A O 1
ATOM 2664 N N . GLU A 1 367 ? -15.377 18.271 16.778 1.00 66.75 367 GLU A N 1
ATOM 2665 C CA . GLU A 1 367 ? -14.328 17.425 17.364 1.00 66.75 367 GLU A CA 1
ATOM 2666 C C . GLU A 1 367 ? -13.591 16.547 16.329 1.00 66.75 367 GLU A C 1
ATOM 2668 O O . GLU A 1 367 ? -14.115 16.129 15.296 1.00 66.75 367 GLU A O 1
ATOM 2673 N N . ASP A 1 368 ? -12.325 16.241 16.634 1.00 76.38 368 ASP A N 1
ATOM 2674 C CA . ASP A 1 368 ? -11.562 15.206 15.936 1.00 76.38 368 ASP A CA 1
ATOM 2675 C C . ASP A 1 368 ? -11.871 13.847 16.580 1.00 76.38 368 ASP A C 1
ATOM 2677 O O . ASP A 1 368 ? -11.336 13.505 17.642 1.00 76.38 368 ASP A O 1
ATOM 2681 N N . HIS A 1 369 ? -12.721 13.040 15.943 1.00 85.81 369 HIS A N 1
ATOM 2682 C CA . HIS A 1 369 ? -13.059 11.713 16.451 1.00 85.81 369 HIS A CA 1
ATOM 2683 C C . HIS A 1 369 ? -11.982 10.703 16.056 1.00 85.81 369 HIS A C 1
ATOM 2685 O O . HIS A 1 369 ? -11.774 10.381 14.882 1.00 85.81 369 HIS A O 1
ATOM 2691 N N . VAL A 1 370 ? -11.287 10.170 17.060 1.00 89.38 370 VAL A N 1
ATOM 2692 C CA . VAL A 1 370 ? -10.165 9.248 16.861 1.00 89.38 370 VAL A CA 1
ATOM 2693 C C . VAL A 1 370 ? -10.475 7.889 17.469 1.00 89.38 370 VAL A C 1
ATOM 2695 O O . VAL A 1 370 ? -10.755 7.786 18.657 1.00 89.38 370 VAL A O 1
ATOM 2698 N N . TRP A 1 371 ? -10.338 6.830 16.678 1.00 94.69 371 TRP A N 1
ATOM 2699 C CA . TRP A 1 371 ? -10.367 5.438 17.114 1.00 94.69 371 TRP A CA 1
ATOM 2700 C C . TRP A 1 371 ? -8.986 4.822 16.919 1.00 94.69 371 TRP A C 1
ATOM 2702 O O . TRP A 1 371 ? -8.554 4.602 15.787 1.00 94.69 371 TRP A O 1
ATOM 2712 N N . VAL A 1 372 ? -8.309 4.491 18.019 1.00 96.50 372 VAL A N 1
ATOM 2713 C CA . VAL A 1 372 ? -7.068 3.704 17.984 1.00 96.50 372 VAL A CA 1
ATOM 2714 C C . VAL A 1 372 ? -7.362 2.309 18.504 1.00 96.50 372 VAL A C 1
ATOM 2716 O O . VAL A 1 372 ? -7.710 2.138 19.666 1.00 96.50 372 VAL A O 1
ATOM 2719 N N . ILE A 1 373 ? -7.215 1.297 17.655 1.00 98.38 373 ILE A N 1
ATOM 2720 C CA . ILE A 1 373 ? -7.457 -0.100 18.000 1.00 98.38 373 ILE A CA 1
ATOM 2721 C C . ILE A 1 373 ? -6.115 -0.815 18.137 1.00 98.38 373 ILE A C 1
ATOM 2723 O O . ILE A 1 373 ? -5.520 -1.227 17.142 1.00 98.38 373 ILE A O 1
ATOM 2727 N N . ASN A 1 374 ? -5.651 -0.978 19.375 1.00 98.12 374 ASN A N 1
ATOM 2728 C CA . ASN A 1 374 ? -4.411 -1.669 19.717 1.00 98.12 374 ASN A CA 1
ATOM 2729 C C . ASN A 1 374 ? -4.672 -3.152 19.998 1.00 98.12 374 ASN A C 1
ATOM 2731 O O . ASN A 1 374 ? -5.272 -3.519 21.010 1.00 98.12 374 ASN A O 1
ATOM 2735 N N . LEU A 1 375 ? -4.168 -4.022 19.128 1.00 98.44 375 LEU A N 1
ATOM 2736 C CA . LEU A 1 375 ? -4.243 -5.473 19.267 1.00 98.44 375 LEU A CA 1
ATOM 2737 C C . LEU A 1 375 ? -2.839 -6.038 19.439 1.00 98.44 375 LEU A C 1
ATOM 2739 O O . LEU A 1 375 ? -1.990 -5.889 18.568 1.00 98.44 375 LEU A O 1
ATOM 2743 N N . SER A 1 376 ? -2.588 -6.722 20.551 1.00 97.31 376 SER A N 1
ATOM 2744 C CA . SER A 1 376 ? -1.286 -7.361 20.812 1.00 97.31 376 SER A CA 1
ATOM 2745 C C . SER A 1 376 ? -1.024 -8.612 19.960 1.00 97.31 376 SER A C 1
ATOM 2747 O O . SER A 1 376 ? 0.113 -9.072 19.887 1.00 97.31 376 SER A O 1
ATOM 2749 N N . ASP A 1 377 ? -2.052 -9.154 19.303 1.00 98.12 377 ASP A N 1
ATOM 2750 C CA . ASP A 1 377 ? -1.984 -10.350 18.457 1.00 98.12 377 ASP A CA 1
ATOM 2751 C C . ASP A 1 377 ? -2.785 -10.119 17.155 1.00 98.12 377 ASP A C 1
ATOM 2753 O O . ASP A 1 377 ? -3.028 -8.978 16.759 1.00 98.12 377 ASP A O 1
ATOM 2757 N N . ALA A 1 378 ? -3.151 -11.181 16.438 1.00 98.12 378 ALA A N 1
ATOM 2758 C CA . ALA A 1 378 ? -3.706 -11.106 15.094 1.00 98.12 378 ALA A CA 1
ATOM 2759 C C . ALA A 1 378 ? -5.131 -10.527 15.034 1.00 98.12 378 ALA A C 1
ATOM 2761 O O . ALA A 1 378 ? -5.981 -10.801 15.887 1.00 98.12 378 ALA A O 1
ATOM 2762 N N . LEU A 1 379 ? -5.415 -9.820 13.937 1.00 98.69 379 LEU A N 1
ATOM 2763 C CA . LEU A 1 379 ? -6.754 -9.401 13.530 1.00 98.69 379 LEU A CA 1
ATOM 2764 C C . LEU A 1 379 ? -7.229 -10.270 12.364 1.00 98.69 379 LEU A C 1
ATOM 2766 O O . LEU A 1 379 ? -6.630 -10.282 11.290 1.00 98.69 379 LEU A O 1
ATOM 2770 N N . THR A 1 380 ? -8.329 -10.993 12.562 1.00 98.50 380 THR A N 1
ATOM 2771 C CA . THR A 1 380 ? -9.000 -11.749 11.500 1.00 98.50 380 THR A CA 1
ATOM 2772 C C . THR A 1 380 ? -10.363 -11.143 11.222 1.00 98.50 380 THR A C 1
ATOM 2774 O O . THR A 1 380 ? -11.250 -11.180 12.069 1.00 98.50 380 THR A O 1
ATOM 2777 N N . VAL A 1 381 ? -10.550 -10.621 10.018 1.00 98.44 381 VAL A N 1
ATOM 2778 C CA . VAL A 1 381 ? -11.817 -10.076 9.540 1.00 98.44 381 VAL A CA 1
ATOM 2779 C C . VAL A 1 381 ? -12.502 -11.114 8.662 1.00 98.44 381 VAL A C 1
ATOM 2781 O O . VAL A 1 381 ? -11.952 -11.552 7.652 1.00 98.44 381 VAL A O 1
ATOM 2784 N N . GLY A 1 382 ? -13.698 -11.548 9.051 1.00 97.69 382 GLY A N 1
ATOM 2785 C CA . GLY A 1 382 ? -14.497 -12.487 8.275 1.00 97.69 382 GLY A CA 1
ATOM 2786 C C . GLY A 1 382 ? -14.928 -11.910 6.924 1.00 97.69 382 GLY A C 1
ATOM 2787 O O . GLY A 1 382 ? -14.983 -10.699 6.737 1.00 97.69 382 GLY A O 1
ATOM 2788 N N . ALA A 1 383 ? -15.253 -12.785 5.973 1.00 96.25 383 ALA A N 1
ATOM 2789 C CA . ALA A 1 383 ? -15.681 -12.382 4.634 1.00 96.25 383 ALA A CA 1
ATOM 2790 C C . ALA A 1 383 ? -16.910 -11.459 4.653 1.00 96.25 383 ALA A C 1
ATOM 2792 O O . ALA A 1 383 ? -17.769 -11.576 5.530 1.00 96.25 383 ALA A O 1
ATOM 2793 N N . SER A 1 384 ? -17.010 -10.578 3.657 1.00 95.00 384 SER A N 1
ATOM 2794 C CA . SER A 1 384 ? -18.131 -9.642 3.491 1.00 95.00 384 SER A CA 1
ATOM 2795 C C . SER A 1 384 ? -18.397 -8.764 4.719 1.00 95.00 384 SER A C 1
ATOM 2797 O O . SER A 1 384 ? -19.549 -8.439 5.003 1.00 95.00 384 SER A O 1
ATOM 2799 N N . THR A 1 385 ? -17.354 -8.421 5.478 1.00 96.25 385 THR A N 1
ATOM 2800 C CA . THR A 1 385 ? -17.465 -7.458 6.580 1.00 96.25 385 THR A CA 1
ATOM 2801 C C . THR A 1 385 ? -17.454 -6.035 6.025 1.00 96.25 385 THR A C 1
ATOM 2803 O O . THR A 1 385 ? -16.660 -5.722 5.133 1.00 96.25 385 THR A O 1
ATOM 2806 N N . ASN A 1 386 ? -18.326 -5.183 6.564 1.00 93.56 386 ASN A N 1
ATOM 2807 C CA . ASN A 1 386 ? -18.411 -3.763 6.235 1.00 93.56 386 ASN A CA 1
ATOM 2808 C C . ASN A 1 386 ? -17.969 -2.895 7.419 1.00 93.56 386 ASN A C 1
ATOM 2810 O O . ASN A 1 386 ? -18.241 -3.235 8.572 1.00 93.56 386 ASN A O 1
ATOM 2814 N N . PHE A 1 387 ? -17.339 -1.761 7.121 1.00 94.50 387 PHE A N 1
ATOM 2815 C CA . PHE A 1 387 ? -16.949 -0.755 8.103 1.00 94.50 387 PHE A CA 1
ATOM 2816 C C . PHE A 1 387 ? -17.557 0.591 7.717 1.00 94.50 387 PHE A C 1
ATOM 2818 O O . PHE A 1 387 ? -17.378 1.067 6.596 1.00 94.50 387 PHE A O 1
ATOM 2825 N N . GLU A 1 388 ? -18.265 1.217 8.646 1.00 92.62 388 GLU A N 1
ATOM 2826 C CA . GLU A 1 388 ? -18.964 2.478 8.408 1.00 92.62 388 GLU A CA 1
ATOM 2827 C C . GLU A 1 388 ? -18.743 3.455 9.553 1.00 92.62 388 GLU A C 1
ATOM 2829 O O . GLU A 1 388 ? -18.415 3.052 10.668 1.00 92.62 388 GLU A O 1
ATOM 2834 N N . ILE A 1 389 ? -18.932 4.735 9.256 1.00 90.38 389 ILE A N 1
ATOM 2835 C CA . ILE A 1 389 ? -18.909 5.804 10.245 1.00 90.38 389 ILE A CA 1
ATOM 2836 C C . ILE A 1 389 ? -20.301 6.421 10.275 1.00 90.38 389 ILE A C 1
ATOM 2838 O O . ILE A 1 389 ? -20.923 6.596 9.224 1.00 90.38 389 ILE A O 1
ATOM 2842 N N . ILE A 1 390 ? -20.789 6.717 11.471 1.00 90.12 390 ILE A N 1
ATOM 2843 C CA . ILE A 1 390 ? -22.022 7.467 11.688 1.00 90.12 390 ILE A CA 1
ATOM 2844 C C . ILE A 1 390 ? -21.746 8.634 12.630 1.00 90.12 390 ILE A C 1
ATOM 2846 O O . ILE A 1 390 ? -20.761 8.625 13.364 1.00 90.12 390 ILE A O 1
ATOM 2850 N N . GLY A 1 391 ? -22.649 9.610 12.621 1.00 85.06 391 GLY A N 1
ATOM 2851 C CA . GLY A 1 391 ? -22.628 10.704 13.586 1.00 85.06 391 GLY A CA 1
ATOM 2852 C C . GLY A 1 391 ? -21.638 11.828 13.285 1.00 85.06 391 GLY A C 1
ATOM 2853 O O . GLY A 1 391 ? -21.501 12.682 14.139 1.00 85.06 391 GLY A O 1
ATOM 2854 N N . LEU A 1 392 ? -20.996 11.842 12.110 1.00 82.19 392 LEU A N 1
ATOM 2855 C CA . LEU A 1 392 ? -20.180 12.978 11.663 1.00 82.19 392 LEU A CA 1
ATOM 2856 C C . LEU A 1 392 ? -21.056 14.105 11.109 1.00 82.19 392 LEU A C 1
ATOM 2858 O O . LEU A 1 392 ? -21.997 13.836 10.349 1.00 82.19 392 LEU A O 1
ATOM 2862 N N . ASP A 1 393 ? -20.691 15.345 11.414 1.00 74.19 393 ASP A N 1
ATOM 2863 C CA . ASP A 1 393 ? -21.142 16.545 10.718 1.00 74.19 393 ASP A CA 1
ATOM 2864 C C . ASP A 1 393 ? -20.084 17.103 9.732 1.00 74.19 393 ASP A C 1
ATOM 2866 O O . ASP A 1 393 ? -19.041 16.492 9.494 1.00 74.19 393 ASP A O 1
ATOM 2870 N N . ASP A 1 394 ? -20.380 18.236 9.079 1.00 70.75 394 ASP A N 1
ATOM 2871 C CA . ASP A 1 394 ? -19.496 18.857 8.072 1.00 70.75 394 ASP A CA 1
ATOM 2872 C C . ASP A 1 394 ? -18.228 19.508 8.680 1.00 70.75 394 ASP A C 1
ATOM 2874 O O . ASP A 1 394 ? -17.351 19.957 7.936 1.00 70.75 394 ASP A O 1
ATOM 2878 N N . THR A 1 395 ? -18.140 19.607 10.009 1.00 68.62 395 THR A N 1
ATOM 2879 C CA . THR A 1 395 ? -17.019 20.187 10.767 1.00 68.62 395 THR A CA 1
ATOM 2880 C C . THR A 1 395 ? -16.169 19.151 11.498 1.00 68.62 395 THR A C 1
ATOM 2882 O O . THR A 1 395 ? -15.033 19.461 11.859 1.00 68.62 395 THR A O 1
ATOM 2885 N N . ASP A 1 396 ? -16.676 17.933 11.663 1.00 71.88 396 ASP A N 1
ATOM 2886 C CA . ASP A 1 396 ? -15.986 16.850 12.357 1.00 71.88 396 ASP A CA 1
ATOM 2887 C C . ASP A 1 396 ? -14.939 16.150 11.482 1.00 71.88 396 ASP A C 1
ATOM 2889 O O . ASP A 1 396 ? -15.055 16.076 10.251 1.00 71.88 396 ASP A O 1
ATOM 2893 N N . THR A 1 397 ? -13.933 15.545 12.123 1.00 79.00 397 THR A N 1
ATOM 2894 C CA . THR A 1 397 ? -12.993 14.631 11.455 1.00 79.00 397 THR A CA 1
ATOM 2895 C C . THR A 1 397 ? -13.041 13.220 12.026 1.00 79.00 397 THR A C 1
ATOM 2897 O O . THR A 1 397 ? -13.444 12.998 13.164 1.00 79.00 397 THR A O 1
ATOM 2900 N N . ALA A 1 398 ? -12.649 12.233 11.212 1.00 83.12 398 ALA A N 1
ATOM 2901 C CA . ALA A 1 398 ? -12.636 10.836 11.618 1.00 83.12 398 ALA A CA 1
ATOM 2902 C C . ALA A 1 398 ? -11.292 10.176 11.325 1.00 83.12 398 ALA A C 1
ATOM 2904 O O . ALA A 1 398 ? -10.870 10.061 10.175 1.00 83.12 398 ALA A O 1
ATOM 2905 N N . THR A 1 399 ? -10.656 9.666 12.374 1.00 88.94 399 THR A N 1
ATOM 2906 C CA . THR A 1 399 ? -9.379 8.958 12.298 1.00 88.94 399 THR A CA 1
ATOM 2907 C C . THR A 1 399 ? -9.539 7.543 12.827 1.00 88.94 399 THR A C 1
ATOM 2909 O O . THR A 1 399 ? -9.752 7.346 14.016 1.00 88.94 399 THR A O 1
ATOM 2912 N N . ILE A 1 400 ? -9.394 6.538 11.963 1.00 94.56 400 ILE A N 1
ATOM 2913 C CA . ILE A 1 400 ? -9.446 5.125 12.360 1.00 94.56 400 ILE A CA 1
ATOM 2914 C C . ILE A 1 400 ? -8.066 4.509 12.155 1.00 94.56 400 ILE A C 1
ATOM 2916 O O . ILE A 1 400 ? -7.588 4.417 11.022 1.00 94.56 400 ILE A O 1
ATOM 2920 N N . ILE A 1 401 ? -7.448 4.055 13.244 1.00 96.44 401 ILE A N 1
ATOM 2921 C CA . ILE A 1 401 ? -6.123 3.435 13.250 1.00 96.44 401 ILE A CA 1
ATOM 2922 C C . ILE A 1 401 ? -6.223 2.024 13.819 1.00 96.44 401 ILE A C 1
ATOM 2924 O O . ILE A 1 401 ? -6.668 1.817 14.946 1.00 96.44 401 ILE A O 1
ATOM 2928 N N . TRP A 1 402 ? -5.740 1.050 13.058 1.00 98.38 402 TRP A N 1
ATOM 2929 C CA . TRP A 1 402 ? -5.604 -0.337 13.485 1.00 98.38 402 TRP A CA 1
ATOM 2930 C C . TRP A 1 402 ? -4.132 -0.650 13.724 1.00 98.38 402 TRP A C 1
ATOM 2932 O O . TRP A 1 402 ? -3.357 -0.722 12.776 1.00 98.38 402 TRP A O 1
ATOM 2942 N N . ASN A 1 403 ? -3.735 -0.873 14.970 1.00 98.38 403 ASN A N 1
ATOM 2943 C CA . ASN A 1 403 ? -2.368 -1.239 15.320 1.00 98.38 403 ASN A CA 1
ATOM 2944 C C . ASN A 1 403 ? -2.324 -2.704 15.770 1.00 98.38 403 ASN A C 1
ATOM 2946 O O . ASN A 1 403 ? -2.820 -3.058 16.839 1.00 98.38 403 ASN A O 1
ATOM 2950 N N . VAL A 1 404 ? -1.772 -3.573 14.922 1.00 98.69 404 VAL A N 1
ATOM 2951 C CA . VAL A 1 404 ? -1.875 -5.034 15.037 1.00 98.69 404 VAL A CA 1
ATOM 2952 C C . VAL A 1 404 ? -0.495 -5.655 15.269 1.00 98.69 404 VAL A C 1
ATOM 2954 O O . VAL A 1 404 ? 0.404 -5.567 14.431 1.00 98.69 404 VAL A O 1
ATOM 2957 N N . GLY A 1 405 ? -0.342 -6.339 16.403 1.00 98.25 405 GLY A N 1
ATOM 2958 C CA . GLY A 1 405 ? 0.914 -6.920 16.886 1.00 98.25 405 GLY A CA 1
ATOM 2959 C C . GLY A 1 405 ? 1.346 -8.215 16.192 1.00 98.25 405 GLY A C 1
ATOM 2960 O O . GLY A 1 405 ? 2.491 -8.638 16.348 1.00 98.25 405 GLY A O 1
ATOM 2961 N N . ALA A 1 406 ? 0.463 -8.834 15.402 1.00 98.31 406 ALA A N 1
ATOM 2962 C CA . ALA A 1 406 ? 0.773 -10.003 14.579 1.00 98.31 406 ALA A CA 1
ATOM 2963 C C . ALA A 1 406 ? 0.259 -9.821 13.139 1.00 98.31 406 ALA A C 1
ATOM 2965 O O . ALA A 1 406 ? 0.630 -8.852 12.486 1.00 98.31 406 ALA A O 1
ATOM 2966 N N . ALA A 1 407 ? -0.543 -10.747 12.609 1.00 98.38 407 ALA A N 1
ATOM 2967 C CA . ALA A 1 407 ? -1.034 -10.704 11.229 1.00 98.38 407 ALA A CA 1
ATOM 2968 C C . ALA A 1 407 ? -2.415 -10.037 11.109 1.00 98.38 407 ALA A C 1
ATOM 2970 O O . ALA A 1 407 ? -3.247 -10.156 12.009 1.00 98.38 407 ALA A O 1
ATOM 2971 N N . LEU A 1 408 ? -2.686 -9.431 9.951 1.00 98.69 408 LEU A N 1
ATOM 2972 C CA . LEU A 1 408 ? -4.024 -9.001 9.536 1.00 98.69 408 LEU A CA 1
ATOM 2973 C C . LEU A 1 408 ? -4.514 -9.907 8.403 1.00 98.69 408 LEU A C 1
ATOM 2975 O O . LEU A 1 408 ? -3.902 -9.990 7.339 1.00 98.69 408 LEU A O 1
ATOM 2979 N N . THR A 1 409 ? -5.634 -10.592 8.612 1.00 98.44 409 THR A N 1
ATOM 2980 C CA . THR A 1 409 ? -6.292 -11.400 7.578 1.00 98.44 409 THR A CA 1
ATOM 2981 C C . THR A 1 409 ? -7.666 -10.832 7.279 1.00 98.44 409 THR A C 1
ATOM 2983 O O . THR A 1 409 ? -8.451 -10.630 8.200 1.00 98.44 409 THR A O 1
ATOM 2986 N N . MET A 1 410 ? -7.982 -10.616 6.003 1.00 97.75 410 MET A N 1
ATOM 2987 C CA . MET A 1 410 ? -9.296 -10.138 5.574 1.00 97.75 410 MET A CA 1
ATOM 2988 C C . MET A 1 410 ? -9.938 -11.141 4.623 1.00 97.75 410 MET A C 1
ATOM 2990 O O . MET A 1 410 ? -9.392 -11.452 3.565 1.00 97.75 410 MET A O 1
ATOM 2994 N N . GLY A 1 411 ? -11.111 -11.641 4.997 1.00 96.00 411 GLY A N 1
ATOM 2995 C CA . GLY A 1 411 ? -11.900 -12.543 4.171 1.00 96.00 411 GLY A CA 1
ATOM 2996 C C . GLY A 1 411 ? -12.473 -11.841 2.942 1.00 96.00 411 GLY A C 1
ATOM 2997 O O . GLY A 1 411 ? -12.719 -10.637 2.964 1.00 96.00 411 GLY A O 1
ATOM 2998 N N . ALA A 1 412 ? -12.729 -12.618 1.892 1.00 93.50 412 ALA A N 1
ATOM 2999 C CA . ALA A 1 412 ? -13.178 -12.124 0.592 1.00 93.50 412 ALA A CA 1
ATOM 3000 C C . ALA A 1 412 ? -14.367 -11.154 0.666 1.00 93.50 412 ALA A C 1
ATOM 3002 O O . ALA A 1 412 ? -15.297 -11.343 1.455 1.00 93.50 412 ALA A O 1
ATOM 3003 N N . GLY A 1 413 ? -14.350 -10.134 -0.192 1.00 90.94 413 GLY A N 1
ATOM 3004 C CA . GLY A 1 413 ? -15.416 -9.137 -0.292 1.00 90.94 413 GLY A CA 1
ATOM 3005 C C . GLY A 1 413 ? -15.539 -8.222 0.927 1.00 90.94 413 GLY A C 1
ATOM 3006 O O . GLY A 1 413 ? -16.575 -7.589 1.099 1.00 90.94 413 GLY A O 1
ATOM 3007 N N . THR A 1 414 ? -14.527 -8.181 1.795 1.00 93.94 414 THR A N 1
ATOM 3008 C CA . THR A 1 414 ? -14.441 -7.176 2.863 1.00 93.94 414 THR A CA 1
ATOM 3009 C C . THR A 1 414 ? -14.086 -5.820 2.259 1.00 93.94 414 THR A C 1
ATOM 3011 O O . THR A 1 414 ? -13.194 -5.754 1.414 1.00 93.94 414 THR A O 1
ATOM 3014 N N . SER A 1 415 ? -14.760 -4.766 2.726 1.00 89.75 415 SER A N 1
ATOM 3015 C CA . SER A 1 415 ? -14.441 -3.364 2.429 1.00 89.75 415 SER A CA 1
ATOM 3016 C C . SER A 1 415 ? -13.864 -2.725 3.688 1.00 89.75 415 SER A C 1
ATOM 3018 O O . SER A 1 415 ? -14.601 -2.192 4.512 1.00 89.75 415 SER A O 1
ATOM 3020 N N . PHE A 1 416 ? -12.558 -2.876 3.889 1.00 94.62 416 PHE A N 1
ATOM 3021 C CA . PHE A 1 416 ? -11.865 -2.437 5.097 1.00 94.62 416 PHE A CA 1
ATOM 3022 C C . PHE A 1 416 ? -11.730 -0.914 5.155 1.00 94.62 416 PHE A C 1
ATOM 3024 O O . PHE A 1 416 ? -11.582 -0.259 4.121 1.00 94.62 416 PHE A O 1
ATOM 3031 N N . ARG A 1 417 ? -11.748 -0.359 6.369 1.00 93.94 417 ARG A N 1
ATOM 3032 C CA . ARG A 1 417 ? -11.649 1.081 6.606 1.00 93.94 417 ARG A CA 1
ATOM 3033 C C . ARG A 1 417 ? -10.694 1.399 7.750 1.00 93.94 417 ARG A C 1
ATOM 3035 O O . ARG A 1 417 ? -10.753 0.760 8.799 1.00 93.94 417 ARG A O 1
ATOM 3042 N N . GLY A 1 418 ? -9.879 2.425 7.547 1.00 93.38 418 GLY A N 1
ATOM 3043 C CA . GLY A 1 418 ? -8.865 2.907 8.473 1.00 93.38 418 GLY A CA 1
ATOM 3044 C C . GLY A 1 418 ? -7.447 2.575 8.021 1.00 93.38 418 GLY A C 1
ATOM 3045 O O . GLY A 1 418 ? -7.225 1.760 7.123 1.00 93.38 418 GLY A O 1
ATOM 3046 N N . THR A 1 419 ? -6.487 3.214 8.673 1.00 95.06 419 THR A N 1
ATOM 3047 C CA . THR A 1 419 ? -5.058 3.003 8.447 1.00 95.06 419 THR A CA 1
ATOM 3048 C C . THR A 1 419 ? -4.557 1.891 9.354 1.00 95.06 419 THR A C 1
ATOM 3050 O O . THR A 1 419 ? -4.722 1.955 10.570 1.00 95.06 419 THR A O 1
ATOM 3053 N N . ALA A 1 420 ? -3.962 0.852 8.772 1.00 98.12 420 ALA A N 1
ATOM 3054 C CA . ALA A 1 420 ? -3.476 -0.308 9.504 1.00 98.12 420 ALA A CA 1
ATOM 3055 C C . ALA A 1 420 ? -1.948 -0.328 9.584 1.00 98.12 420 ALA A C 1
ATOM 3057 O O . ALA A 1 420 ? -1.276 -0.327 8.557 1.00 98.12 420 ALA A O 1
ATOM 3058 N N . PHE A 1 421 ? -1.417 -0.438 10.799 1.00 98.38 421 PHE A N 1
ATOM 3059 C CA . PHE A 1 421 ? -0.022 -0.749 11.084 1.00 98.38 421 PHE A CA 1
ATOM 3060 C C . PHE A 1 421 ? 0.079 -2.187 11.599 1.00 98.38 421 PHE A C 1
ATOM 3062 O O . PHE A 1 421 ? -0.508 -2.527 12.626 1.00 98.38 421 PHE A O 1
ATOM 3069 N N . VAL A 1 422 ? 0.814 -3.049 10.898 1.00 98.69 422 VAL A N 1
ATOM 3070 C CA . VAL A 1 422 ? 0.818 -4.499 11.137 1.00 98.69 422 VAL A CA 1
ATOM 3071 C C . VAL A 1 422 ? 2.248 -5.022 11.277 1.00 98.69 422 VAL A C 1
ATOM 3073 O O . VAL A 1 422 ? 3.094 -4.834 10.405 1.00 98.69 422 VAL A O 1
ATOM 3076 N N . VAL A 1 423 ? 2.544 -5.709 12.383 1.00 98.31 423 VAL A N 1
ATOM 3077 C CA . VAL A 1 423 ? 3.878 -6.302 12.609 1.00 98.31 423 VAL A CA 1
ATOM 3078 C C . VAL A 1 423 ? 4.150 -7.481 11.668 1.00 98.31 423 VAL A C 1
ATOM 3080 O O . VAL A 1 423 ? 5.283 -7.713 11.254 1.00 98.31 423 VAL A O 1
ATOM 3083 N N . GLY A 1 424 ? 3.125 -8.266 11.366 1.00 97.81 424 GLY A N 1
ATOM 3084 C CA . GLY A 1 424 ? 3.202 -9.444 10.516 1.00 97.81 424 GLY A CA 1
ATOM 3085 C C . GLY A 1 424 ? 2.713 -9.193 9.086 1.00 97.81 424 GLY A C 1
ATOM 3086 O O . GLY A 1 424 ? 2.724 -8.060 8.604 1.00 97.81 424 GLY A O 1
ATOM 3087 N N . PRO A 1 425 ? 2.297 -10.262 8.386 1.00 98.31 425 PRO A N 1
ATOM 3088 C CA . PRO A 1 425 ? 1.753 -10.156 7.042 1.00 98.31 425 PRO A CA 1
ATOM 3089 C C . PRO A 1 425 ? 0.311 -9.630 7.037 1.00 98.31 425 PRO A C 1
ATOM 3091 O O . PRO A 1 425 ? -0.473 -9.891 7.957 1.00 98.31 425 PRO A O 1
ATOM 3094 N N . ILE A 1 426 ? -0.054 -8.973 5.938 1.00 98.75 426 ILE A N 1
ATOM 3095 C CA . ILE A 1 426 ? -1.432 -8.646 5.574 1.00 98.75 426 ILE A CA 1
ATOM 3096 C C . ILE A 1 426 ? -1.869 -9.577 4.442 1.00 98.75 426 ILE A C 1
ATOM 3098 O O . ILE A 1 426 ? -1.274 -9.588 3.365 1.00 98.75 426 ILE A O 1
ATOM 3102 N N . THR A 1 427 ? -2.928 -10.356 4.673 1.00 97.94 427 THR A N 1
ATOM 3103 C CA . THR A 1 427 ? -3.442 -11.346 3.709 1.00 97.94 427 THR A CA 1
ATOM 3104 C C . THR A 1 427 ? -4.906 -11.077 3.390 1.00 97.94 427 THR A C 1
ATOM 3106 O O . THR A 1 427 ? -5.795 -11.329 4.203 1.00 97.94 427 THR A O 1
ATOM 3109 N N . ALA A 1 428 ? -5.148 -10.533 2.201 1.00 94.19 428 ALA A N 1
ATOM 3110 C CA . ALA A 1 428 ? -6.412 -9.915 1.825 1.00 94.19 428 ALA A CA 1
ATOM 3111 C C . ALA A 1 428 ? -6.619 -9.838 0.298 1.00 94.19 428 ALA A C 1
ATOM 3113 O O . ALA A 1 428 ? -7.289 -8.937 -0.200 1.00 94.19 428 ALA A O 1
ATOM 3114 N N . ALA A 1 429 ? -6.066 -10.783 -0.468 1.00 88.56 429 ALA A N 1
ATOM 3115 C CA . ALA A 1 429 ? -6.020 -10.755 -1.940 1.00 88.56 429 ALA A CA 1
ATOM 3116 C C . ALA A 1 429 ? -7.379 -10.586 -2.660 1.00 88.56 429 ALA A 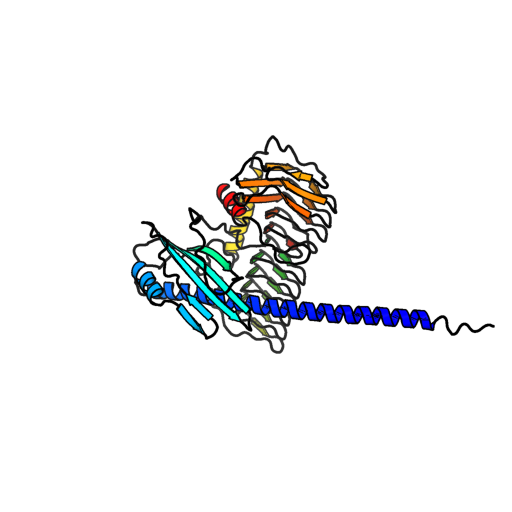C 1
ATOM 3118 O O . ALA A 1 429 ? -7.416 -10.317 -3.855 1.00 88.56 429 ALA A O 1
ATOM 3119 N N . THR A 1 430 ? -8.499 -10.789 -1.961 1.00 90.25 430 THR A N 1
ATOM 3120 C CA . THR A 1 430 ? -9.869 -10.680 -2.504 1.00 90.25 430 THR A CA 1
ATOM 3121 C C . THR A 1 430 ? -10.724 -9.667 -1.741 1.00 90.25 430 THR A C 1
ATOM 3123 O O . THR A 1 430 ? -11.953 -9.723 -1.775 1.00 90.25 430 THR A O 1
ATOM 3126 N N . SER A 1 431 ? -10.064 -8.757 -1.033 1.00 93.56 431 SER A N 1
ATOM 3127 C CA . SER A 1 431 ? -10.672 -7.700 -0.230 1.00 93.56 431 SER A CA 1
ATOM 3128 C C . SER A 1 431 ? -10.178 -6.347 -0.722 1.00 93.56 431 SER A C 1
ATOM 3130 O O . SER A 1 431 ? -9.111 -6.256 -1.336 1.00 93.56 431 SER A O 1
ATOM 3132 N N . SER A 1 432 ? -10.936 -5.299 -0.433 1.00 91.31 432 SER A N 1
ATOM 3133 C CA . SER A 1 432 ? -10.528 -3.926 -0.696 1.00 91.31 432 SER A CA 1
ATOM 3134 C C . SER A 1 432 ? -10.368 -3.150 0.604 1.00 91.31 432 SER A C 1
ATOM 3136 O O . SER A 1 432 ? -10.983 -3.466 1.624 1.00 91.31 432 SER A O 1
ATOM 3138 N N . VAL A 1 433 ? -9.522 -2.128 0.560 1.00 92.88 433 VAL A N 1
ATOM 3139 C CA . VAL A 1 433 ? -9.535 -1.031 1.523 1.00 92.88 433 VAL A CA 1
ATOM 3140 C C . VAL A 1 433 ? -10.285 0.109 0.853 1.00 92.88 433 VAL A C 1
ATOM 3142 O O . VAL A 1 433 ? -9.795 0.663 -0.128 1.00 92.88 433 VAL A O 1
ATOM 3145 N N . SER A 1 434 ? -11.477 0.445 1.342 1.00 86.06 434 SER A N 1
ATOM 3146 C CA . SER A 1 434 ? -12.251 1.554 0.778 1.00 86.06 434 SER A CA 1
ATOM 3147 C C . SER A 1 434 ? -11.648 2.896 1.139 1.00 86.06 434 SER A C 1
ATOM 3149 O O . SER A 1 434 ? -11.556 3.765 0.282 1.00 86.06 434 SER A O 1
ATOM 3151 N N . CYS A 1 435 ? -11.195 3.031 2.384 1.00 85.44 435 CYS A N 1
ATOM 3152 C CA . CYS A 1 435 ? -10.557 4.238 2.884 1.00 85.44 435 CYS A CA 1
ATOM 3153 C C . CYS A 1 435 ? -9.480 3.903 3.903 1.00 85.44 435 CYS A C 1
ATOM 3155 O O . CYS A 1 435 ? -9.767 3.200 4.868 1.00 85.44 435 CYS A O 1
ATOM 3157 N N . GLY A 1 436 ? -8.277 4.433 3.703 1.00 88.19 436 GLY A N 1
ATOM 3158 C CA . GLY A 1 436 ? -7.122 4.224 4.572 1.00 88.19 436 GLY A CA 1
ATOM 3159 C C . GLY A 1 436 ? -5.958 3.532 3.868 1.00 88.19 436 GLY A C 1
ATOM 3160 O O . GLY A 1 436 ? -5.978 3.314 2.655 1.00 88.19 436 GLY A O 1
ATOM 3161 N N . ASN A 1 437 ? -4.942 3.200 4.660 1.00 92.81 437 ASN A N 1
ATOM 3162 C CA . ASN A 1 437 ? -3.619 2.807 4.182 1.00 92.81 437 ASN A CA 1
ATOM 3163 C C . ASN A 1 437 ? -3.148 1.524 4.881 1.00 92.81 437 ASN A C 1
ATOM 3165 O O . ASN A 1 437 ? -3.605 1.200 5.979 1.00 92.81 437 ASN A O 1
ATOM 3169 N N . LEU A 1 438 ? -2.228 0.787 4.256 1.00 97.62 438 LEU A N 1
ATOM 3170 C CA . LEU A 1 438 ? -1.704 -0.474 4.787 1.00 97.62 438 LEU A CA 1
ATOM 3171 C C . LEU A 1 438 ? -0.186 -0.420 4.976 1.00 97.62 438 LEU A C 1
ATOM 3173 O O . LEU A 1 438 ? 0.573 -0.467 4.014 1.00 97.62 438 LEU A O 1
ATOM 3177 N N . TYR A 1 439 ? 0.268 -0.419 6.221 1.00 97.94 439 TYR A N 1
ATOM 3178 C CA . TYR A 1 439 ? 1.685 -0.423 6.569 1.00 97.94 439 TYR A CA 1
ATOM 3179 C C . TYR A 1 439 ? 2.022 -1.714 7.307 1.00 97.94 439 TYR A C 1
ATOM 3181 O O . TYR A 1 439 ? 1.504 -1.982 8.390 1.00 97.94 439 TYR A O 1
ATOM 3189 N N . ALA A 1 440 ? 2.878 -2.545 6.716 1.00 98.31 440 ALA A N 1
ATOM 3190 C CA . ALA A 1 440 ? 3.235 -3.846 7.260 1.00 98.31 440 ALA A CA 1
ATOM 3191 C C . ALA A 1 440 ? 4.747 -4.031 7.329 1.00 98.31 440 ALA A C 1
ATOM 3193 O O . ALA A 1 440 ? 5.484 -3.657 6.422 1.00 98.31 440 ALA A O 1
ATOM 3194 N N . ARG A 1 441 ? 5.220 -4.693 8.385 1.00 98.12 441 ARG A N 1
ATOM 3195 C CA . ARG A 1 441 ? 6.614 -5.163 8.461 1.00 98.12 441 ARG A CA 1
ATOM 3196 C C . ARG A 1 441 ? 6.812 -6.518 7.777 1.00 98.12 441 ARG A C 1
ATOM 3198 O O . ARG A 1 441 ? 7.947 -6.890 7.496 1.00 98.12 441 ARG A O 1
ATOM 3205 N N . GLY A 1 442 ? 5.727 -7.246 7.514 1.00 97.88 442 GLY A N 1
ATOM 3206 C CA . GLY A 1 442 ? 5.704 -8.414 6.634 1.00 97.88 442 GLY A CA 1
ATOM 3207 C C . GLY A 1 442 ? 5.169 -8.080 5.241 1.00 97.88 442 GLY A C 1
ATOM 3208 O O . GLY A 1 442 ? 5.067 -6.916 4.869 1.00 97.88 442 GLY A O 1
ATOM 3209 N N . LEU A 1 443 ? 4.804 -9.121 4.489 1.00 98.12 443 LEU A N 1
ATOM 3210 C CA . LEU A 1 443 ? 4.219 -8.996 3.151 1.00 98.12 443 LEU A CA 1
ATOM 3211 C C . LEU A 1 443 ? 2.818 -8.373 3.176 1.00 98.12 443 LEU A C 1
ATOM 3213 O O . LEU A 1 443 ? 2.079 -8.525 4.151 1.00 98.12 443 LEU A O 1
ATOM 3217 N N . ILE A 1 444 ? 2.407 -7.791 2.052 1.00 98.75 444 ILE A N 1
ATOM 3218 C CA . ILE A 1 444 ? 1.029 -7.355 1.808 1.00 98.75 444 ILE A CA 1
ATOM 3219 C C . ILE A 1 444 ? 0.492 -8.053 0.560 1.00 98.75 444 ILE A C 1
ATOM 3221 O O . ILE A 1 444 ? 1.067 -7.985 -0.523 1.00 98.75 444 ILE A O 1
ATOM 3225 N N . SER A 1 445 ? -0.651 -8.715 0.699 1.00 98.00 445 SER A N 1
ATOM 3226 C CA . SER A 1 445 ? -1.438 -9.217 -0.424 1.00 98.00 445 SER A CA 1
ATOM 3227 C C . SER A 1 445 ? -2.846 -8.655 -0.332 1.00 98.00 445 SER A C 1
ATOM 3229 O O . SER A 1 445 ? -3.546 -8.946 0.636 1.00 98.00 445 SER A O 1
ATOM 3231 N N . ILE A 1 446 ? -3.263 -7.844 -1.303 1.00 96.75 446 ILE A N 1
ATOM 3232 C CA . ILE A 1 446 ? -4.531 -7.102 -1.259 1.00 96.75 446 ILE A CA 1
ATOM 3233 C C . ILE A 1 446 ? -5.198 -7.078 -2.638 1.00 96.75 446 ILE A C 1
ATOM 3235 O O . ILE A 1 446 ? -4.532 -7.183 -3.667 1.00 96.75 446 ILE A O 1
ATOM 3239 N N . GLY A 1 447 ? -6.527 -6.972 -2.656 1.00 93.25 447 GLY A N 1
ATOM 3240 C CA . GLY A 1 447 ? -7.279 -6.719 -3.878 1.00 93.25 447 GLY A CA 1
ATOM 3241 C C . GLY A 1 447 ? -7.042 -5.293 -4.362 1.00 93.25 447 GLY A C 1
ATOM 3242 O O . GLY A 1 447 ? -6.315 -5.079 -5.317 1.00 93.25 447 GLY A O 1
ATOM 3243 N N . SER A 1 448 ? -7.632 -4.302 -3.698 1.00 88.56 448 SER A N 1
ATOM 3244 C CA . SER A 1 448 ? -7.556 -2.890 -4.113 1.00 88.56 448 SER A CA 1
ATOM 3245 C C . SER A 1 448 ? -7.502 -1.942 -2.911 1.00 88.56 448 SER A C 1
ATOM 3247 O O . SER A 1 448 ? -7.879 -2.337 -1.807 1.00 88.56 448 SER A O 1
ATOM 3249 N N . ILE A 1 449 ? -7.041 -0.705 -3.115 1.00 87.94 449 ILE A N 1
ATOM 3250 C CA . ILE A 1 449 ? -6.940 0.331 -2.072 1.00 87.94 449 ILE A CA 1
ATOM 3251 C C . ILE A 1 449 ? -7.491 1.657 -2.612 1.00 87.94 449 ILE A C 1
ATOM 3253 O O . ILE A 1 449 ? -7.117 2.092 -3.699 1.00 87.94 449 ILE A O 1
ATOM 3257 N N . GLY A 1 450 ? -8.369 2.303 -1.847 1.00 79.25 450 GLY A N 1
ATOM 3258 C CA . GLY A 1 450 ? -9.071 3.530 -2.236 1.00 79.25 450 GLY A CA 1
ATOM 3259 C C . GLY A 1 450 ? -10.339 3.290 -3.062 1.00 79.25 450 GLY A C 1
ATOM 3260 O O . GLY A 1 450 ? -10.812 4.202 -3.742 1.00 79.25 450 GLY A O 1
ATOM 3261 N N . VAL A 1 451 ? -10.878 2.065 -3.037 1.00 69.25 451 VAL A N 1
ATOM 3262 C CA . VAL A 1 451 ? -12.116 1.696 -3.739 1.00 69.25 451 VAL A CA 1
ATOM 3263 C C . VAL A 1 451 ? -13.037 0.846 -2.869 1.00 69.25 451 VAL A C 1
ATOM 3265 O O . VAL A 1 451 ? -12.586 0.048 -2.044 1.00 69.25 451 VAL A O 1
ATOM 3268 N N . ASP A 1 452 ? -14.343 0.977 -3.080 1.00 70.44 452 ASP A N 1
ATOM 3269 C CA . ASP A 1 452 ? -15.342 0.142 -2.421 1.00 70.44 452 ASP A CA 1
ATOM 3270 C C . ASP A 1 452 ? -15.261 -1.326 -2.889 1.00 70.44 452 ASP A C 1
ATOM 3272 O O . ASP A 1 452 ? -14.494 -1.698 -3.781 1.00 70.44 452 ASP A O 1
ATOM 3276 N N . SER A 1 453 ? -16.066 -2.198 -2.281 1.00 70.38 453 SER A N 1
ATOM 3277 C CA . SER A 1 453 ? -16.132 -3.621 -2.661 1.00 70.38 453 SER A CA 1
ATOM 3278 C C . SER A 1 453 ? -16.624 -3.882 -4.096 1.00 70.38 453 SER A C 1
ATOM 3280 O O . SER A 1 453 ? -16.476 -5.000 -4.593 1.00 70.38 453 SER A O 1
ATOM 3282 N N . ALA A 1 454 ? -17.194 -2.878 -4.769 1.00 67.62 454 ALA A N 1
ATOM 3283 C CA . ALA A 1 454 ? -17.597 -2.932 -6.171 1.00 67.62 454 ALA A CA 1
ATOM 3284 C C . ALA A 1 454 ? -16.525 -2.358 -7.123 1.00 67.62 454 ALA A C 1
ATOM 3286 O O . ALA A 1 454 ? -16.706 -2.426 -8.339 1.00 67.62 454 ALA A O 1
ATOM 3287 N N . GLY A 1 455 ? -15.412 -1.840 -6.591 1.00 61.84 455 GLY A N 1
ATOM 3288 C CA . GLY A 1 455 ? -14.312 -1.257 -7.357 1.00 61.84 455 GLY A CA 1
ATOM 3289 C C . GLY A 1 455 ? -14.510 0.215 -7.728 1.00 61.84 455 GLY A C 1
ATOM 3290 O O . GLY A 1 455 ? -13.772 0.728 -8.568 1.00 61.84 455 GLY A O 1
ATOM 3291 N N . ASN A 1 456 ? -15.484 0.912 -7.136 1.00 64.38 456 ASN A N 1
ATOM 3292 C CA . ASN A 1 456 ? -15.657 2.347 -7.360 1.00 64.38 456 ASN A CA 1
ATOM 3293 C C . ASN A 1 456 ? -14.708 3.135 -6.460 1.00 64.38 456 ASN A C 1
ATOM 3295 O O . ASN A 1 456 ? -14.592 2.827 -5.276 1.00 64.38 456 ASN A O 1
ATOM 3299 N N . ALA A 1 457 ? -14.077 4.179 -7.001 1.00 64.44 457 ALA A N 1
ATOM 3300 C CA . ALA A 1 457 ? -13.277 5.108 -6.209 1.00 64.44 457 ALA A CA 1
ATOM 3301 C C . ALA A 1 457 ? -14.105 5.703 -5.064 1.00 64.44 457 ALA A C 1
ATOM 3303 O O . ALA A 1 457 ? -15.230 6.161 -5.277 1.00 64.44 457 ALA A O 1
ATOM 3304 N N . VAL A 1 458 ? -13.529 5.705 -3.863 1.00 61.94 458 VAL A N 1
ATOM 3305 C CA . VAL A 1 458 ? -14.153 6.274 -2.666 1.00 61.94 458 VAL A CA 1
ATOM 3306 C C . VAL A 1 458 ? -13.392 7.532 -2.275 1.00 61.94 458 VAL A C 1
ATOM 3308 O O . VAL A 1 458 ? -12.164 7.546 -2.231 1.00 61.94 458 VAL A O 1
ATOM 3311 N N . THR A 1 459 ? -14.128 8.606 -1.999 1.00 63.19 459 THR A N 1
ATOM 3312 C CA . THR A 1 459 ? -13.571 9.793 -1.349 1.00 63.19 459 THR A CA 1
ATOM 3313 C C . THR A 1 459 ? -13.660 9.593 0.153 1.00 63.19 459 THR A C 1
ATOM 3315 O O . THR A 1 459 ? -14.752 9.392 0.677 1.00 63.19 459 THR A O 1
ATOM 3318 N N . CYS A 1 460 ? -12.515 9.629 0.825 1.00 66.12 460 CYS A N 1
ATOM 3319 C CA . CYS A 1 460 ? -12.448 9.480 2.271 1.00 66.12 460 CYS A CA 1
ATOM 3320 C C . CYS A 1 460 ? -12.668 10.824 2.953 1.00 66.12 460 CYS A C 1
ATOM 3322 O O . CYS A 1 460 ? -12.104 11.842 2.549 1.00 66.12 460 CYS A O 1
ATOM 3324 N N . GLU A 1 461 ? -13.486 10.809 3.990 1.00 64.88 461 GLU A N 1
ATOM 3325 C CA . GLU A 1 461 ? -13.742 11.927 4.879 1.00 64.88 461 GLU A CA 1
ATOM 3326 C C . GLU A 1 461 ? -12.436 12.264 5.597 1.00 64.88 461 GLU A C 1
ATOM 3328 O O . GLU A 1 461 ? -11.818 11.387 6.198 1.00 64.88 461 GLU A O 1
ATOM 3333 N N . ASN A 1 462 ? -12.000 13.521 5.489 1.00 63.03 462 ASN A N 1
ATOM 3334 C CA . ASN A 1 462 ? -10.847 14.059 6.212 1.00 63.03 462 ASN A CA 1
ATOM 3335 C C . ASN A 1 462 ? -9.604 13.152 6.174 1.00 63.03 462 ASN A C 1
ATOM 3337 O O . ASN A 1 462 ? -8.980 12.909 7.201 1.00 63.03 462 ASN A O 1
ATOM 3341 N N . TYR A 1 463 ? -9.226 12.674 4.979 1.00 62.56 463 TYR A N 1
ATOM 3342 C CA . TYR A 1 463 ? -8.069 11.784 4.763 1.00 62.56 463 TYR A CA 1
ATOM 3343 C C . TYR A 1 463 ? -6.775 12.268 5.443 1.00 62.56 463 TYR A C 1
ATOM 3345 O O . TYR A 1 463 ? -5.934 11.463 5.827 1.00 62.56 463 TYR A O 1
ATOM 3353 N N . ASP A 1 464 ? -6.630 13.578 5.633 1.00 68.88 464 ASP A N 1
ATOM 3354 C CA . ASP A 1 464 ? -5.458 14.186 6.258 1.00 68.88 464 ASP A CA 1
ATOM 3355 C C . ASP A 1 464 ? -5.436 14.040 7.790 1.00 68.88 464 ASP A C 1
ATOM 3357 O O . ASP A 1 464 ? -4.355 14.022 8.376 1.00 68.88 464 ASP A O 1
ATOM 3361 N N . ALA A 1 465 ? -6.596 13.868 8.434 1.00 70.69 465 ALA A N 1
ATOM 3362 C CA . ALA A 1 465 ? -6.737 13.864 9.891 1.00 70.69 465 ALA A CA 1
ATOM 3363 C C . ALA A 1 465 ? -5.910 12.759 10.563 1.00 70.69 465 ALA A C 1
ATOM 3365 O O . ALA A 1 465 ? -5.260 13.002 11.581 1.00 70.69 465 ALA A O 1
ATOM 3366 N N . VAL A 1 466 ? -5.838 11.568 9.951 1.00 77.38 466 VAL A N 1
ATOM 3367 C CA . VAL A 1 466 ? -5.007 10.472 10.473 1.00 77.38 466 VAL A CA 1
ATOM 3368 C C . VAL A 1 466 ? -3.534 10.860 10.524 1.00 77.38 466 VAL A C 1
ATOM 3370 O O . VAL A 1 466 ? -2.846 10.561 11.493 1.00 77.38 466 VAL A O 1
ATOM 3373 N N . PHE A 1 467 ? -3.041 11.567 9.513 1.00 78.62 467 PHE A N 1
ATOM 3374 C CA . PHE A 1 467 ? -1.638 11.951 9.420 1.00 78.62 467 PHE A CA 1
ATOM 3375 C C . PHE A 1 467 ? -1.299 13.109 10.355 1.00 78.62 467 PHE A C 1
ATOM 3377 O O . PHE A 1 467 ? -0.207 13.128 10.919 1.00 78.62 467 PHE A O 1
ATOM 3384 N N . THR A 1 468 ? -2.246 14.019 10.578 1.00 74.31 468 THR A N 1
ATOM 3385 C CA . THR A 1 468 ? -2.149 15.047 11.619 1.00 74.31 468 THR A CA 1
ATOM 3386 C C . THR A 1 468 ? -2.072 14.418 13.007 1.00 74.31 468 THR A C 1
ATOM 3388 O O . THR A 1 468 ? -1.181 14.761 13.782 1.00 74.31 468 THR A O 1
ATOM 3391 N N . TYR A 1 469 ? -2.943 13.447 13.300 1.00 76.25 469 TYR A N 1
ATOM 3392 C CA . TYR A 1 469 ? -2.922 12.721 14.568 1.00 76.25 469 TYR A CA 1
ATOM 3393 C C . TYR A 1 469 ? -1.599 11.975 14.779 1.00 76.25 469 TYR A C 1
ATOM 3395 O O . TYR A 1 469 ? -0.977 12.101 15.830 1.00 76.25 469 TYR A O 1
ATOM 3403 N N . LEU A 1 470 ? -1.130 11.239 13.766 1.00 76.75 470 LEU A N 1
ATOM 3404 C CA . LEU A 1 470 ? 0.145 10.519 13.830 1.00 76.75 470 LEU A CA 1
ATOM 3405 C C . LEU A 1 470 ? 1.341 11.463 14.011 1.00 76.75 470 LEU A C 1
ATOM 3407 O O . LEU A 1 470 ? 2.259 11.139 14.758 1.00 76.75 470 LEU A O 1
ATOM 3411 N N . GLY A 1 471 ? 1.324 12.633 13.366 1.00 70.75 471 GLY A N 1
ATOM 3412 C CA . GLY A 1 471 ? 2.357 13.655 13.535 1.00 70.75 471 GLY A CA 1
ATOM 3413 C C . GLY A 1 471 ? 2.438 14.211 14.959 1.00 70.75 471 GLY A C 1
ATOM 3414 O O . GLY A 1 471 ? 3.516 14.597 15.385 1.00 70.75 471 GLY A O 1
ATOM 3415 N N . ALA A 1 472 ? 1.334 14.207 15.712 1.00 70.50 472 ALA A N 1
ATOM 3416 C CA . ALA A 1 472 ? 1.306 14.648 17.108 1.00 70.50 472 ALA A CA 1
ATOM 3417 C C . ALA A 1 472 ? 1.784 13.580 18.116 1.00 70.50 472 ALA A C 1
ATOM 3419 O O . ALA A 1 472 ? 1.967 13.898 19.293 1.00 70.50 472 ALA A O 1
ATOM 3420 N N . LEU A 1 473 ? 1.945 12.320 17.689 1.00 66.00 473 LEU A N 1
ATOM 3421 C CA . LEU A 1 473 ? 2.447 11.227 18.536 1.00 66.00 473 LEU A CA 1
ATOM 3422 C C . LEU A 1 473 ? 3.980 11.162 18.601 1.00 66.00 473 LEU A C 1
ATOM 3424 O O . LEU A 1 473 ? 4.511 10.571 19.546 1.00 66.00 473 LEU A O 1
ATOM 3428 N N . ASN A 1 474 ? 4.657 11.724 17.597 1.00 52.16 474 ASN A N 1
ATOM 3429 C CA . ASN A 1 474 ? 6.116 11.772 17.461 1.00 52.16 474 ASN A CA 1
ATOM 3430 C C . ASN A 1 474 ? 6.660 13.114 17.961 1.00 52.16 474 ASN A C 1
ATOM 3432 O O . ASN A 1 474 ? 7.805 13.118 18.473 1.00 52.16 474 ASN A O 1
#

Sequence (474 aa):
MKKHKGFVLIPILIITTISAMLAFSQLSDNRLQERVAGNQQKEISARLAAEKGIFKAFNDIKVQSDLGQTNDQIISALIDSGKVDLSARESYSFPSDNNGASPEATIITLVSKGEFSGATAYLKAVIKIIDGPSGLGKTVSYCSIYYYYPQQDTAVAALDSGYSEYCGEISPFKSYAAISGDYITIAANSTVNGDLAAQGYVTIGANSVVHNIYAGAAVTTGDGSIVENTFSGDATTIAANAIAQNIYAGAAITVGADGDVQAVYAGAAITLGANASTNGVLAEDANSDDYVEAGDIHNAGNMTDMMALIVDTQSALFALEPSPENGPLPTTMGTRMLAPGVWEGSALSITASSTITFDADVSTDNEDHVWVINLSDALTVGASTNFEIIGLDDTDTATIIWNVGAALTMGAGTSFRGTAFVVGPITAATSSVSCGNLYARGLISIGSIGVDSAGNAVTCENYDAVFTYLGALN

pLDDT: mean 75.1, std 20.34, range [27.67, 98.81]

Solvent-accessible surface area (backbone atoms only — not comparable to full-atom values): 23610 Å² total; per-residue (Å²): 137,87,84,87,77,67,74,68,55,55,61,54,51,52,51,53,52,51,53,48,50,52,53,52,48,54,53,51,52,50,54,49,48,51,50,49,51,54,50,48,51,28,42,51,50,1,39,52,36,6,49,51,31,50,55,48,52,50,51,53,52,41,54,46,14,79,70,63,37,47,64,69,54,52,51,49,54,48,52,75,57,38,66,48,71,79,50,103,46,26,30,25,32,46,65,97,65,83,63,56,8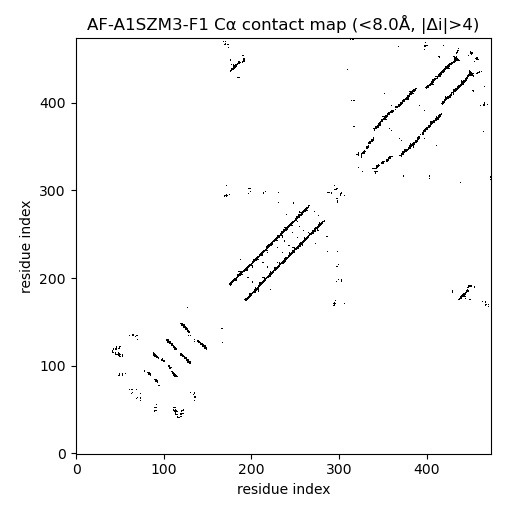2,48,102,64,33,45,41,48,59,40,38,12,33,5,49,24,99,90,31,70,26,33,31,37,37,36,37,46,38,65,80,56,103,68,31,67,72,85,68,83,46,77,56,47,78,46,79,53,75,80,92,58,89,90,66,88,70,77,76,73,94,75,86,78,88,65,80,67,86,69,50,48,62,74,60,38,35,31,37,19,54,27,29,36,39,36,30,54,71,17,47,36,71,32,22,38,37,16,55,31,32,33,36,38,21,32,49,16,39,39,39,39,38,23,12,45,32,27,36,38,41,18,45,47,14,39,38,35,42,36,29,18,50,29,33,33,37,40,24,34,51,14,38,36,41,37,38,41,15,50,29,30,35,36,37,20,37,54,10,42,30,44,25,39,32,46,68,69,40,79,46,69,31,65,80,31,46,69,78,43,74,49,58,96,62,73,52,38,72,93,75,53,56,88,52,51,56,56,40,67,65,44,49,49,55,50,53,50,49,52,53,52,50,52,51,48,61,68,66,55,75,62,33,82,88,71,44,71,52,62,58,59,44,57,65,42,77,42,66,64,39,32,35,38,36,48,46,34,36,37,42,55,66,18,46,40,35,40,38,58,51,80,85,58,87,74,41,78,37,41,33,39,41,36,21,68,24,35,39,37,40,25,32,45,23,42,55,50,76,44,55,73,59,100,70,40,39,55,25,46,36,40,40,29,53,23,36,39,38,41,26,52,52,14,26,41,65,34,32,34,42,28,55,24,39,38,48,19,55,55,16,19,25,23,32,55,29,44,39,24,53,20,33,35,30,32,22,31,30,30,15,38,70,87,67,46,80,45,86,57,70,50,69,62,48,45,45,55,54,55,61,73,69,111

Foldseek 3Di:
DDDPPPPVVVVVVVVVVVVVVVVVVVVVVVVVVVVVLVVVVQQVQFVVLQVVQVVVLVVQQQVVLVVQDAPVRSVVVQQVVAWDDPDPFKIKGWDNDQPDDDVFKGKGKIWIWGGGPHHIKIKIWIWIGGDDPGGPHDDIDTQDIDIDDDPDPDDPPPPDDPDDDGPDPQQLCQQAQEEELAEEEAEAPAEARGEYAYQAEYEYEACYEHEEYYYAAEYEYYALYEYEEYAHAAEYEYAHNYEYAEYEHAAEYEYYANYEYAEYDHVHYYHYYHNYDYNYYDDPCNLPPVPDDPSDHRHPVSSVVVLVLLVVLLVLLVPDDFDPVQEEDDLEDAADEGEATEHEEEHYEYAAPGEYEDEPDLPDPQEEGHYRYHYLAEYHYHEQYHYYYDNDDPRYHYAYEANHNAEYEHYALYAAEHEYRHAYEYHAQRYEPCYYHYYYSHYYHHHYYQHHSVNHHHDDGPNCSNSVVSVVSD